Protein AF-0000000079810331 (afdb_homodimer)

Secondary structure (DSSP, 8-state):
---GGG--EEEE--BTTTB-HHHHHHHHHHHHHHHHHHH-HHHHHHHHSHHHHHHHHHHHHHHTGGGTT-HHHHHHHHHHHHHHHTT--GGGHHHHHHHHHHHHT-----TTHHHHHHHHHHHS-EEEEESS---HHHHT-GGG-SEEEEHHHHS--TTSHHHHHHHHHHTTS-GGGEEEEES-IIIIIIHHHHTT-EEEEE-TT-PPP-SSSPP-EEESSHHHHHHHH-/---GGG--EEEE--BTTTB-HHHHHHHHHHHHHHHHHHH-HHHHHHHHSHHHHHHHHHHHHHHTGGGTT-HHHHHHHHHHHHHHHTT--GGGHHHHHHHHHHHHT-----TTHHHHHHHHHHHS-EEEEESS---HHHHT-GGG-SEEEEHHHHS--TTSHHHHHHHHHHTTS-GGGEEEEES-IIIIIIHHHHTT-EEEEE-TT-PPP-SSSPP-EEESSHHHHHHHH-

Foldseek 3Di:
DDDLVLAAAEEEEDDVFFFPQVVLLVVLLVQLLVVCCVAPVQLSVQCVDPVSLVVLLVVLCVVVVLCVLPVLVSQLSSSLVSCVVSVHDSVCSVVSSVSSLLSSQQTDTDPCNVVLLVLRLVRHAYEYEYSDDHDCVSNPNCVSHPYYDYCNVVVHAFLALVSLVVVCVVVVHQQCNYEYEDADLGRTFVSSVVNNHHYEHQHQPPDDRDDPDDTHHYDNHSVVVSVVSD/DDDLVLAAAEEEEDDVFFFPQVVLLVVLLVQLLVVCCVAPVQLSVQCVDPVSLVVLLVVLCVVPVLCVLPVLVSQLSSSLVSCVVSVHDSVCSVVSSVSSLLSSQQTDTDPCNVVLLVLRLVRHAYEYEYSDDHDCVSNPNCVSHPYYDYCNVVVHAFLALVSLVVVCVVVVHQQCNYEYEDADLGRTFVSSVVNNHHYEHAHQPPDDRDDPDDTHHYDNHSVVVSVVSD

Organism: NCBI:txid164759

Sequence (460 aa):
MLDISRIRAITLDLDDTLWPIWPTIARAEKVLIEWLLTVAPGASALLASPDTSRMLRAQVASAHAHLSHDLTVLRRETIRAALRQAGEDESLTDQGFDVFFAERQRVELFDDAIAALEFLSARHPLVALSNGNADLQAIGIGRYFRASISAREFGIAKPDPRIFHEAARVLDLPPAAVLHIGDDATLDAHGALGAGMQAAWLNRGDAVWPHAVAPPATVRDLAALCRLLGMLDISRIRAITLDLDDTLWPIWPTIARAEKVLIEWLLTVAPGASALLASPDTSRMLRAQVASAHAHLSHDLTVLRRETIRAALRQAGEDESLTDQGFDVFFAERQRVELFDDAIAALEFLSARHPLVALSNGNADLQAIGIGRYFRASISAREFGIAKPDPRIFHEAARVLDLPPAAVLHIGDDATLDAHGALGAGMQAAWLNRGDAVWPHAVAPPATVRDLAALCRLLG

pLDDT: mean 96.45, std 3.65, range [78.75, 98.88]

InterPro domains:
  IPR006439 HAD hydrolase, subfamily IA [PR00413] (7-18)
  IPR006439 HAD hydrolase, subfamily IA [PR00413] (145-161)
  IPR006439 HAD hydrolase, subfamily IA [PR00413] (191-204)
  IPR006439 HAD hydrolase, subfamily IA [TIGR01509] (86-201)
  IPR006439 HAD hydrolase, subfamily IA [TIGR01549] (84-196)
  IPR023214 HAD superfamily [G3DSA:3.40.50.1000] (10-223)
  IPR036412 HAD-like superfamily [SSF56784] (7-229)
  IPR051540 S-2-haloalkanoic acid dehalogenase [PTHR43316] (4-225)

Structure (mmCIF, N/CA/C/O backbone):
data_AF-0000000079810331-model_v1
#
loop_
_entity.id
_entity.type
_entity.pdbx_description
1 polymer 'Hydrolase of the HAD superfamily'
#
loop_
_atom_site.group_PDB
_atom_site.id
_atom_site.type_symbol
_atom_site.label_atom_id
_atom_site.label_alt_id
_atom_site.label_comp_id
_atom_site.label_asym_id
_atom_site.label_entity_id
_atom_site.label_seq_id
_atom_site.pdbx_PDB_ins_code
_atom_site.Cartn_x
_atom_site.Cartn_y
_atom_site.Cartn_z
_atom_site.occupancy
_atom_site.B_iso_or_equiv
_atom_site.auth_seq_id
_atom_site.auth_comp_id
_atom_site.auth_asym_id
_atom_site.auth_atom_id
_atom_site.pdbx_PDB_model_num
ATOM 1 N N . MET A 1 1 ? 22.891 -23.109 -2.387 1 78.75 1 MET A N 1
ATOM 2 C CA . MET A 1 1 ? 22.688 -23.625 -3.732 1 78.75 1 MET A CA 1
ATOM 3 C C . MET A 1 1 ? 21.516 -24.609 -3.756 1 78.75 1 MET A C 1
ATOM 5 O O . MET A 1 1 ? 21.281 -25.328 -2.787 1 78.75 1 MET A O 1
ATOM 9 N N . LEU A 1 2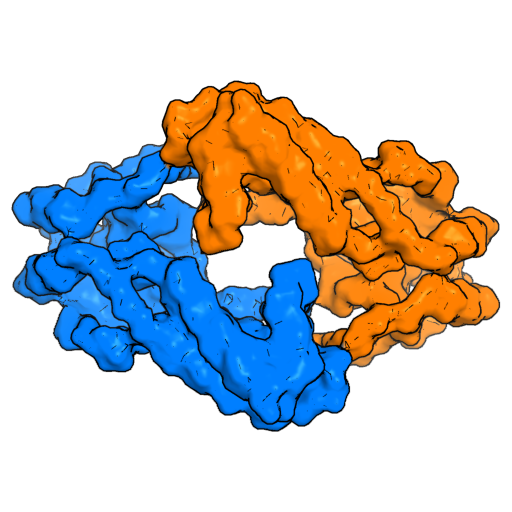 ? 20.672 -24.484 -4.758 1 93.62 2 LEU A N 1
ATOM 10 C CA . LEU A 1 2 ? 19.516 -25.344 -4.949 1 93.62 2 LEU A CA 1
ATOM 11 C C . LEU A 1 2 ? 19.938 -26.812 -4.98 1 93.62 2 LEU A C 1
ATOM 13 O O . LEU A 1 2 ? 20.875 -27.172 -5.695 1 93.62 2 LEU A O 1
ATOM 17 N N . ASP A 1 3 ? 19.438 -27.609 -4.031 1 96.38 3 ASP A N 1
ATOM 18 C CA . ASP A 1 3 ? 19.688 -29.047 -4.008 1 96.38 3 ASP A CA 1
ATOM 19 C C . ASP A 1 3 ? 18.453 -29.812 -4.504 1 96.38 3 ASP A C 1
ATOM 21 O O . ASP A 1 3 ? 17.609 -30.219 -3.709 1 96.38 3 ASP A O 1
ATOM 25 N N . ILE A 1 4 ? 18.438 -30.125 -5.746 1 96.44 4 ILE A N 1
ATOM 26 C CA . ILE A 1 4 ? 17.297 -30.688 -6.441 1 96.44 4 ILE A CA 1
ATOM 27 C C . ILE A 1 4 ? 16.969 -32.062 -5.867 1 96.44 4 ILE A C 1
ATOM 29 O O . ILE A 1 4 ? 15.797 -32.438 -5.785 1 96.44 4 ILE A O 1
ATOM 33 N N . SER A 1 5 ? 17.938 -32.781 -5.422 1 95.81 5 SER A N 1
ATOM 34 C CA . SER A 1 5 ? 17.766 -34.156 -4.957 1 95.81 5 SER A CA 1
ATOM 35 C C . SER A 1 5 ? 16.984 -34.188 -3.646 1 95.81 5 SER A C 1
ATOM 37 O O . SER A 1 5 ? 16.438 -35.219 -3.279 1 95.81 5 SER A O 1
ATOM 39 N N . ARG A 1 6 ? 16.859 -33.094 -3.018 1 97.31 6 ARG A N 1
ATOM 40 C CA . ARG A 1 6 ? 16.219 -33.062 -1.709 1 97.31 6 ARG A CA 1
ATOM 41 C C . ARG A 1 6 ? 14.773 -32.562 -1.822 1 97.31 6 ARG A C 1
ATOM 43 O O . ARG A 1 6 ? 14.016 -32.625 -0.855 1 97.31 6 ARG A O 1
ATOM 50 N N . ILE A 1 7 ? 14.406 -32.156 -2.994 1 98.31 7 ILE A N 1
ATOM 51 C CA . ILE A 1 7 ? 13.07 -31.609 -3.188 1 98.31 7 ILE A CA 1
ATOM 52 C C . ILE A 1 7 ? 12.055 -32.75 -3.225 1 98.31 7 ILE A C 1
ATOM 54 O O . ILE A 1 7 ? 12.195 -33.688 -4.008 1 98.31 7 ILE A O 1
ATOM 58 N N . ARG A 1 8 ? 11.039 -32.562 -2.396 1 98.62 8 ARG A N 1
ATOM 59 C CA . ARG A 1 8 ? 9.992 -33.562 -2.34 1 98.62 8 ARG A CA 1
ATOM 60 C C . ARG A 1 8 ? 8.633 -32.969 -2.664 1 98.62 8 ARG A C 1
ATOM 62 O O . ARG A 1 8 ? 7.668 -33.688 -2.928 1 98.62 8 ARG A O 1
ATOM 69 N N . ALA A 1 9 ? 8.516 -31.672 -2.678 1 98.81 9 ALA A N 1
ATOM 70 C CA . ALA A 1 9 ? 7.305 -30.938 -3.037 1 98.81 9 ALA A CA 1
ATOM 71 C C . ALA A 1 9 ? 7.633 -29.516 -3.467 1 98.81 9 ALA A C 1
ATOM 73 O O . ALA A 1 9 ? 8.742 -29.016 -3.229 1 98.81 9 ALA A O 1
ATOM 74 N N . ILE A 1 10 ? 6.672 -28.906 -4.113 1 98.81 10 ILE A N 1
ATOM 75 C CA . ILE A 1 10 ? 6.848 -27.547 -4.602 1 98.81 10 ILE A CA 1
ATOM 76 C C . ILE A 1 10 ? 5.664 -26.688 -4.164 1 98.81 10 ILE A C 1
ATOM 78 O O . ILE A 1 10 ? 4.508 -27.094 -4.277 1 98.81 10 ILE A O 1
ATOM 82 N N . THR A 1 11 ? 5.902 -25.547 -3.549 1 98.88 11 THR A N 1
ATOM 83 C CA . THR A 1 11 ? 4.902 -24.484 -3.393 1 98.88 11 THR A CA 1
ATOM 84 C C . THR A 1 11 ? 5.082 -23.406 -4.457 1 98.88 11 THR A C 1
ATOM 86 O O . THR A 1 11 ? 6.211 -23.062 -4.805 1 98.88 11 THR A O 1
ATOM 89 N N . LEU A 1 12 ? 3.967 -22.938 -5.012 1 98.88 12 LEU A N 1
ATOM 90 C CA . LEU A 1 12 ? 4.004 -22.016 -6.148 1 98.88 12 LEU A CA 1
ATOM 91 C C . LEU A 1 12 ? 3.166 -20.766 -5.867 1 98.88 12 LEU A C 1
ATOM 93 O O . LEU A 1 12 ? 1.992 -20.875 -5.504 1 98.88 12 LEU A O 1
ATOM 97 N N . ASP A 1 13 ? 3.795 -19.594 -5.984 1 98.75 13 ASP A N 1
ATOM 98 C CA . ASP A 1 13 ? 3.051 -18.344 -6.051 1 98.75 13 ASP A CA 1
ATOM 99 C C . ASP A 1 13 ? 2.164 -18.281 -7.289 1 98.75 13 ASP A C 1
ATOM 101 O O . ASP A 1 13 ? 2.312 -19.109 -8.203 1 98.75 13 ASP A O 1
ATOM 105 N N . LEU A 1 14 ? 1.223 -17.375 -7.277 1 98.56 14 LEU A N 1
ATOM 106 C CA . LEU A 1 14 ? 0.282 -17.344 -8.391 1 98.56 14 LEU A CA 1
ATOM 107 C C . LEU A 1 14 ? 0.408 -16.047 -9.172 1 98.56 14 LEU A C 1
ATOM 109 O O . LEU A 1 14 ? 0.926 -16.031 -10.289 1 98.56 14 LEU A O 1
ATOM 113 N N . ASP A 1 15 ? 0.069 -14.875 -8.586 1 96.88 15 ASP A N 1
ATOM 114 C CA . ASP A 1 15 ? 0.053 -13.57 -9.234 1 96.88 15 ASP A CA 1
ATOM 115 C C . ASP A 1 15 ? 1.459 -13.148 -9.656 1 96.88 15 ASP A C 1
ATOM 117 O O . ASP A 1 15 ? 2.365 -13.07 -8.828 1 96.88 15 ASP A O 1
ATOM 121 N N . ASP A 1 16 ? 1.646 -12.922 -10.969 1 94.81 16 ASP A N 1
ATOM 122 C CA . ASP A 1 16 ? 2.883 -12.516 -11.625 1 94.81 16 ASP A CA 1
ATOM 123 C C . ASP A 1 16 ? 3.859 -13.68 -11.742 1 94.81 16 ASP A C 1
ATOM 125 O O . ASP A 1 16 ? 4.934 -13.547 -12.336 1 94.81 16 ASP A O 1
ATOM 129 N N . THR A 1 17 ? 3.475 -14.805 -11.211 1 97.81 17 THR A N 1
ATOM 130 C CA . THR A 1 17 ? 4.23 -16.031 -11.414 1 97.81 17 THR A CA 1
ATOM 131 C C . THR A 1 17 ? 3.641 -16.844 -12.562 1 97.81 17 THR A C 1
ATOM 133 O O . THR A 1 17 ? 4.363 -17.281 -13.461 1 97.81 17 THR A O 1
ATOM 136 N N . LEU A 1 18 ? 2.287 -16.984 -12.578 1 98.56 18 LEU A N 1
ATOM 137 C CA . LEU A 1 18 ? 1.638 -17.797 -13.609 1 98.56 18 LEU A CA 1
ATOM 138 C C . LEU A 1 18 ? 0.94 -16.922 -14.633 1 98.56 18 LEU A C 1
ATOM 140 O O . LEU A 1 18 ? 0.629 -17.375 -15.742 1 98.56 18 LEU A O 1
ATOM 144 N N . TRP A 1 19 ? 0.592 -15.688 -14.289 1 97.62 19 TRP A N 1
ATOM 145 C CA . TRP A 1 19 ? -0.044 -14.68 -15.133 1 97.62 19 TRP A CA 1
ATOM 146 C C . TRP A 1 19 ? 0.324 -13.273 -14.664 1 97.62 19 TRP A C 1
ATOM 148 O O . TRP A 1 19 ? 0.705 -13.078 -13.508 1 97.62 19 TRP A O 1
ATOM 158 N N . PRO A 1 20 ? 0.281 -12.258 -15.57 1 94.06 20 PRO A N 1
ATOM 159 C CA . PRO A 1 20 ? 0.394 -10.875 -15.102 1 94.06 20 PRO A CA 1
ATOM 160 C C . PRO A 1 20 ? -0.843 -10.406 -14.336 1 94.06 20 PRO A C 1
ATOM 162 O O . PRO A 1 20 ? -1.96 -10.484 -14.852 1 94.06 20 PRO A O 1
ATOM 165 N N . ILE A 1 21 ? -0.625 -9.812 -13.164 1 94.44 21 ILE A N 1
ATOM 166 C CA . ILE A 1 21 ? -1.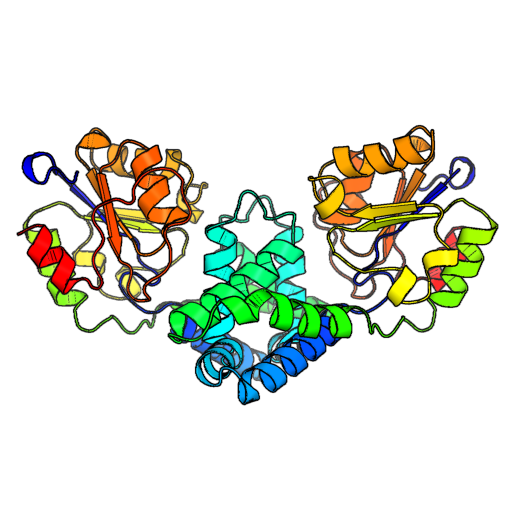761 -9.562 -12.281 1 94.44 21 ILE A CA 1
ATOM 167 C C . ILE A 1 21 ? -2.361 -8.195 -12.594 1 94.44 21 ILE A C 1
ATOM 169 O O . ILE A 1 21 ? -3.58 -8.016 -12.516 1 94.44 21 ILE A O 1
ATOM 173 N N . TRP A 1 22 ? -1.668 -7.25 -12.961 1 90.88 22 TRP A N 1
ATOM 174 C CA . TRP A 1 22 ? -2.162 -5.875 -12.992 1 90.88 22 TRP A CA 1
ATOM 175 C C . TRP A 1 22 ? -3.125 -5.668 -14.156 1 90.88 22 TRP A C 1
ATOM 177 O O . TRP A 1 22 ? -4.188 -5.062 -13.992 1 90.88 22 TRP A O 1
ATOM 187 N N . PRO A 1 23 ? -2.795 -6.23 -15.43 1 92.75 23 PRO A N 1
ATOM 188 C CA . PRO A 1 23 ? -3.83 -6.152 -16.469 1 92.75 23 PRO A CA 1
ATOM 189 C C . PRO A 1 23 ? -5.145 -6.797 -16.031 1 92.75 23 PRO A C 1
ATOM 191 O O . PRO A 1 23 ? -6.223 -6.336 -16.422 1 92.75 23 PRO A O 1
ATOM 194 N N . THR A 1 24 ? -5.027 -7.855 -15.25 1 96.31 24 THR A N 1
ATOM 195 C CA . THR A 1 24 ? -6.203 -8.547 -14.742 1 96.31 24 THR A CA 1
ATOM 196 C C . THR A 1 24 ? -6.984 -7.656 -13.781 1 96.31 24 THR A C 1
ATOM 198 O O . THR A 1 24 ? -8.203 -7.523 -13.898 1 96.31 24 THR A O 1
ATOM 201 N N . ILE A 1 25 ? -6.312 -6.961 -12.852 1 96.31 25 ILE A N 1
ATOM 202 C CA . ILE A 1 25 ? -6.949 -6.098 -11.859 1 96.31 25 ILE A CA 1
ATOM 203 C C . ILE A 1 25 ? -7.547 -4.875 -12.555 1 96.31 25 ILE A C 1
ATOM 205 O O . ILE A 1 25 ? -8.656 -4.445 -12.227 1 96.31 25 ILE A O 1
ATOM 209 N N . ALA A 1 26 ? -6.863 -4.344 -13.547 1 94.25 26 ALA A N 1
ATOM 210 C CA . ALA A 1 26 ? -7.355 -3.193 -14.297 1 94.25 26 ALA A CA 1
ATOM 211 C C . ALA A 1 26 ? -8.68 -3.51 -14.984 1 94.25 26 ALA A C 1
ATOM 213 O O . ALA A 1 26 ? -9.609 -2.699 -14.961 1 94.25 26 ALA A O 1
ATOM 214 N N . ARG A 1 27 ? -8.711 -4.641 -15.633 1 96.75 27 ARG A N 1
ATOM 215 C CA . ARG A 1 27 ? -9.953 -5.055 -16.281 1 96.75 27 ARG A CA 1
ATOM 216 C C . ARG A 1 27 ? -11.062 -5.23 -15.25 1 96.75 27 ARG A C 1
ATOM 218 O O . ARG A 1 27 ? -12.211 -4.832 -15.492 1 96.75 27 ARG A O 1
ATOM 225 N N . ALA A 1 28 ? -10.742 -5.859 -14.133 1 98.31 28 ALA A N 1
ATOM 226 C CA . ALA A 1 28 ? -11.727 -6.086 -13.078 1 98.31 28 ALA A CA 1
ATOM 227 C C . ALA A 1 28 ? -12.258 -4.762 -12.531 1 98.31 28 ALA A C 1
ATOM 229 O O . ALA A 1 28 ? -13.461 -4.621 -12.289 1 98.31 28 ALA A O 1
ATOM 230 N N . GLU A 1 29 ? -11.383 -3.77 -12.32 1 97.5 29 GLU A N 1
ATOM 231 C CA . GLU A 1 29 ? -11.789 -2.445 -11.859 1 97.5 29 GLU A CA 1
ATOM 232 C C . GLU A 1 29 ? -12.664 -1.748 -12.898 1 97.5 29 GLU A C 1
ATOM 234 O O . GLU A 1 29 ? -13.641 -1.088 -12.555 1 97.5 29 GLU A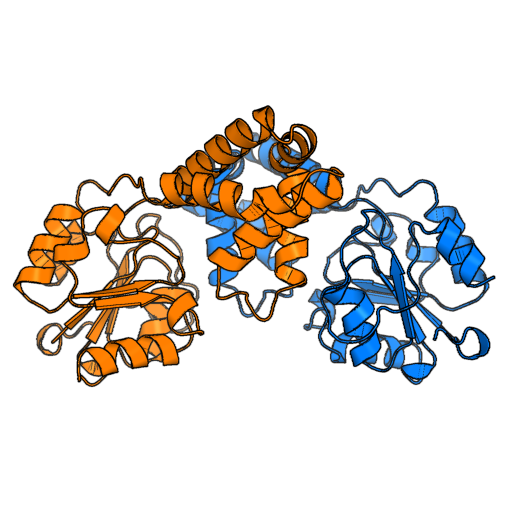 O 1
ATOM 239 N N . LYS A 1 30 ? -12.328 -1.911 -14.18 1 97.75 30 LYS A N 1
ATOM 240 C CA . LYS A 1 30 ? -13.117 -1.312 -15.258 1 97.75 30 LYS A CA 1
ATOM 241 C C . LYS A 1 30 ? -14.531 -1.87 -15.273 1 97.75 30 LYS A C 1
ATOM 243 O O . LYS A 1 30 ? -15.5 -1.114 -15.391 1 97.75 30 LYS A O 1
ATOM 248 N N . VAL A 1 31 ? -14.664 -3.17 -15.156 1 98.75 31 VAL A N 1
ATOM 249 C CA . VAL A 1 31 ? -15.984 -3.803 -15.195 1 98.75 31 VAL A CA 1
ATOM 250 C C . VAL A 1 31 ? -16.797 -3.375 -13.977 1 98.75 31 VAL A C 1
ATOM 252 O O . VAL A 1 31 ? -18 -3.152 -14.07 1 98.75 31 VAL A O 1
ATOM 255 N N . LEU A 1 32 ? -16.172 -3.248 -12.805 1 98.81 32 LEU A N 1
ATOM 256 C CA . LEU A 1 32 ? -16.844 -2.764 -11.602 1 98.81 32 LEU A CA 1
ATOM 257 C C . LEU A 1 32 ? -17.375 -1.349 -11.805 1 98.81 32 LEU A C 1
ATOM 259 O O . LEU A 1 32 ? -18.531 -1.063 -11.492 1 98.81 32 LEU A O 1
ATOM 263 N N . ILE A 1 33 ? -16.531 -0.472 -12.328 1 98.75 33 ILE A N 1
ATOM 264 C CA . ILE A 1 33 ? -16.875 0.925 -12.547 1 98.75 33 ILE A CA 1
ATOM 265 C C . ILE A 1 33 ? -18.047 1.01 -13.531 1 98.75 33 ILE A C 1
ATOM 267 O O . ILE A 1 33 ? -18.984 1.78 -13.32 1 98.75 33 ILE A O 1
ATOM 271 N N . GLU A 1 34 ? -17.969 0.213 -14.578 1 98.75 34 GLU A N 1
ATOM 272 C CA . GLU A 1 34 ? -19.047 0.18 -15.57 1 98.75 34 GLU A CA 1
ATOM 273 C C . GLU A 1 34 ? -20.359 -0.301 -14.945 1 98.75 34 GLU A C 1
ATOM 275 O O . GLU A 1 34 ? -21.422 0.247 -15.234 1 98.75 34 GLU A O 1
ATOM 280 N N . TRP A 1 35 ? -20.297 -1.336 -14.141 1 98.88 35 TRP A N 1
ATOM 281 C CA . TRP A 1 35 ? -21.484 -1.831 -13.445 1 98.88 35 TRP A CA 1
ATOM 282 C C . TRP A 1 35 ? -22.062 -0.766 -12.516 1 98.88 35 TRP A C 1
ATOM 284 O O . TRP A 1 35 ? -23.266 -0.522 -12.508 1 98.88 35 TRP A O 1
ATOM 294 N N . LEU A 1 36 ? -21.25 -0.045 -11.727 1 98.81 36 LEU A N 1
ATOM 295 C CA . LEU A 1 36 ? -21.656 1.002 -10.805 1 98.81 36 LEU A CA 1
ATOM 296 C C . LEU A 1 36 ? -22.297 2.166 -11.547 1 98.81 36 LEU A C 1
ATOM 298 O O . LEU A 1 36 ? -23.219 2.812 -11.031 1 98.81 36 LEU A O 1
ATOM 302 N N . LEU A 1 37 ? -21.766 2.426 -12.766 1 98.56 37 LEU A N 1
ATOM 303 C CA . LEU A 1 37 ? -22.328 3.518 -13.562 1 98.56 37 LEU A CA 1
ATOM 304 C C . LEU A 1 37 ? -23.828 3.361 -13.727 1 98.56 37 LEU A C 1
ATOM 306 O O . LEU A 1 37 ? -24.562 4.355 -13.766 1 98.56 37 LEU A O 1
ATOM 310 N N . THR A 1 38 ? -24.344 2.146 -13.688 1 98.44 38 THR A N 1
ATOM 311 C CA . THR A 1 38 ? -25.766 1.858 -13.914 1 98.44 38 THR A CA 1
ATOM 312 C C . THR A 1 38 ? -26.547 1.949 -12.609 1 98.44 38 THR A C 1
ATOM 314 O O . THR A 1 38 ? -27.703 2.373 -12.602 1 98.44 38 THR A O 1
ATOM 317 N N . VAL A 1 39 ? -25.953 1.675 -11.445 1 98.62 39 VAL A N 1
ATOM 318 C CA . VAL A 1 39 ? -26.75 1.477 -10.242 1 98.62 39 VAL A CA 1
ATOM 319 C C . VAL A 1 39 ? -26.344 2.49 -9.18 1 98.62 39 VAL A C 1
ATOM 321 O O . VAL A 1 39 ? -27.094 2.746 -8.234 1 98.62 39 VAL A O 1
ATOM 324 N N . ALA A 1 40 ? -25.188 3.049 -9.281 1 98.62 40 ALA A N 1
ATOM 325 C CA . ALA A 1 40 ? -24.625 4.012 -8.336 1 98.62 40 ALA A CA 1
ATOM 326 C C . ALA A 1 40 ? -23.625 4.93 -9.023 1 98.62 40 ALA A C 1
ATOM 328 O O . ALA A 1 40 ? -22.422 4.859 -8.75 1 98.62 40 ALA A O 1
ATOM 329 N N . PRO A 1 41 ? -24.141 5.867 -9.898 1 98.5 41 PRO A N 1
ATOM 330 C CA . PRO A 1 41 ? -23.25 6.66 -10.75 1 98.5 41 PRO A CA 1
ATOM 331 C C . PRO A 1 41 ? -22.281 7.527 -9.953 1 98.5 41 PRO A C 1
ATOM 333 O O . PRO A 1 41 ? -21.172 7.805 -10.406 1 98.5 41 PRO A O 1
ATOM 336 N N . GLY A 1 42 ? -22.641 8.008 -8.781 1 97.81 42 GLY A N 1
ATOM 337 C CA . GLY A 1 42 ? -21.734 8.758 -7.938 1 97.81 42 GLY A CA 1
ATOM 338 C C . GLY A 1 42 ? -20.5 7.965 -7.523 1 97.81 42 GLY A C 1
ATOM 339 O O . GLY A 1 42 ? -19.375 8.445 -7.652 1 97.81 42 GLY A O 1
ATOM 340 N N . ALA A 1 43 ? -20.703 6.727 -7.027 1 98.25 43 ALA A N 1
ATOM 341 C CA . ALA A 1 43 ? -19.609 5.836 -6.652 1 98.25 43 ALA A CA 1
ATOM 342 C C . ALA A 1 43 ? -18.734 5.484 -7.863 1 98.25 43 ALA A C 1
ATOM 344 O O . ALA A 1 43 ? -17.516 5.387 -7.75 1 98.25 43 ALA A O 1
ATOM 345 N N . SER A 1 44 ? -19.438 5.289 -8.969 1 98.62 44 SER A N 1
ATOM 346 C CA . SER A 1 44 ? -18.703 5.031 -10.203 1 98.62 44 SER A CA 1
ATOM 347 C C . SER A 1 44 ? -17.719 6.152 -10.508 1 98.62 44 SER A C 1
ATOM 349 O O . SER A 1 44 ? -16.562 5.895 -10.836 1 98.62 44 SER A O 1
ATOM 351 N N . ALA A 1 45 ? -18.188 7.352 -10.406 1 97.06 45 ALA A N 1
ATOM 352 C CA . ALA A 1 45 ? -17.344 8.516 -10.695 1 97.06 45 ALA A CA 1
ATOM 353 C C . ALA A 1 45 ? -16.156 8.594 -9.742 1 97.06 45 ALA A C 1
ATOM 355 O O . ALA A 1 45 ? -15.047 8.93 -10.156 1 97.06 45 ALA A O 1
ATOM 356 N N . LEU A 1 46 ? -16.375 8.305 -8.461 1 95.31 46 LEU A N 1
ATOM 357 C CA . LEU A 1 46 ? -15.32 8.336 -7.457 1 95.31 46 LEU A CA 1
ATOM 358 C C . LEU A 1 46 ? -14.234 7.312 -7.77 1 95.31 46 LEU A C 1
ATOM 360 O O . LEU A 1 46 ? -13.047 7.621 -7.711 1 95.31 46 LEU A O 1
ATOM 364 N N . LEU A 1 47 ? -14.609 6.141 -8.148 1 97 47 LEU A N 1
ATOM 365 C CA . LEU A 1 47 ? -13.656 5.059 -8.383 1 97 47 LEU A CA 1
ATOM 366 C C . LEU A 1 47 ? -13 5.203 -9.75 1 97 47 LEU A C 1
ATOM 368 O O . LEU A 1 47 ? -11.914 4.664 -9.984 1 97 47 LEU A O 1
ATOM 372 N N . ALA A 1 48 ? -13.688 5.918 -10.695 1 95.06 48 ALA A N 1
ATOM 373 C CA . ALA A 1 48 ? -13.133 6.141 -12.023 1 95.06 48 ALA A CA 1
ATOM 374 C C . ALA A 1 48 ? -12.031 7.188 -12 1 95.06 48 ALA A C 1
ATOM 376 O O . ALA A 1 48 ? -11.18 7.227 -12.891 1 95.06 48 ALA A O 1
ATOM 377 N N . SER A 1 49 ? -12.078 8.047 -11 1 90 49 SER A N 1
ATOM 378 C CA . SER A 1 49 ? -11.016 9.039 -10.828 1 90 49 SER A CA 1
ATOM 379 C C . SER A 1 49 ? -9.773 8.414 -10.203 1 90 49 SER A C 1
ATOM 381 O O . SER A 1 49 ? -9.812 7.926 -9.07 1 90 49 SER A O 1
ATOM 383 N N . PRO A 1 50 ? -8.648 8.398 -10.906 1 84.06 50 PRO A N 1
ATOM 384 C CA . PRO A 1 50 ? -7.438 7.777 -10.367 1 84.06 50 PRO A CA 1
ATOM 385 C C . PRO A 1 50 ? -7.051 8.336 -8.992 1 84.06 50 PRO A C 1
ATOM 387 O O . PRO A 1 50 ? -6.691 7.57 -8.094 1 84.06 50 PRO A O 1
ATOM 390 N N . ASP A 1 51 ? -7.195 9.609 -8.852 1 80.06 51 ASP A N 1
ATOM 391 C CA . ASP A 1 51 ? -6.809 10.258 -7.602 1 80.06 51 ASP A CA 1
ATOM 392 C C . ASP A 1 51 ? -7.738 9.852 -6.461 1 80.06 51 ASP A C 1
ATOM 394 O O . ASP A 1 51 ? -7.277 9.492 -5.375 1 80.06 51 ASP A O 1
ATOM 398 N N . THR A 1 52 ? -9.023 9.914 -6.711 1 87 52 THR A N 1
ATOM 399 C CA . THR A 1 52 ? -9.984 9.609 -5.66 1 87 52 THR A CA 1
ATOM 400 C C . THR A 1 52 ? -9.945 8.125 -5.309 1 87 52 THR A C 1
ATOM 402 O O . THR A 1 52 ? -10.062 7.754 -4.141 1 87 52 THR A O 1
ATOM 405 N N . SER A 1 53 ? -9.781 7.324 -6.332 1 92.25 53 SER A N 1
ATOM 406 C CA . SER A 1 53 ? -9.688 5.891 -6.082 1 92.25 53 SER A CA 1
ATOM 407 C C . SER A 1 53 ? -8.469 5.559 -5.227 1 92.25 53 SER A C 1
ATOM 409 O O . SER A 1 53 ? -8.555 4.75 -4.297 1 92.25 53 SER A O 1
ATOM 411 N N . ARG A 1 54 ? -7.363 6.094 -5.539 1 86.88 54 ARG A N 1
ATOM 412 C CA . ARG A 1 54 ? -6.145 5.891 -4.758 1 86.88 54 ARG A CA 1
ATOM 413 C C . ARG A 1 54 ? -6.336 6.352 -3.316 1 86.88 54 ARG A C 1
ATOM 415 O O . ARG A 1 54 ? -5.883 5.688 -2.381 1 86.88 54 ARG A O 1
ATOM 422 N N . MET A 1 55 ? -6.926 7.496 -3.166 1 85.12 55 MET A N 1
ATOM 423 C CA . MET A 1 55 ? -7.207 8.023 -1.834 1 85.12 55 MET A CA 1
ATOM 424 C C . MET A 1 55 ? -8.102 7.074 -1.048 1 85.12 55 MET A C 1
ATOM 426 O O . MET A 1 55 ? -7.836 6.785 0.12 1 85.12 55 MET A O 1
ATOM 430 N N . LEU A 1 56 ? -9.148 6.617 -1.652 1 91.62 56 LEU A N 1
ATOM 431 C CA . LEU A 1 56 ? -10.078 5.699 -0.998 1 91.62 56 LEU A CA 1
ATOM 432 C C . LEU A 1 56 ? -9.367 4.406 -0.596 1 91.62 56 LEU A C 1
ATOM 434 O O . LEU A 1 56 ? -9.562 3.91 0.517 1 91.62 56 LEU A O 1
ATOM 438 N N . ARG A 1 57 ? -8.531 3.9 -1.444 1 93.12 57 ARG A N 1
ATOM 439 C CA . ARG A 1 57 ? -7.789 2.678 -1.145 1 93.12 57 ARG A CA 1
ATOM 440 C C . ARG A 1 57 ? -6.832 2.889 0.023 1 93.12 57 ARG A C 1
ATOM 442 O O . ARG A 1 57 ? -6.715 2.029 0.899 1 93.12 57 ARG A O 1
ATOM 449 N N . ALA A 1 58 ? -6.168 3.941 0.013 1 87.5 58 ALA A N 1
ATOM 450 C CA . ALA A 1 58 ? -5.23 4.254 1.088 1 87.5 58 ALA A CA 1
ATOM 451 C C . ALA A 1 58 ? -5.953 4.391 2.426 1 87.5 58 ALA A C 1
ATOM 453 O O . ALA A 1 58 ? -5.465 3.914 3.453 1 87.5 58 ALA A O 1
ATOM 454 N N . GLN A 1 59 ? -7.086 5.098 2.43 1 87.88 59 GLN A N 1
ATOM 455 C CA . GLN A 1 59 ? -7.891 5.277 3.635 1 87.88 59 GLN A CA 1
ATOM 456 C C . GLN A 1 59 ? -8.375 3.936 4.176 1 87.88 59 GLN A C 1
ATOM 458 O O . GLN A 1 59 ? -8.328 3.693 5.387 1 87.88 59 GLN A O 1
ATOM 463 N N . VAL A 1 60 ? -8.844 3.137 3.289 1 94.44 60 VAL A N 1
ATOM 464 C CA . VAL A 1 60 ? -9.344 1.822 3.676 1 94.44 60 VAL A CA 1
ATOM 465 C C . VAL A 1 60 ? -8.203 0.974 4.227 1 94.44 60 VAL A C 1
ATOM 467 O O . VAL A 1 60 ? -8.352 0.306 5.254 1 94.44 60 VAL A O 1
ATOM 470 N N . ALA A 1 61 ? -7.062 0.992 3.551 1 93.12 61 ALA A N 1
ATOM 471 C CA . ALA A 1 61 ? -5.898 0.236 4.008 1 93.12 61 ALA A CA 1
ATOM 472 C C . ALA A 1 61 ? -5.48 0.671 5.406 1 93.12 61 ALA A C 1
ATOM 474 O O . ALA A 1 61 ? -5.184 -0.168 6.262 1 93.12 61 ALA A O 1
ATOM 475 N N . SER A 1 62 ? -5.453 1.893 5.621 1 89.25 62 SER A N 1
ATOM 476 C CA . SER A 1 62 ? -5.086 2.422 6.93 1 89.25 62 SER A CA 1
ATOM 477 C C . SER A 1 62 ? -6.105 2.029 7.992 1 89.25 62 SER A C 1
ATOM 479 O O . SER A 1 62 ? -5.734 1.589 9.086 1 89.25 62 SER A O 1
ATOM 481 N N . ALA A 1 63 ? -7.367 2.15 7.656 1 89.94 63 ALA A N 1
ATOM 482 C CA . ALA A 1 63 ? -8.453 1.862 8.594 1 89.94 63 ALA A CA 1
ATOM 483 C C . ALA A 1 63 ? -8.484 0.378 8.945 1 89.94 63 ALA A C 1
ATOM 485 O O . ALA A 1 63 ? -8.914 0.007 10.047 1 89.94 63 ALA A O 1
ATOM 486 N N . HIS A 1 64 ? -8.039 -0.417 8.039 1 92.62 64 HIS A N 1
ATOM 487 C CA . HIS A 1 64 ? -8.094 -1.863 8.219 1 92.62 64 HIS A CA 1
ATOM 488 C C . HIS A 1 64 ? -6.691 -2.473 8.219 1 92.62 64 HIS A C 1
ATOM 490 O O . HIS A 1 64 ? -6.477 -3.533 7.625 1 92.62 64 HIS A O 1
ATOM 496 N N . ALA A 1 65 ? -5.797 -1.796 8.781 1 86.81 65 ALA A N 1
ATOM 497 C CA . ALA A 1 65 ? -4.402 -2.229 8.766 1 86.81 65 ALA A CA 1
ATOM 498 C C . ALA A 1 65 ? -4.262 -3.65 9.305 1 86.81 65 ALA A C 1
ATOM 500 O O . ALA A 1 65 ? -3.422 -4.418 8.836 1 86.81 65 ALA A O 1
ATOM 501 N N . HIS A 1 66 ? -5.082 -4.004 10.305 1 87.62 66 HIS A N 1
ATOM 502 C CA . HIS A 1 66 ? -5.035 -5.324 10.922 1 87.62 66 HIS A CA 1
ATOM 503 C C . HIS A 1 66 ? -5.508 -6.402 9.953 1 87.62 66 HIS A C 1
ATOM 505 O O . HIS A 1 66 ? -5.266 -7.594 10.172 1 87.62 66 HIS A O 1
ATOM 511 N N . LEU A 1 67 ? -6.148 -6.023 8.859 1 93.19 67 LEU A N 1
ATOM 512 C CA . LEU A 1 67 ? -6.652 -6.949 7.848 1 93.19 67 LEU A CA 1
ATOM 513 C C . LEU A 1 67 ? -5.887 -6.793 6.543 1 93.19 67 LEU A C 1
ATOM 515 O O . LEU A 1 67 ? -6.406 -7.109 5.469 1 93.19 67 LEU A O 1
ATOM 519 N N . SER A 1 68 ? -4.652 -6.328 6.617 1 91.81 68 SER A N 1
ATOM 520 C CA . SER A 1 68 ? -3.852 -6.066 5.422 1 91.81 68 SER A CA 1
ATOM 521 C C . SER A 1 68 ? -3.654 -7.336 4.602 1 91.81 68 SER A C 1
ATOM 523 O O . SER A 1 68 ? -3.432 -7.273 3.391 1 91.81 68 SER A O 1
ATOM 525 N N . HIS A 1 69 ? -3.791 -8.516 5.25 1 94.5 69 HIS A N 1
ATOM 526 C CA . HIS A 1 69 ? -3.586 -9.797 4.586 1 94.5 69 HIS A CA 1
ATOM 527 C C . HIS A 1 69 ? -4.836 -10.234 3.826 1 94.5 69 HIS A C 1
ATOM 529 O O . HIS A 1 69 ? -4.797 -11.203 3.066 1 94.5 69 HIS A O 1
ATOM 535 N N . ASP A 1 70 ? -5.934 -9.57 3.98 1 97.06 70 ASP A N 1
ATOM 536 C CA . ASP A 1 70 ? -7.215 -9.953 3.396 1 97.06 70 ASP A CA 1
ATOM 537 C C . ASP A 1 70 ? -7.625 -8.984 2.289 1 97.06 70 ASP A C 1
ATOM 539 O O . ASP A 1 70 ? -8.438 -8.086 2.512 1 97.06 70 ASP A O 1
ATOM 543 N N . LEU A 1 71 ? -7.207 -9.25 1.077 1 96.75 71 LEU A N 1
ATOM 544 C CA . LEU A 1 71 ? -7.441 -8.367 -0.062 1 96.75 71 LEU A CA 1
ATOM 545 C C . LEU A 1 71 ? -8.922 -8.336 -0.429 1 96.75 71 LEU A C 1
ATOM 547 O O . LEU A 1 71 ? -9.391 -7.367 -1.036 1 96.75 71 LEU A O 1
ATOM 551 N N . THR A 1 72 ? -9.609 -9.422 -0.066 1 97.69 72 THR A N 1
ATOM 552 C CA . THR A 1 72 ? -11.047 -9.469 -0.3 1 97.69 72 THR A CA 1
ATOM 553 C C . THR A 1 72 ? -11.773 -8.414 0.534 1 97.69 72 THR A C 1
ATOM 555 O O . THR A 1 72 ? -12.555 -7.629 0.003 1 97.69 72 THR A O 1
ATOM 558 N N . VAL A 1 73 ? -11.453 -8.383 1.795 1 97.25 73 VAL A N 1
ATOM 559 C CA . VAL A 1 73 ? -12.086 -7.414 2.684 1 97.25 73 VAL A CA 1
ATOM 560 C C . VAL A 1 73 ? -11.695 -5.996 2.275 1 97.25 73 VAL A C 1
ATOM 562 O O . VAL A 1 73 ? -12.531 -5.09 2.268 1 97.25 73 VAL A O 1
ATOM 565 N N . LEU A 1 74 ? -10.477 -5.812 1.9 1 97 74 LEU A N 1
ATOM 566 C CA . LEU A 1 74 ? -10.016 -4.48 1.523 1 97 74 LEU A CA 1
ATOM 567 C C . LEU A 1 74 ? -10.75 -3.982 0.281 1 97 74 LEU A C 1
ATOM 569 O O . LEU A 1 74 ? -11.148 -2.818 0.215 1 97 74 LEU A O 1
ATOM 573 N N . ARG A 1 75 ? -10.93 -4.84 -0.708 1 98.06 75 ARG A N 1
ATOM 574 C CA . ARG A 1 75 ? -11.656 -4.461 -1.916 1 98.06 75 ARG A CA 1
ATOM 575 C C . ARG A 1 75 ? -13.117 -4.16 -1.605 1 98.06 75 ARG A C 1
ATOM 577 O O . ARG A 1 75 ? -13.672 -3.174 -2.096 1 98.06 75 ARG A O 1
ATOM 584 N N . ARG A 1 76 ? -13.758 -4.969 -0.802 1 98.5 76 ARG A N 1
ATOM 585 C CA . ARG A 1 76 ? -15.148 -4.746 -0.403 1 98.5 76 ARG A CA 1
ATOM 586 C C . ARG A 1 76 ? -15.297 -3.406 0.31 1 98.5 76 ARG A C 1
ATOM 588 O O . ARG A 1 76 ? -16.219 -2.639 0.008 1 98.5 76 ARG A O 1
ATOM 595 N N . GLU A 1 77 ? -14.406 -3.174 1.21 1 97.31 77 GLU A N 1
ATOM 596 C CA . GLU A 1 77 ? -14.492 -1.951 2.002 1 97.31 77 GLU A CA 1
ATOM 597 C C . GLU A 1 77 ? -14.219 -0.718 1.146 1 97.31 77 GLU A C 1
ATOM 599 O O . GLU A 1 77 ? -14.773 0.355 1.397 1 97.31 77 GLU A O 1
ATOM 604 N N . THR A 1 78 ? -13.391 -0.834 0.131 1 97.62 78 THR A N 1
ATOM 605 C CA . THR A 1 78 ? -13.172 0.269 -0.798 1 97.62 78 THR A CA 1
ATOM 606 C C . THR A 1 78 ? -14.453 0.587 -1.569 1 97.62 78 THR A C 1
ATOM 608 O O . THR A 1 78 ? -14.812 1.755 -1.726 1 97.62 78 THR A O 1
ATOM 611 N N . ILE A 1 79 ? -15.172 -0.432 -2.012 1 98.56 79 ILE A N 1
ATOM 612 C CA . ILE A 1 79 ? -16.438 -0.253 -2.715 1 98.56 79 ILE A CA 1
ATOM 613 C C . ILE A 1 79 ? -17.453 0.392 -1.782 1 98.56 79 ILE A C 1
ATOM 615 O O . ILE A 1 79 ? -18.141 1.353 -2.158 1 98.56 79 ILE A O 1
ATOM 619 N N . ARG A 1 80 ? -17.531 -0.128 -0.58 1 97.75 80 ARG A N 1
ATOM 620 C CA . ARG A 1 80 ? -18.453 0.409 0.413 1 97.75 80 ARG A CA 1
ATOM 621 C C . ARG A 1 80 ? -18.172 1.885 0.679 1 97.75 80 ARG A C 1
ATOM 623 O O . ARG A 1 80 ? -19.094 2.693 0.757 1 97.75 80 ARG A O 1
ATOM 630 N N . ALA A 1 81 ? -16.922 2.234 0.818 1 96.19 81 ALA A N 1
ATOM 631 C CA . ALA A 1 81 ? -16.531 3.615 1.08 1 96.19 81 ALA A CA 1
ATOM 632 C C . ALA A 1 81 ? -16.938 4.535 -0.066 1 96.19 81 ALA A C 1
ATOM 634 O O . ALA A 1 81 ? -17.391 5.66 0.164 1 96.19 81 ALA A O 1
ATOM 635 N N . ALA A 1 82 ? -16.766 4.059 -1.286 1 97.19 82 ALA A N 1
ATOM 636 C CA . ALA A 1 82 ? -17.172 4.848 -2.447 1 97.19 82 ALA A CA 1
ATOM 637 C C . ALA A 1 82 ? -18.672 5.09 -2.453 1 97.19 82 ALA A C 1
ATOM 639 O O . ALA A 1 82 ? -19.125 6.211 -2.686 1 97.19 82 ALA A O 1
ATOM 640 N N . LEU A 1 83 ? -19.453 4.062 -2.189 1 98.25 83 LEU A N 1
ATOM 641 C CA . LEU A 1 83 ? -20.906 4.172 -2.135 1 98.25 83 LEU A CA 1
ATOM 642 C C . LEU A 1 83 ? -21.328 5.148 -1.044 1 98.25 83 LEU A C 1
ATOM 644 O O . LEU A 1 83 ? -22.172 6.016 -1.278 1 98.25 83 LEU A O 1
ATOM 648 N N . ARG A 1 84 ? -20.734 5 0.06 1 96 84 ARG A N 1
ATOM 649 C CA . ARG A 1 84 ? -21.062 5.852 1.201 1 96 84 ARG A CA 1
ATOM 650 C C . ARG A 1 84 ? -20.75 7.312 0.897 1 96 84 ARG A C 1
ATOM 652 O O . ARG A 1 84 ? -21.578 8.195 1.145 1 96 84 ARG A O 1
ATOM 659 N N . GLN A 1 85 ? -19.594 7.547 0.408 1 93.25 85 GLN A N 1
ATOM 660 C CA . GLN A 1 85 ? -19.172 8.906 0.103 1 93.25 85 GLN A CA 1
ATOM 661 C C . GLN A 1 85 ? -20.094 9.547 -0.938 1 93.25 85 GLN A C 1
ATOM 663 O O . GLN A 1 85 ? -20.344 10.75 -0.891 1 93.25 85 GLN A O 1
ATOM 668 N N . ALA A 1 86 ? -20.578 8.734 -1.846 1 96.12 86 ALA A N 1
ATOM 669 C CA . ALA A 1 86 ? -21.469 9.227 -2.9 1 96.12 86 ALA A CA 1
ATOM 670 C C . ALA A 1 86 ? -22.906 9.328 -2.408 1 96.12 86 ALA A C 1
ATOM 672 O O . ALA A 1 86 ? -23.797 9.781 -3.143 1 96.12 86 ALA A O 1
ATOM 673 N N . GLY A 1 87 ? -23.172 8.961 -1.141 1 95.81 87 GLY A N 1
ATOM 674 C CA . GLY A 1 87 ? -24.516 8.961 -0.61 1 95.81 87 GLY A CA 1
ATOM 675 C C . GLY A 1 87 ? -25.422 7.934 -1.277 1 95.81 87 GLY A C 1
ATOM 676 O O . GLY A 1 87 ? -26.625 8.164 -1.439 1 95.81 87 GLY A O 1
ATOM 677 N N . GLU A 1 88 ? -24.828 6.875 -1.741 1 97.94 88 GLU A N 1
ATOM 678 C CA . GLU A 1 88 ? -25.562 5.859 -2.482 1 97.94 88 GLU A CA 1
ATOM 679 C C . GLU A 1 88 ? -25.688 4.57 -1.676 1 97.94 88 GLU A C 1
ATOM 681 O O . GLU A 1 88 ? -25.203 4.484 -0.547 1 97.94 88 GLU A O 1
ATOM 686 N N . ASP A 1 89 ? -26.422 3.619 -2.125 1 98.31 89 ASP A N 1
ATOM 687 C CA . ASP A 1 89 ? -26.891 2.441 -1.396 1 98.31 89 ASP A CA 1
ATOM 688 C C . ASP A 1 89 ? -25.734 1.485 -1.112 1 98.31 89 ASP A C 1
ATOM 690 O O . ASP A 1 89 ? -25.281 0.764 -2.006 1 98.31 89 ASP A O 1
ATOM 694 N N . GLU A 1 90 ? -25.312 1.372 0.15 1 97.94 90 GLU A N 1
ATOM 695 C CA . GLU A 1 90 ? -24.188 0.545 0.549 1 97.94 90 GLU A CA 1
ATOM 696 C C . GLU A 1 90 ? -24.5 -0.939 0.42 1 97.94 90 GLU A C 1
ATOM 698 O O . GLU A 1 90 ? -23.609 -1.782 0.447 1 97.94 90 GLU A O 1
ATOM 703 N N . SER A 1 91 ? -25.734 -1.326 0.321 1 98.44 91 SER A N 1
ATOM 704 C CA . SER A 1 91 ? -26.109 -2.729 0.178 1 98.44 91 SER A CA 1
ATOM 705 C C . SER A 1 91 ? -25.641 -3.299 -1.151 1 98.44 91 SER A C 1
ATOM 707 O O . SER A 1 91 ? -25.641 -4.516 -1.348 1 98.44 91 SER A O 1
ATOM 709 N N . LEU A 1 92 ? -25.203 -2.41 -2.053 1 98.75 92 LEU A N 1
ATOM 710 C CA . LEU A 1 92 ? -24.703 -2.816 -3.357 1 98.75 92 LEU A CA 1
ATOM 711 C C . LEU A 1 92 ? -23.266 -3.342 -3.244 1 98.75 92 LEU A C 1
ATOM 713 O O . LEU A 1 92 ? -22.719 -3.869 -4.215 1 98.75 92 LEU A O 1
ATOM 717 N N . THR A 1 93 ? -22.625 -3.27 -2.08 1 98.81 93 THR A N 1
ATOM 718 C CA . THR A 1 93 ? -21.203 -3.549 -1.883 1 98.81 93 THR A CA 1
ATOM 719 C C . THR A 1 93 ? -20.875 -4.965 -2.334 1 98.81 93 THR A C 1
ATOM 721 O O . THR A 1 93 ? -19.953 -5.164 -3.145 1 98.81 93 THR A O 1
ATOM 724 N N . ASP A 1 94 ? -21.609 -5.938 -1.831 1 98.75 94 ASP A N 1
ATOM 725 C CA . ASP A 1 94 ? -21.281 -7.332 -2.111 1 98.75 94 ASP A CA 1
ATOM 726 C C . ASP A 1 94 ? -21.484 -7.66 -3.59 1 98.75 94 ASP A C 1
ATOM 728 O O . ASP A 1 94 ? -20.703 -8.406 -4.18 1 98.75 94 ASP A O 1
ATOM 732 N N . GLN A 1 95 ? -22.578 -7.121 -4.18 1 98.81 95 GLN A N 1
ATOM 733 C CA . GLN A 1 95 ? -22.797 -7.328 -5.605 1 98.81 95 GLN A CA 1
ATOM 734 C C . GLN A 1 95 ? -21.656 -6.715 -6.426 1 98.81 95 GLN A C 1
ATOM 736 O O . GLN A 1 95 ? -21.219 -7.305 -7.414 1 98.81 95 GLN A O 1
ATOM 741 N N . GLY A 1 96 ? -21.25 -5.5 -6.023 1 98.88 96 GLY A N 1
ATOM 742 C CA . GLY A 1 96 ? -20.109 -4.879 -6.684 1 98.88 96 GLY A CA 1
ATOM 743 C C . GLY A 1 96 ? -18.844 -5.699 -6.59 1 98.88 96 GLY A C 1
ATOM 744 O O . GLY A 1 96 ? -18.125 -5.863 -7.578 1 98.88 96 GLY A O 1
ATOM 745 N N . PHE A 1 97 ? -18.578 -6.227 -5.387 1 98.81 97 PHE A N 1
ATOM 746 C CA . PHE A 1 97 ? -17.406 -7.074 -5.203 1 98.81 97 PHE A CA 1
ATOM 747 C C . PHE A 1 97 ? -17.5 -8.312 -6.09 1 98.81 97 PHE A C 1
ATOM 749 O O . PHE A 1 97 ? -16.5 -8.727 -6.684 1 98.81 97 PHE A O 1
ATOM 756 N N . ASP A 1 98 ? -18.672 -8.891 -6.18 1 98.81 98 ASP A N 1
ATOM 757 C CA . ASP A 1 98 ? -18.844 -10.094 -6.992 1 98.81 98 ASP A CA 1
ATOM 758 C C . ASP A 1 98 ? -18.516 -9.82 -8.453 1 98.81 98 ASP A C 1
ATOM 760 O O . ASP A 1 98 ? -17.906 -10.656 -9.125 1 98.81 98 ASP A O 1
ATOM 764 N N . VAL A 1 99 ? -18.938 -8.633 -8.93 1 98.81 99 VAL A N 1
ATOM 765 C CA . VAL A 1 99 ? -18.656 -8.227 -10.305 1 98.81 99 VAL A CA 1
ATOM 766 C C . VAL A 1 99 ? -17.141 -8.117 -10.508 1 98.81 99 VAL A C 1
ATOM 768 O O . VAL A 1 99 ? -16.594 -8.672 -11.461 1 98.81 99 VAL A O 1
ATOM 771 N N . PHE A 1 100 ? -16.5 -7.473 -9.586 1 98.81 100 PHE A N 1
ATOM 772 C CA . PHE A 1 100 ? -15.047 -7.32 -9.625 1 98.81 100 PHE A CA 1
ATOM 773 C C . PHE A 1 100 ? -14.359 -8.68 -9.562 1 98.81 100 PHE A C 1
ATOM 775 O O . PHE A 1 100 ? -13.477 -8.969 -10.367 1 98.81 100 PHE A O 1
ATOM 782 N N . PHE A 1 101 ? -14.734 -9.484 -8.633 1 98.69 101 PHE A N 1
ATOM 783 C CA . PHE A 1 101 ? -14.062 -10.727 -8.297 1 98.69 101 PHE A CA 1
ATOM 784 C C . PHE A 1 101 ? -14.203 -11.742 -9.43 1 98.69 101 PHE A C 1
ATOM 786 O O . PHE A 1 101 ? -13.266 -12.5 -9.711 1 98.69 101 PHE A O 1
ATOM 793 N N . ALA A 1 102 ? -15.367 -11.789 -10.078 1 98.62 102 ALA A N 1
ATOM 794 C CA . ALA A 1 102 ? -15.562 -12.68 -11.227 1 98.62 102 ALA A CA 1
ATOM 795 C C . ALA A 1 102 ? -14.578 -12.359 -12.344 1 98.62 102 ALA A C 1
ATOM 797 O O . ALA A 1 102 ? -13.961 -13.266 -12.914 1 98.62 102 ALA A O 1
ATOM 798 N N . GLU A 1 103 ? -14.43 -11.07 -12.617 1 98.62 103 GLU A N 1
ATOM 799 C CA . GLU A 1 103 ? -13.5 -10.68 -13.672 1 98.62 103 GLU A CA 1
ATOM 800 C C . GLU A 1 103 ? -12.055 -10.922 -13.258 1 98.62 103 GLU A C 1
ATOM 802 O O . GLU A 1 103 ? -11.211 -11.273 -14.086 1 98.62 103 GLU A O 1
ATOM 807 N N . ARG A 1 104 ? -11.766 -10.75 -11.984 1 98.19 104 ARG A N 1
ATOM 808 C CA . ARG A 1 104 ? -10.414 -10.961 -11.469 1 98.19 104 ARG A CA 1
ATOM 809 C C . ARG A 1 104 ? -9.969 -12.406 -11.695 1 98.19 104 ARG A C 1
ATOM 811 O O . ARG A 1 104 ? -8.773 -12.672 -11.82 1 98.19 104 ARG A O 1
ATOM 818 N N . GLN A 1 105 ? -10.906 -13.352 -11.773 1 98.44 105 GLN A N 1
ATOM 819 C CA . GLN A 1 105 ? -10.562 -14.758 -11.977 1 98.44 105 GLN A CA 1
ATOM 820 C C . GLN A 1 105 ? -10.289 -15.047 -13.453 1 98.44 105 GLN A C 1
ATOM 822 O O . GLN A 1 105 ? -9.828 -16.141 -13.797 1 98.44 105 GLN A O 1
ATOM 827 N N . ARG A 1 106 ? -10.586 -14.133 -14.359 1 98.12 106 ARG A N 1
ATOM 828 C CA . ARG A 1 106 ? -10.344 -14.328 -15.789 1 98.12 106 ARG A CA 1
ATOM 829 C C . ARG A 1 106 ? -8.93 -13.898 -16.172 1 98.12 106 ARG A C 1
ATOM 831 O O . ARG A 1 106 ? -8.75 -12.953 -16.938 1 98.12 106 ARG A O 1
ATOM 838 N N . VAL A 1 107 ? -8.008 -14.711 -15.789 1 98.44 107 VAL A N 1
ATOM 839 C CA . VAL A 1 107 ? -6.602 -14.398 -16 1 98.44 107 VAL A CA 1
ATOM 840 C C . VAL A 1 107 ? -6.172 -14.859 -17.391 1 98.44 107 VAL A C 1
ATOM 842 O O . VAL A 1 107 ? -6.848 -15.68 -18.016 1 98.44 107 VAL A O 1
ATOM 845 N N . GLU A 1 108 ? -5.188 -14.281 -17.953 1 97.81 108 GLU A N 1
ATOM 846 C CA . GLU A 1 108 ? -4.449 -14.766 -19.109 1 97.81 108 GLU A CA 1
ATOM 847 C C . GLU A 1 108 ? -3.094 -15.336 -18.703 1 97.81 108 GLU A C 1
ATOM 849 O O . GLU A 1 108 ? -2.16 -14.586 -18.406 1 97.81 108 GLU A O 1
ATOM 854 N N . LEU A 1 109 ? -2.98 -16.688 -18.734 1 98.44 109 LEU A N 1
ATOM 855 C CA . LEU A 1 109 ? -1.758 -17.359 -18.312 1 98.44 109 LEU A CA 1
ATOM 856 C C . LEU A 1 109 ? -0.597 -17 -19.234 1 98.44 109 LEU A C 1
ATOM 858 O O . LEU A 1 109 ? -0.801 -16.734 -20.422 1 98.44 109 LEU A O 1
ATOM 862 N N . PHE A 1 110 ? 0.615 -16.969 -18.656 1 98 110 PHE A N 1
ATOM 863 C CA . PHE A 1 110 ? 1.79 -16.891 -19.516 1 98 110 PHE A CA 1
ATOM 864 C C . PHE A 1 110 ? 1.843 -18.078 -20.469 1 98 110 PHE A C 1
ATOM 866 O O . PHE A 1 110 ? 1.34 -19.156 -20.156 1 98 110 PHE A O 1
ATOM 873 N N . ASP A 1 111 ? 2.533 -17.891 -21.547 1 97.69 111 ASP A N 1
ATOM 874 C CA . ASP A 1 111 ? 2.572 -18.891 -22.609 1 97.69 111 ASP A CA 1
ATOM 875 C C . ASP A 1 111 ? 3.16 -20.219 -22.109 1 97.69 111 ASP A C 1
ATOM 877 O O . ASP A 1 111 ? 2.773 -21.281 -22.562 1 97.69 111 ASP A O 1
ATOM 881 N N . ASP A 1 112 ? 4.035 -20.141 -21.125 1 98.06 112 ASP A N 1
ATOM 882 C CA . ASP A 1 112 ? 4.754 -21.344 -20.688 1 98.06 112 ASP A CA 1
ATOM 883 C C . ASP A 1 112 ? 4.164 -21.875 -19.375 1 98.06 112 ASP A C 1
ATOM 885 O O . ASP A 1 112 ? 4.711 -22.797 -18.781 1 98.06 112 ASP A O 1
ATOM 889 N N . ALA A 1 113 ? 3.031 -21.344 -18.953 1 98.62 113 ALA A N 1
ATOM 890 C CA . ALA A 1 113 ? 2.508 -21.656 -17.625 1 98.62 113 ALA A CA 1
ATOM 891 C C . ALA A 1 113 ? 1.933 -23.062 -17.578 1 98.62 113 ALA A C 1
ATOM 893 O O . ALA A 1 113 ? 2.248 -23.844 -16.688 1 98.62 113 ALA A O 1
ATOM 894 N N . ILE A 1 114 ? 1.127 -23.438 -18.562 1 98.75 114 ILE A N 1
ATOM 895 C CA . ILE A 1 114 ? 0.473 -24.734 -18.547 1 98.75 114 ILE A CA 1
ATOM 896 C C . ILE A 1 114 ? 1.52 -25.844 -18.688 1 98.75 114 ILE A C 1
ATOM 898 O O . ILE A 1 114 ? 1.495 -26.828 -17.953 1 98.75 114 ILE A O 1
ATOM 902 N N . ALA A 1 115 ? 2.473 -25.672 -19.609 1 98.62 115 ALA A N 1
ATOM 903 C CA . ALA A 1 115 ? 3.539 -26.641 -19.781 1 98.62 115 ALA A CA 1
ATOM 904 C C . ALA A 1 115 ? 4.34 -26.828 -18.5 1 98.62 115 ALA A C 1
ATOM 906 O O . ALA A 1 115 ? 4.727 -27.938 -18.156 1 98.62 115 ALA A O 1
ATOM 907 N N . ALA A 1 116 ? 4.578 -25.766 -17.844 1 98.81 116 ALA A N 1
ATOM 908 C CA . ALA A 1 116 ? 5.328 -25.812 -16.594 1 98.81 116 ALA A CA 1
ATOM 909 C C . ALA A 1 116 ? 4.535 -26.547 -15.516 1 98.81 116 ALA A C 1
ATOM 911 O O . ALA A 1 116 ? 5.09 -27.359 -14.766 1 98.81 116 ALA A O 1
ATOM 912 N N . LEU A 1 117 ? 3.25 -26.219 -15.406 1 98.88 117 LEU A N 1
ATOM 913 C CA . LEU A 1 117 ? 2.402 -26.875 -14.414 1 98.88 117 LEU A CA 1
ATOM 914 C C . LEU A 1 117 ? 2.359 -28.391 -14.656 1 98.88 117 LEU A C 1
ATOM 916 O O . LEU A 1 117 ? 2.422 -29.172 -13.711 1 98.88 117 LEU A O 1
ATOM 920 N N . GLU A 1 118 ? 2.248 -28.797 -15.883 1 98.62 118 GLU A N 1
ATOM 921 C CA . GLU A 1 118 ? 2.25 -30.219 -16.234 1 98.62 118 GLU A CA 1
ATOM 922 C C . GLU A 1 118 ? 3.566 -30.875 -15.836 1 98.62 118 GLU A C 1
ATOM 924 O O . GLU A 1 118 ? 3.57 -31.953 -15.234 1 98.62 118 GLU A O 1
ATOM 929 N N . PHE A 1 119 ? 4.637 -30.234 -16.156 1 98.62 119 PHE A N 1
ATOM 930 C CA . PHE A 1 119 ? 5.969 -30.75 -15.867 1 98.62 119 PHE A CA 1
ATOM 931 C C . PHE A 1 119 ? 6.176 -30.891 -14.359 1 98.62 119 PHE A C 1
ATOM 933 O O . PHE A 1 119 ? 6.605 -31.953 -13.891 1 98.62 119 PHE A O 1
ATOM 940 N N . LEU A 1 120 ? 5.883 -29.891 -13.609 1 98.56 120 LEU A N 1
ATOM 941 C CA . LEU A 1 120 ? 6.141 -29.844 -12.172 1 98.56 120 LEU A CA 1
ATOM 942 C C . LEU A 1 120 ? 5.227 -30.812 -11.43 1 98.56 120 LEU A C 1
ATOM 944 O O . LEU A 1 120 ? 5.676 -31.547 -10.539 1 98.56 120 LEU A O 1
ATOM 948 N N . SER A 1 121 ? 3.947 -30.828 -11.797 1 98.44 121 SER A N 1
ATOM 949 C CA . SER A 1 121 ? 2.971 -31.625 -11.062 1 98.44 121 SER A CA 1
ATOM 950 C C . SER A 1 121 ? 3.15 -33.125 -11.344 1 98.44 121 SER A C 1
ATOM 952 O O . SER A 1 121 ? 2.707 -33.938 -10.562 1 98.44 121 SER A O 1
ATOM 954 N N . ALA A 1 122 ? 3.773 -33.469 -12.406 1 97.88 122 ALA A N 1
ATOM 955 C CA . ALA A 1 122 ? 4.059 -34.875 -12.727 1 97.88 122 ALA A CA 1
ATOM 956 C C . ALA A 1 122 ? 5.168 -35.438 -11.836 1 97.88 122 ALA A C 1
ATOM 958 O O . ALA A 1 122 ? 5.277 -36.656 -11.648 1 97.88 122 ALA A O 1
ATOM 959 N N . ARG A 1 123 ? 5.898 -34.594 -11.258 1 97.31 123 ARG A N 1
ATOM 960 C CA . ARG A 1 123 ? 7.109 -35.031 -10.562 1 97.31 123 ARG A CA 1
ATOM 961 C C . ARG A 1 123 ? 6.98 -34.812 -9.055 1 97.31 123 ARG A C 1
ATOM 963 O O . ARG A 1 123 ? 7.547 -35.562 -8.266 1 97.31 123 ARG A O 1
ATOM 970 N N . HIS A 1 124 ? 6.289 -33.75 -8.711 1 98.12 124 HIS A N 1
ATOM 971 C CA . HIS A 1 124 ? 6.152 -33.406 -7.301 1 98.12 124 HIS A CA 1
ATOM 972 C C . HIS A 1 124 ? 4.734 -32.938 -6.984 1 98.12 124 HIS A C 1
ATOM 974 O O . HIS A 1 124 ? 4.074 -32.344 -7.828 1 98.12 124 HIS A O 1
ATOM 980 N N . PRO A 1 125 ? 4.273 -33.219 -5.723 1 98.44 125 PRO A N 1
ATOM 981 C CA . PRO A 1 125 ? 3.062 -32.5 -5.301 1 98.44 125 PRO A CA 1
ATOM 982 C C . PRO A 1 125 ? 3.23 -31 -5.316 1 98.44 125 PRO A C 1
ATOM 984 O O . PRO A 1 125 ? 4.266 -30.484 -4.887 1 98.44 125 PRO A O 1
ATOM 987 N N . LEU A 1 126 ? 2.221 -30.297 -5.859 1 98.69 126 LEU A N 1
ATOM 988 C CA . LEU A 1 126 ? 2.213 -28.844 -5.918 1 98.69 126 LEU A CA 1
ATOM 989 C C . LEU A 1 126 ? 1.21 -28.266 -4.926 1 98.69 126 LEU A C 1
ATOM 991 O O . LEU A 1 126 ? 0.093 -28.766 -4.797 1 98.69 126 LEU A O 1
ATOM 995 N N . VAL A 1 127 ? 1.585 -27.234 -4.207 1 98.81 127 VAL A N 1
ATOM 996 C CA . VAL A 1 127 ? 0.694 -26.453 -3.361 1 98.81 127 VAL A CA 1
ATOM 997 C C . VAL A 1 127 ? 0.763 -24.984 -3.764 1 98.81 127 VAL A C 1
ATOM 999 O O . VAL A 1 127 ? 1.852 -24.406 -3.869 1 98.81 127 VAL A O 1
ATOM 1002 N N . ALA A 1 128 ? -0.398 -24.391 -4.09 1 98.88 128 ALA A N 1
ATOM 1003 C CA . ALA A 1 128 ? -0.444 -22.953 -4.32 1 98.88 128 ALA A CA 1
ATOM 1004 C C . ALA A 1 128 ? -0.294 -22.188 -3.014 1 98.88 128 ALA A C 1
ATOM 1006 O O . ALA A 1 128 ? -0.951 -22.5 -2.02 1 98.88 128 ALA A O 1
ATOM 1007 N N . LEU A 1 129 ? 0.61 -21.25 -2.971 1 98.81 129 LEU A N 1
ATOM 1008 C CA . LEU A 1 129 ? 0.85 -20.391 -1.819 1 98.81 129 LEU A CA 1
ATOM 1009 C C . LEU A 1 129 ? 0.836 -18.922 -2.229 1 98.81 129 LEU A C 1
ATOM 1011 O O . LEU A 1 129 ? 1.793 -18.422 -2.832 1 98.81 129 LEU A O 1
ATOM 1015 N N . SER A 1 130 ? -0.217 -18.188 -1.873 1 98.12 130 SER A N 1
ATOM 1016 C CA . SER A 1 130 ? -0.421 -16.859 -2.443 1 98.12 130 SER A CA 1
ATOM 1017 C C . SER A 1 130 ? -0.94 -15.875 -1.396 1 98.12 130 SER A C 1
ATOM 1019 O O . SER A 1 130 ? -1.698 -16.266 -0.502 1 98.12 130 SER A O 1
ATOM 1021 N N . ASN A 1 131 ? -0.49 -14.602 -1.489 1 97.19 131 ASN A N 1
ATOM 1022 C CA . ASN A 1 131 ? -1.099 -13.531 -0.703 1 97.19 131 ASN A CA 1
ATOM 1023 C C . ASN A 1 131 ? -2.434 -13.094 -1.297 1 97.19 131 ASN A C 1
ATOM 1025 O O . ASN A 1 131 ? -3.215 -12.406 -0.635 1 97.19 131 ASN A O 1
ATOM 1029 N N . GLY A 1 132 ? -2.688 -13.461 -2.557 1 96.69 132 GLY A N 1
ATOM 1030 C CA . GLY A 1 132 ? -3.865 -13.016 -3.281 1 96.69 132 GLY A CA 1
ATOM 1031 C C . GLY A 1 132 ? -5.074 -13.898 -3.064 1 96.69 132 GLY A C 1
ATOM 1032 O O . GLY A 1 132 ? -5.117 -14.672 -2.104 1 96.69 132 GLY A O 1
ATOM 1033 N N . ASN A 1 133 ? -6.082 -13.672 -3.85 1 96.56 133 ASN A N 1
ATOM 1034 C CA . ASN A 1 133 ? -7.336 -14.391 -3.646 1 96.56 133 ASN A CA 1
ATOM 1035 C C . ASN A 1 133 ? -7.809 -15.07 -4.93 1 96.56 133 ASN A C 1
ATOM 1037 O O . ASN A 1 133 ? -9.008 -15.219 -5.148 1 96.56 133 ASN A O 1
ATOM 1041 N N . ALA A 1 134 ? -6.859 -15.438 -5.73 1 97.81 134 ALA A N 1
ATOM 1042 C CA . ALA A 1 134 ? -7.195 -16.188 -6.941 1 97.81 134 ALA A CA 1
ATOM 1043 C C . ALA A 1 134 ? -7.922 -17.484 -6.605 1 97.81 134 ALA A C 1
ATOM 1045 O O . ALA A 1 134 ? -7.582 -18.156 -5.629 1 97.81 134 ALA A O 1
ATOM 1046 N N . ASP A 1 135 ? -8.922 -17.797 -7.371 1 97.62 135 ASP A N 1
ATOM 1047 C CA . ASP A 1 135 ? -9.648 -19.047 -7.285 1 97.62 135 ASP A CA 1
ATOM 1048 C C . ASP A 1 135 ? -9.219 -20.016 -8.391 1 97.62 135 ASP A C 1
ATOM 1050 O O . ASP A 1 135 ? -9.727 -19.938 -9.516 1 97.62 135 ASP A O 1
ATOM 1054 N N . LEU A 1 136 ? -8.484 -21 -8.039 1 98.19 136 LEU A N 1
ATOM 1055 C CA . LEU A 1 136 ? -7.836 -21.891 -9 1 98.19 136 LEU A CA 1
ATOM 1056 C C . LEU A 1 136 ? -8.867 -22.734 -9.742 1 98.19 136 LEU A C 1
ATOM 1058 O O . LEU A 1 136 ? -8.633 -23.125 -10.883 1 98.19 136 LEU A O 1
ATOM 1062 N N . GLN A 1 137 ? -9.984 -23.047 -9.102 1 97.38 137 GLN A N 1
ATOM 1063 C CA . GLN A 1 137 ? -11.039 -23.797 -9.781 1 97.38 137 GLN A CA 1
ATOM 1064 C C . GLN A 1 137 ? -11.703 -22.938 -10.859 1 97.38 137 GLN A C 1
ATOM 1066 O O . GLN A 1 137 ? -11.93 -23.406 -11.977 1 97.38 137 GLN A O 1
ATOM 1071 N N . ALA A 1 138 ? -11.977 -21.734 -10.516 1 97.44 138 ALA A N 1
ATOM 1072 C CA . ALA A 1 138 ? -12.578 -20.812 -11.484 1 97.44 138 ALA A CA 1
ATOM 1073 C C . ALA A 1 138 ? -11.633 -20.547 -12.648 1 97.44 138 ALA A C 1
ATOM 1075 O O . ALA A 1 138 ? -12.07 -20.391 -13.789 1 97.44 138 ALA A O 1
ATOM 1076 N N . ILE A 1 139 ? -10.352 -20.453 -12.344 1 98.06 139 ILE A N 1
ATOM 1077 C CA . ILE A 1 139 ? -9.336 -20.156 -13.352 1 98.06 139 ILE A CA 1
ATOM 1078 C C . ILE A 1 139 ? -9.125 -21.375 -14.242 1 98.06 139 ILE A C 1
ATOM 1080 O O . ILE A 1 139 ? -8.727 -21.25 -15.398 1 98.06 139 ILE A O 1
ATOM 1084 N N . GLY A 1 140 ? -9.391 -22.578 -13.68 1 98 140 GLY A N 1
ATOM 1085 C CA . GLY A 1 140 ? -9.344 -23.797 -14.469 1 98 140 GLY A CA 1
ATOM 1086 C C . GLY A 1 140 ? -8.023 -24.531 -14.352 1 98 140 GLY A C 1
ATOM 1087 O O . GLY A 1 140 ? -7.676 -25.344 -15.211 1 98 140 GLY A O 1
ATOM 1088 N N . ILE A 1 141 ? -7.242 -24.234 -13.297 1 98.62 141 ILE A N 1
ATOM 1089 C CA . ILE A 1 141 ? -5.957 -24.906 -13.18 1 98.62 141 ILE A CA 1
ATOM 1090 C C . ILE A 1 141 ? -5.863 -25.625 -11.836 1 98.62 141 ILE A C 1
ATOM 1092 O O . ILE A 1 141 ? -4.773 -26 -11.398 1 98.62 141 ILE A O 1
ATOM 1096 N N . GLY A 1 142 ? -6.969 -25.812 -11.164 1 98.5 142 GLY A N 1
ATOM 1097 C CA . GLY A 1 142 ? -7.02 -26.438 -9.852 1 98.5 142 GLY A CA 1
ATOM 1098 C C . GLY A 1 142 ? -6.484 -27.859 -9.859 1 98.5 142 GLY A C 1
ATOM 1099 O O . GLY A 1 142 ? -5.953 -28.328 -8.852 1 98.5 142 GLY A O 1
ATOM 1100 N N . ARG A 1 143 ? -6.578 -28.547 -10.969 1 98.06 143 ARG A N 1
ATOM 1101 C CA . ARG A 1 143 ? -6.242 -29.969 -11.07 1 98.06 143 ARG A CA 1
ATOM 1102 C C . ARG A 1 143 ? -4.754 -30.188 -10.828 1 98.06 143 ARG A C 1
ATOM 1104 O O . ARG A 1 143 ? -4.34 -31.297 -10.461 1 98.06 143 ARG A O 1
ATOM 1111 N N . TYR A 1 144 ? -3.945 -29.188 -11.008 1 98.62 144 TYR A N 1
ATOM 1112 C CA . TYR A 1 144 ? -2.504 -29.359 -10.891 1 98.62 144 TYR A CA 1
ATOM 1113 C C . TYR A 1 144 ? -2.062 -29.281 -9.438 1 98.62 144 TYR A C 1
ATOM 1115 O O . TYR A 1 144 ? -0.935 -29.656 -9.102 1 98.62 144 TYR A O 1
ATOM 1123 N N . PHE A 1 145 ? -2.877 -28.781 -8.547 1 98.69 145 PHE A N 1
ATOM 1124 C CA . PHE A 1 145 ? -2.48 -28.469 -7.18 1 98.69 145 PHE A CA 1
ATOM 1125 C C . PHE A 1 145 ? -3.137 -29.438 -6.199 1 98.69 145 PHE A C 1
ATOM 1127 O O . PHE A 1 145 ? -4.336 -29.703 -6.297 1 98.69 145 PHE A O 1
ATOM 1134 N N . ARG A 1 146 ? -2.348 -29.891 -5.258 1 97.5 146 ARG A N 1
ATOM 1135 C CA . ARG A 1 146 ? -2.854 -30.75 -4.191 1 97.5 146 ARG A CA 1
ATOM 1136 C C . ARG A 1 146 ? -3.619 -29.938 -3.152 1 97.5 146 ARG A C 1
ATOM 1138 O O . ARG A 1 146 ? -4.551 -30.438 -2.521 1 97.5 146 ARG A O 1
ATOM 1145 N N . ALA A 1 147 ? -3.232 -28.766 -2.99 1 97.75 147 ALA A N 1
ATOM 1146 C CA . ALA A 1 147 ? -3.832 -27.828 -2.033 1 97.75 147 ALA A CA 1
ATOM 1147 C C . ALA A 1 147 ? -3.533 -26.391 -2.41 1 97.75 147 ALA A C 1
ATOM 1149 O O . ALA A 1 147 ? -2.689 -26.125 -3.271 1 97.75 147 ALA A O 1
ATOM 1150 N N . SER A 1 148 ? -4.273 -25.516 -1.839 1 98.31 148 SER A N 1
ATOM 1151 C CA . SER A 1 148 ? -4.074 -24.078 -1.999 1 98.31 148 SER A CA 1
ATOM 1152 C C . SER A 1 148 ? -4.152 -23.359 -0.658 1 98.31 148 SER A C 1
ATOM 1154 O O . SER A 1 148 ? -5.102 -23.562 0.104 1 98.31 148 SER A O 1
ATOM 1156 N N . ILE A 1 149 ? -3.15 -22.578 -0.359 1 98.19 149 ILE A N 1
ATOM 1157 C CA . ILE A 1 149 ? -3.09 -21.781 0.859 1 98.19 149 ILE A CA 1
ATOM 1158 C C . ILE A 1 149 ? -3.023 -20.297 0.5 1 98.19 149 ILE A C 1
ATOM 1160 O O . ILE A 1 149 ? -2.135 -19.859 -0.243 1 98.19 149 ILE A O 1
ATOM 1164 N N . SER A 1 150 ? -3.955 -19.531 0.983 1 97.94 150 SER A N 1
ATOM 1165 C CA . SER A 1 150 ? -3.973 -18.094 0.77 1 97.94 150 SER A CA 1
ATOM 1166 C C . SER A 1 150 ? -3.777 -17.328 2.08 1 97.94 150 SER A C 1
ATOM 1168 O O . SER A 1 150 ? -4.094 -17.844 3.154 1 97.94 150 SER A O 1
ATOM 1170 N N . ALA A 1 151 ? -3.227 -16.078 1.963 1 97.88 151 ALA A N 1
ATOM 1171 C CA . ALA A 1 151 ? -3.043 -15.242 3.141 1 97.88 151 ALA A CA 1
ATOM 1172 C C . ALA A 1 151 ? -4.371 -15.008 3.859 1 97.88 151 ALA A C 1
ATOM 1174 O O . ALA A 1 151 ? -4.418 -14.984 5.09 1 97.88 151 ALA A O 1
ATOM 1175 N N . ARG A 1 152 ? -5.441 -14.891 3.082 1 96.38 152 ARG A N 1
ATOM 1176 C CA . ARG A 1 152 ? -6.758 -14.656 3.662 1 96.38 152 ARG A CA 1
ATOM 1177 C C . ARG A 1 152 ? -7.184 -15.828 4.543 1 96.38 152 ARG A C 1
ATOM 1179 O O . ARG A 1 152 ? -7.543 -15.633 5.707 1 96.38 152 ARG A O 1
ATOM 1186 N N . GLU A 1 153 ? -7.102 -16.953 4.031 1 95.38 153 GLU A N 1
ATOM 1187 C CA . GLU A 1 153 ? -7.574 -18.141 4.738 1 95.38 153 GLU A CA 1
ATOM 1188 C C . GLU A 1 153 ? -6.672 -18.469 5.93 1 95.38 153 GLU A C 1
ATOM 1190 O O . GLU A 1 153 ? -7.16 -18.844 7 1 95.38 153 GLU A O 1
ATOM 1195 N N . PHE A 1 154 ? -5.387 -18.344 5.75 1 97.25 154 PHE A N 1
ATOM 1196 C CA . PHE A 1 154 ? -4.43 -18.688 6.797 1 97.25 154 PHE A CA 1
ATOM 1197 C C . PHE A 1 154 ? -4.371 -17.594 7.859 1 97.25 154 PHE A C 1
ATOM 1199 O O . PHE A 1 154 ? -4.035 -17.875 9.016 1 97.25 154 PHE A O 1
ATOM 1206 N N . GLY A 1 155 ? -4.59 -16.297 7.434 1 97.12 155 GLY A N 1
ATOM 1207 C CA . GLY A 1 155 ? -4.574 -15.18 8.359 1 97.12 155 GLY A CA 1
ATOM 1208 C C . GLY A 1 155 ? -3.236 -14.469 8.414 1 97.12 155 GLY A C 1
ATOM 1209 O O . GLY A 1 155 ? -3.096 -13.453 9.094 1 97.12 155 GLY A O 1
ATOM 1210 N N . ILE A 1 156 ? -2.256 -14.969 7.734 1 96.69 156 ILE A N 1
ATOM 1211 C CA . ILE A 1 156 ? -0.909 -14.406 7.688 1 96.69 156 ILE A CA 1
ATOM 1212 C C . ILE A 1 156 ? -0.384 -14.445 6.254 1 96.69 156 ILE A C 1
ATOM 1214 O O . ILE A 1 156 ? -0.569 -15.438 5.547 1 96.69 156 ILE A O 1
ATOM 1218 N N . ALA A 1 157 ? 0.262 -13.344 5.809 1 97.25 157 ALA A N 1
ATOM 1219 C CA . ALA A 1 157 ? 0.742 -13.242 4.434 1 97.25 157 ALA A CA 1
ATOM 1220 C C . ALA A 1 157 ? 2.248 -13.477 4.359 1 97.25 157 ALA A C 1
ATOM 1222 O O . ALA A 1 157 ? 2.949 -13.367 5.367 1 97.25 157 ALA A O 1
ATOM 1223 N N . LYS A 1 158 ? 2.652 -13.883 3.105 1 97.5 158 LYS A N 1
ATOM 1224 C CA . LYS A 1 158 ? 4.074 -13.773 2.789 1 97.5 158 LYS A CA 1
ATOM 1225 C C . LYS A 1 158 ? 4.57 -12.344 2.98 1 97.5 158 LYS A C 1
ATOM 1227 O O . LYS A 1 158 ? 3.83 -11.391 2.75 1 97.5 158 LYS A O 1
ATOM 1232 N N . PRO A 1 159 ? 5.824 -12.258 3.633 1 96.38 159 PRO A N 1
ATOM 1233 C CA . PRO A 1 159 ? 6.906 -13.234 3.742 1 96.38 159 PRO A CA 1
ATOM 1234 C C . PRO A 1 159 ? 6.992 -13.867 5.129 1 96.38 159 PRO A C 1
ATOM 1236 O O . PRO A 1 159 ? 8.008 -14.477 5.473 1 96.38 159 PRO A O 1
ATOM 1239 N N . ASP A 1 160 ? 5.984 -13.719 5.957 1 96.69 160 ASP A N 1
ATOM 1240 C CA . ASP A 1 160 ? 6.039 -14.336 7.277 1 96.69 160 ASP A CA 1
ATOM 1241 C C . ASP A 1 160 ? 6.309 -15.836 7.168 1 96.69 160 ASP A C 1
ATOM 1243 O O . ASP A 1 160 ? 5.656 -16.531 6.391 1 96.69 160 ASP A O 1
ATOM 1247 N N . PRO A 1 161 ? 7.324 -16.312 7.961 1 98.38 161 PRO A N 1
ATOM 1248 C CA . PRO A 1 161 ? 7.695 -17.734 7.797 1 98.38 161 PRO A CA 1
ATOM 1249 C C . PRO A 1 161 ? 6.551 -18.688 8.141 1 98.38 161 PRO A C 1
ATOM 1251 O O . PRO A 1 161 ? 6.512 -19.812 7.641 1 98.38 161 PRO A O 1
ATOM 1254 N N . ARG A 1 162 ? 5.602 -18.266 8.867 1 98.5 162 ARG A N 1
ATOM 1255 C CA . ARG A 1 162 ? 4.527 -19.141 9.344 1 98.5 162 ARG A CA 1
ATOM 1256 C C . ARG A 1 162 ? 3.68 -19.656 8.18 1 98.5 162 ARG A C 1
ATOM 1258 O O . ARG A 1 162 ? 3.166 -20.766 8.219 1 98.5 162 ARG A O 1
ATOM 1265 N N . ILE A 1 163 ? 3.506 -18.797 7.113 1 98.75 163 ILE A N 1
ATOM 1266 C CA . ILE A 1 163 ? 2.658 -19.234 6.012 1 98.75 163 ILE A CA 1
ATOM 1267 C C . ILE A 1 163 ? 3.395 -20.281 5.18 1 98.75 163 ILE A C 1
ATOM 1269 O O . ILE A 1 163 ? 2.777 -21.203 4.652 1 98.75 163 ILE A O 1
ATOM 1273 N N . PHE A 1 164 ? 4.684 -20.203 5.082 1 98.88 164 PHE A N 1
ATOM 1274 C CA . PHE A 1 164 ? 5.488 -21.219 4.414 1 98.88 164 PHE A CA 1
ATOM 1275 C C . PHE A 1 164 ? 5.48 -22.516 5.203 1 98.88 164 PHE A C 1
ATOM 1277 O O . PHE A 1 164 ? 5.359 -23.594 4.625 1 98.88 164 PHE A O 1
ATOM 1284 N N . HIS A 1 165 ? 5.59 -22.406 6.52 1 98.88 165 HIS A N 1
ATOM 1285 C CA . HIS A 1 165 ? 5.559 -23.578 7.383 1 98.88 165 HIS A CA 1
ATOM 1286 C C . HIS A 1 165 ? 4.211 -24.297 7.297 1 98.88 165 HIS A C 1
ATOM 1288 O O . HIS A 1 165 ? 4.145 -25.516 7.391 1 98.88 165 HIS A O 1
ATOM 1294 N N . GLU A 1 166 ? 3.16 -23.5 7.168 1 98.69 166 GLU A N 1
ATOM 1295 C CA . GLU A 1 166 ? 1.845 -24.094 6.984 1 98.69 166 GLU A CA 1
ATOM 1296 C C . GLU A 1 166 ? 1.801 -24.953 5.723 1 98.69 166 GLU A C 1
ATOM 1298 O O . GLU A 1 166 ? 1.215 -26.047 5.727 1 98.69 166 GLU A O 1
ATOM 1303 N N . ALA A 1 167 ? 2.381 -24.484 4.641 1 98.56 167 ALA A N 1
ATOM 1304 C CA . ALA A 1 167 ? 2.428 -25.25 3.398 1 98.56 167 ALA A CA 1
ATOM 1305 C C . ALA A 1 167 ? 3.203 -26.547 3.586 1 98.56 167 ALA A C 1
ATOM 1307 O O . ALA A 1 167 ? 2.781 -27.609 3.111 1 98.56 167 ALA A O 1
ATOM 1308 N N . ALA A 1 168 ? 4.324 -26.484 4.27 1 98.62 168 ALA A N 1
ATOM 1309 C CA . ALA A 1 168 ? 5.109 -27.672 4.559 1 98.62 168 ALA A CA 1
ATOM 1310 C C . ALA A 1 168 ? 4.309 -28.672 5.402 1 98.62 168 ALA A C 1
ATOM 1312 O O . ALA A 1 168 ? 4.363 -29.875 5.168 1 98.62 168 ALA A O 1
ATOM 1313 N N . ARG A 1 169 ? 3.602 -28.125 6.395 1 98.31 169 ARG A N 1
ATOM 1314 C CA . ARG A 1 169 ? 2.781 -28.953 7.273 1 98.31 169 ARG A CA 1
ATOM 1315 C C . ARG A 1 169 ? 1.72 -29.703 6.484 1 98.31 169 ARG A C 1
ATOM 1317 O O . ARG A 1 169 ? 1.53 -30.906 6.68 1 98.31 169 ARG A O 1
ATOM 1324 N N . VAL A 1 170 ? 1.032 -29.016 5.574 1 97.56 170 VAL A N 1
ATOM 1325 C CA . VAL A 1 170 ? -0.009 -29.609 4.738 1 97.56 170 VAL A CA 1
ATOM 1326 C C . VAL A 1 170 ? 0.581 -30.734 3.902 1 97.56 170 VAL A C 1
ATOM 1328 O O . VAL A 1 170 ? -0.092 -31.734 3.637 1 97.56 170 VAL A O 1
ATOM 1331 N N . LEU A 1 171 ? 1.812 -30.625 3.58 1 97.56 171 LEU A N 1
ATOM 1332 C CA . LEU A 1 171 ? 2.516 -31.594 2.748 1 97.56 171 LEU A CA 1
ATOM 1333 C C . LEU A 1 171 ? 3.15 -32.688 3.605 1 97.56 171 LEU A C 1
ATOM 1335 O O . LEU A 1 171 ? 3.662 -33.656 3.078 1 97.56 171 LEU A O 1
ATOM 1339 N N . ASP A 1 172 ? 3.139 -32.469 4.926 1 98.25 172 ASP A N 1
ATOM 1340 C CA . ASP A 1 172 ? 3.793 -33.375 5.879 1 98.25 172 ASP A CA 1
ATOM 1341 C C . ASP A 1 172 ? 5.273 -33.531 5.547 1 98.25 172 ASP A C 1
ATOM 1343 O O . ASP A 1 172 ? 5.766 -34.656 5.43 1 98.25 172 ASP A O 1
ATOM 1347 N N . LEU A 1 173 ? 5.973 -32.469 5.332 1 98.69 173 LEU A N 1
ATOM 1348 C CA . LEU A 1 173 ? 7.391 -32.438 4.992 1 98.69 173 LEU A CA 1
ATOM 1349 C C . LEU A 1 173 ? 8.125 -31.375 5.82 1 98.69 173 LEU A C 1
ATOM 1351 O O . LEU A 1 173 ? 7.531 -30.375 6.234 1 98.69 173 LEU A O 1
ATOM 1355 N N . PRO A 1 174 ? 9.406 -31.641 6.137 1 98.56 174 PRO A N 1
ATOM 1356 C CA . PRO A 1 174 ? 10.203 -30.516 6.656 1 98.56 174 PRO A CA 1
ATOM 1357 C C . PRO A 1 174 ? 10.398 -29.406 5.625 1 98.56 174 PRO A C 1
ATOM 1359 O O . PRO A 1 174 ? 10.5 -29.688 4.426 1 98.56 174 PRO A O 1
ATOM 1362 N N . PRO A 1 175 ? 10.461 -28.172 6.066 1 98.75 175 PRO A N 1
ATOM 1363 C CA . PRO A 1 175 ? 10.633 -27.062 5.125 1 98.75 175 PRO A CA 1
ATOM 1364 C C . PRO A 1 175 ? 11.805 -27.266 4.172 1 98.75 175 PRO A C 1
ATOM 1366 O O . PRO A 1 175 ? 11.719 -26.922 2.99 1 98.75 175 PRO A O 1
ATOM 1369 N N . ALA A 1 176 ? 12.797 -27.922 4.609 1 98.44 176 ALA A N 1
ATOM 1370 C CA . ALA A 1 176 ? 14.016 -28.078 3.82 1 98.44 176 ALA A CA 1
ATOM 1371 C C . ALA A 1 176 ? 13.766 -28.953 2.594 1 98.44 176 ALA A C 1
ATOM 1373 O O . ALA A 1 176 ? 14.539 -28.922 1.631 1 98.44 176 ALA A O 1
ATOM 1374 N N . ALA A 1 177 ? 12.719 -29.703 2.6 1 98.69 177 ALA A N 1
ATOM 1375 C CA . ALA A 1 177 ? 12.398 -30.609 1.499 1 98.69 177 ALA A CA 1
ATOM 1376 C C . ALA A 1 177 ? 11.453 -29.953 0.503 1 98.69 177 ALA A C 1
ATOM 1378 O O . ALA A 1 177 ? 11.07 -30.562 -0.498 1 98.69 177 ALA A O 1
ATOM 1379 N N . VAL A 1 178 ? 11.055 -28.688 0.729 1 98.81 178 VAL A N 1
ATOM 1380 C CA . VAL A 1 178 ? 10.086 -28 -0.114 1 98.81 178 VAL A CA 1
ATOM 1381 C C . VAL A 1 178 ? 10.781 -26.891 -0.9 1 98.81 178 VAL A C 1
ATOM 1383 O O . VAL A 1 178 ? 11.57 -26.125 -0.339 1 98.81 178 VAL A O 1
ATOM 1386 N N . LEU A 1 179 ? 10.578 -26.812 -2.205 1 98.88 179 LEU A N 1
ATOM 1387 C CA . LEU A 1 179 ? 11 -25.719 -3.062 1 98.88 179 LEU A CA 1
ATOM 1388 C C . LEU A 1 179 ? 9.859 -24.719 -3.271 1 98.88 179 LEU A C 1
ATOM 1390 O O . LEU A 1 179 ? 8.789 -25.094 -3.76 1 98.88 179 LEU A O 1
ATOM 1394 N N . HIS A 1 180 ? 10.07 -23.484 -2.85 1 98.88 180 HIS A N 1
ATOM 1395 C CA . HIS A 1 180 ? 9.109 -22.438 -3.174 1 98.88 180 HIS A CA 1
ATOM 1396 C C . HIS A 1 180 ? 9.539 -21.672 -4.422 1 98.88 180 HIS A C 1
ATOM 1398 O O . HIS A 1 180 ? 10.703 -21.281 -4.547 1 98.88 180 HIS A O 1
ATOM 1404 N N . ILE A 1 181 ? 8.555 -21.469 -5.34 1 98.81 181 ILE A N 1
ATOM 1405 C CA . ILE A 1 181 ? 8.766 -20.719 -6.574 1 98.81 181 ILE A CA 1
ATOM 1406 C C . ILE A 1 181 ? 7.859 -19.5 -6.598 1 98.81 181 ILE A C 1
ATOM 1408 O O . ILE A 1 181 ? 6.648 -19.609 -6.395 1 98.81 181 ILE A O 1
ATOM 1412 N N . GLY A 1 182 ? 8.422 -18.359 -6.816 1 98.38 182 GLY A N 1
ATOM 1413 C CA . GLY A 1 182 ? 7.613 -17.172 -6.957 1 98.38 182 GLY A CA 1
ATOM 1414 C C . GLY A 1 182 ? 8.359 -16.016 -7.613 1 98.38 182 GLY A C 1
ATOM 1415 O O . GLY A 1 182 ? 9.562 -16.109 -7.848 1 98.38 182 GLY A O 1
ATOM 1416 N N . ASP A 1 183 ? 7.676 -14.93 -7.863 1 96.12 183 ASP A N 1
ATOM 1417 C CA . ASP A 1 183 ? 8.234 -13.844 -8.656 1 96.12 183 ASP A CA 1
ATOM 1418 C C . ASP A 1 183 ? 8.781 -12.734 -7.762 1 96.12 183 ASP A C 1
ATOM 1420 O O . ASP A 1 183 ? 9.562 -11.891 -8.211 1 96.12 183 ASP A O 1
ATOM 1424 N N . ASP A 1 184 ? 8.367 -12.648 -6.586 1 95.56 184 ASP A N 1
ATOM 1425 C CA . ASP A 1 184 ? 8.758 -11.531 -5.734 1 95.56 184 ASP A CA 1
ATOM 1426 C C . ASP A 1 184 ? 10.008 -11.867 -4.922 1 95.56 184 ASP A C 1
ATOM 1428 O O . ASP A 1 184 ? 10.031 -12.875 -4.211 1 95.56 184 ASP A O 1
ATOM 1432 N N . ALA A 1 185 ? 11.016 -11 -4.945 1 95.62 185 ALA A N 1
ATOM 1433 C CA . ALA A 1 185 ? 12.297 -11.242 -4.281 1 95.62 185 ALA A CA 1
ATOM 1434 C C . ALA A 1 185 ? 12.117 -11.352 -2.77 1 95.62 185 ALA A C 1
ATOM 1436 O O . ALA A 1 185 ? 12.75 -12.188 -2.121 1 95.62 185 ALA A O 1
ATOM 1437 N N . THR A 1 186 ? 11.25 -10.57 -2.236 1 95.81 186 THR A N 1
ATOM 1438 C CA . THR A 1 186 ? 11.102 -10.492 -0.788 1 95.81 186 THR A CA 1
ATOM 1439 C C . THR A 1 186 ? 9.977 -11.414 -0.309 1 95.81 186 THR A C 1
ATOM 1441 O O . THR A 1 186 ? 10.203 -12.281 0.537 1 95.81 186 THR A O 1
ATOM 1444 N N . LEU A 1 187 ? 8.812 -11.297 -0.928 1 96.69 187 LEU A N 1
ATOM 1445 C CA . LEU A 1 187 ? 7.645 -12.039 -0.462 1 96.69 187 LEU A CA 1
ATOM 1446 C C . LEU A 1 187 ? 7.816 -13.531 -0.712 1 96.69 187 LEU A C 1
ATOM 1448 O O . LEU A 1 187 ? 7.355 -14.359 0.082 1 96.69 187 LEU A O 1
ATOM 1452 N N . ASP A 1 188 ? 8.5 -13.852 -1.778 1 98 188 ASP A N 1
ATOM 1453 C CA . ASP A 1 188 ? 8.602 -15.25 -2.176 1 98 188 ASP A CA 1
ATOM 1454 C C . ASP A 1 188 ? 9.984 -15.812 -1.863 1 98 188 ASP A C 1
ATOM 1456 O O . ASP A 1 188 ? 10.148 -16.609 -0.934 1 98 188 ASP A O 1
ATOM 1460 N N . ALA A 1 189 ? 11 -15.352 -2.617 1 98.06 189 ALA A N 1
ATOM 1461 C CA . ALA A 1 189 ? 12.328 -15.953 -2.562 1 98.06 189 ALA A CA 1
ATOM 1462 C C . ALA A 1 189 ? 12.945 -15.789 -1.179 1 98.06 189 ALA A C 1
ATOM 1464 O O . ALA A 1 189 ? 13.258 -16.781 -0.507 1 98.06 189 ALA A O 1
ATOM 1465 N N . HIS A 1 190 ? 13.062 -14.586 -0.735 1 97.62 190 HIS A N 1
ATOM 1466 C CA . HIS A 1 190 ? 13.68 -14.336 0.565 1 97.62 190 HIS A CA 1
ATOM 1467 C C . HIS A 1 190 ? 12.828 -14.914 1.693 1 97.62 190 HIS A C 1
ATOM 1469 O O . HIS A 1 190 ? 13.359 -15.453 2.664 1 97.62 190 HIS A O 1
ATOM 1475 N N . GLY A 1 191 ? 11.477 -14.75 1.585 1 97.81 191 GLY A N 1
ATOM 1476 C CA . GLY A 1 191 ? 10.57 -15.312 2.574 1 97.81 191 GLY A CA 1
ATOM 1477 C C . GLY A 1 191 ? 10.711 -16.812 2.732 1 97.81 191 GLY A C 1
ATOM 1478 O O . GLY A 1 191 ? 10.789 -17.328 3.854 1 97.81 191 GLY A O 1
ATOM 1479 N N . ALA A 1 192 ? 10.789 -17.469 1.663 1 98.69 192 ALA A N 1
ATOM 1480 C CA . ALA A 1 192 ? 10.914 -18.938 1.688 1 98.69 192 ALA A CA 1
ATOM 1481 C C . ALA A 1 192 ? 12.25 -19.359 2.307 1 98.69 192 ALA A C 1
ATOM 1483 O O . ALA A 1 192 ? 12.289 -20.266 3.127 1 98.69 192 ALA A O 1
ATOM 1484 N N . LEU A 1 193 ? 13.344 -18.719 1.876 1 98.25 193 LEU A N 1
ATOM 1485 C CA . LEU A 1 193 ? 14.656 -19 2.455 1 98.25 193 LEU A CA 1
ATOM 1486 C C . LEU A 1 193 ? 14.633 -18.797 3.967 1 98.25 193 LEU A C 1
ATOM 1488 O O . LEU A 1 193 ? 15.172 -19.625 4.711 1 98.25 193 LEU A O 1
ATOM 1492 N N . GLY A 1 194 ? 13.992 -17.75 4.371 1 97.56 194 GLY A N 1
ATOM 1493 C CA . GLY A 1 194 ? 13.875 -17.453 5.789 1 97.56 194 GLY A CA 1
ATOM 1494 C C . GLY A 1 194 ? 13.078 -18.5 6.555 1 97.56 194 GLY A C 1
ATOM 1495 O O . GLY A 1 194 ? 13.258 -18.656 7.766 1 97.56 194 GLY A O 1
ATOM 1496 N N . ALA A 1 195 ? 12.227 -19.203 5.895 1 98.5 195 ALA A N 1
ATOM 1497 C CA . ALA A 1 195 ? 11.383 -20.234 6.496 1 98.5 195 ALA A CA 1
ATOM 1498 C C . ALA A 1 195 ? 12.07 -21.594 6.465 1 98.5 195 ALA A C 1
ATOM 1500 O O . ALA A 1 195 ? 11.5 -22.594 6.891 1 98.5 195 ALA A O 1
ATOM 1501 N N . GLY A 1 196 ? 13.281 -21.641 5.914 1 98.31 196 GLY A N 1
ATOM 1502 C CA . GLY A 1 196 ? 14.031 -22.891 5.871 1 98.31 196 GLY A CA 1
ATOM 1503 C C . GLY A 1 196 ? 13.734 -23.719 4.633 1 98.31 196 GLY A C 1
ATOM 1504 O O . GLY A 1 196 ? 14.164 -24.859 4.531 1 98.31 196 GLY A O 1
ATOM 1505 N N . MET A 1 197 ? 13.023 -23.156 3.646 1 98.75 197 MET A N 1
ATOM 1506 C CA . MET A 1 197 ? 12.75 -23.828 2.383 1 98.75 197 MET A CA 1
ATOM 1507 C C . MET A 1 197 ? 13.852 -23.562 1.366 1 98.75 197 MET A C 1
ATOM 1509 O O . MET A 1 197 ? 14.703 -22.703 1.583 1 98.75 197 MET A O 1
ATOM 1513 N N . GLN A 1 198 ? 13.922 -24.359 0.332 1 98.62 198 GLN A N 1
ATOM 1514 C CA . GLN A 1 198 ? 14.617 -23.922 -0.874 1 98.62 198 GLN A CA 1
ATOM 1515 C C . GLN A 1 198 ? 13.773 -22.953 -1.683 1 98.62 198 GLN A C 1
ATOM 1517 O O . GLN A 1 198 ? 12.555 -22.875 -1.496 1 98.62 198 GLN A O 1
ATOM 1522 N N . ALA A 1 199 ? 14.43 -22.156 -2.514 1 98.75 199 ALA A N 1
ATOM 1523 C CA . ALA A 1 199 ? 13.695 -21.141 -3.268 1 98.75 199 ALA A CA 1
ATOM 1524 C C . ALA A 1 199 ? 14.242 -21.016 -4.688 1 98.75 199 ALA A C 1
ATOM 1526 O O . ALA A 1 199 ? 15.445 -21.156 -4.914 1 98.75 199 ALA A O 1
ATOM 1527 N N . ALA A 1 200 ? 13.398 -20.812 -5.617 1 98.75 200 ALA A N 1
ATOM 1528 C CA . ALA A 1 200 ? 13.703 -20.328 -6.965 1 98.75 200 ALA A CA 1
ATOM 1529 C C . ALA A 1 200 ? 12.961 -19.031 -7.266 1 98.75 200 ALA A C 1
ATOM 1531 O O . ALA A 1 200 ? 11.742 -18.953 -7.098 1 98.75 200 ALA A O 1
ATOM 1532 N N . TRP A 1 201 ? 13.695 -18.047 -7.641 1 98.25 201 TRP A N 1
ATOM 1533 C CA . TRP A 1 201 ? 13.156 -16.719 -7.918 1 98.25 201 TRP A CA 1
ATOM 1534 C C . TRP A 1 201 ? 12.891 -16.547 -9.406 1 98.25 201 TRP A C 1
ATOM 1536 O O . TRP A 1 201 ? 13.812 -16.594 -10.227 1 98.25 201 TRP A O 1
ATOM 1546 N N . LEU A 1 202 ? 11.594 -16.422 -9.758 1 97.69 202 LEU A N 1
ATOM 1547 C CA . LEU A 1 202 ? 11.188 -16.125 -11.125 1 97.69 202 LEU A CA 1
ATOM 1548 C C . LEU A 1 202 ? 11.258 -14.617 -11.391 1 97.69 202 LEU A C 1
ATOM 1550 O O . LEU A 1 202 ? 10.305 -13.891 -11.117 1 97.69 202 LEU A O 1
ATOM 1554 N N . ASN A 1 203 ? 12.289 -14.18 -12.062 1 94.75 203 ASN A N 1
ATOM 1555 C CA . ASN A 1 203 ? 12.578 -12.766 -12.266 1 94.75 203 ASN A CA 1
ATOM 1556 C C . ASN A 1 203 ? 12.445 -12.367 -13.734 1 94.75 203 ASN A C 1
ATOM 1558 O O . ASN A 1 203 ? 13.445 -12.188 -14.422 1 94.75 203 ASN A O 1
ATOM 1562 N N . ARG A 1 204 ? 11.211 -12.141 -14.141 1 88.75 204 ARG A N 1
ATOM 1563 C CA . ARG A 1 204 ? 10.922 -11.844 -15.539 1 88.75 204 ARG A CA 1
ATOM 1564 C C . ARG A 1 204 ? 11.391 -10.438 -15.914 1 88.75 204 ARG A C 1
ATOM 1566 O O . ARG A 1 204 ? 11.719 -10.172 -17.062 1 88.75 204 ARG A O 1
ATOM 1573 N N . GLY A 1 205 ? 11.492 -9.547 -14.977 1 82.81 205 GLY A N 1
ATOM 1574 C CA . GLY A 1 205 ? 11.727 -8.141 -15.266 1 82.81 205 GLY A CA 1
ATOM 1575 C C . GLY A 1 205 ? 13.125 -7.684 -14.906 1 82.81 205 GLY A C 1
ATOM 1576 O O . GLY A 1 205 ? 13.406 -6.48 -14.867 1 82.81 205 GLY A O 1
ATOM 1577 N N . ASP A 1 206 ? 14.023 -8.609 -14.539 1 83.75 206 ASP A N 1
ATOM 1578 C CA . ASP A 1 206 ? 15.398 -8.305 -14.156 1 83.75 206 ASP A CA 1
ATOM 1579 C C . ASP A 1 206 ? 15.438 -7.387 -12.938 1 83.75 206 ASP A C 1
ATOM 1581 O O . ASP A 1 206 ? 16.172 -6.395 -12.922 1 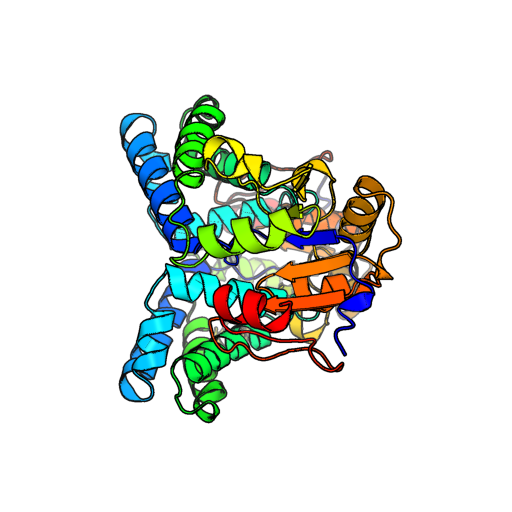83.75 206 ASP A O 1
ATOM 1585 N N . ALA A 1 207 ? 14.555 -7.648 -12.016 1 85.31 207 ALA A N 1
ATOM 1586 C CA . ALA A 1 207 ? 14.555 -6.906 -10.758 1 85.31 207 ALA A CA 1
ATOM 1587 C C . ALA A 1 207 ? 15.844 -7.137 -9.984 1 85.31 207 ALA A C 1
ATOM 1589 O O . ALA A 1 207 ? 16.484 -8.18 -10.125 1 85.31 207 ALA A O 1
ATOM 1590 N N . VAL A 1 208 ? 16.203 -6.168 -9.188 1 85.62 208 VAL A N 1
ATOM 1591 C CA . VAL A 1 208 ? 17.391 -6.281 -8.359 1 85.62 208 VAL A CA 1
ATOM 1592 C C . VAL A 1 208 ? 17.062 -7.035 -7.074 1 85.62 208 VAL A C 1
ATOM 1594 O O . VAL A 1 208 ? 16 -6.824 -6.48 1 85.62 208 VAL A O 1
ATOM 1597 N N . TRP A 1 209 ? 17.984 -7.879 -6.688 1 92 209 TRP A N 1
ATOM 1598 C CA . TRP A 1 209 ? 17.891 -8.555 -5.398 1 92 209 TRP A CA 1
ATOM 1599 C C . TRP A 1 209 ? 18.219 -7.602 -4.258 1 92 209 TRP A C 1
ATOM 1601 O O . TRP A 1 209 ? 19.359 -7.129 -4.145 1 92 209 TRP A O 1
ATOM 1611 N N . PRO A 1 210 ? 17.297 -7.387 -3.35 1 89.75 210 PRO A N 1
ATOM 1612 C CA . PRO A 1 210 ? 17.5 -6.285 -2.404 1 89.75 210 PRO A CA 1
ATOM 1613 C C . PRO A 1 210 ? 18.031 -6.762 -1.053 1 89.75 210 PRO A C 1
ATOM 1615 O O . PRO A 1 210 ? 17.938 -6.035 -0.06 1 89.75 210 PRO A O 1
ATOM 1618 N N . HIS A 1 211 ? 18.5 -7.926 -0.93 1 92.94 211 HIS A N 1
ATOM 1619 C CA . HIS A 1 211 ? 18.859 -8.477 0.369 1 92.94 211 HIS A CA 1
ATOM 1620 C C . HIS A 1 211 ? 20.359 -8.727 0.456 1 92.94 211 HIS A C 1
ATOM 1622 O O . HIS A 1 211 ? 21.031 -8.891 -0.567 1 92.94 211 HIS A O 1
ATOM 1628 N N . ALA A 1 212 ? 20.875 -8.742 1.638 1 92.62 212 ALA A N 1
ATOM 1629 C CA . ALA A 1 212 ? 22.312 -8.898 1.874 1 92.62 212 ALA A CA 1
ATOM 1630 C C . ALA A 1 212 ? 22.781 -10.305 1.532 1 92.62 212 ALA A C 1
ATOM 1632 O O . ALA A 1 212 ? 23.891 -10.492 1.03 1 92.62 212 ALA A O 1
ATOM 1633 N N . VAL A 1 213 ? 21.938 -11.234 1.768 1 94.06 213 VAL A N 1
ATOM 1634 C CA . VAL A 1 213 ? 22.297 -12.609 1.452 1 94.06 213 VAL A CA 1
ATOM 1635 C C . VAL A 1 213 ? 22.234 -12.828 -0.058 1 94.06 213 VAL A C 1
ATOM 1637 O O . VAL A 1 213 ? 21.594 -12.055 -0.776 1 94.06 213 VAL A O 1
ATOM 1640 N N . ALA A 1 214 ? 22.859 -13.82 -0.551 1 95.31 214 ALA A N 1
ATOM 1641 C CA . ALA A 1 214 ? 22.859 -14.117 -1.98 1 95.31 214 ALA A CA 1
ATOM 1642 C C . ALA A 1 214 ? 21.484 -14.57 -2.449 1 95.31 214 ALA A C 1
ATOM 1644 O O . ALA A 1 214 ? 20.781 -15.273 -1.722 1 95.31 214 ALA A O 1
ATOM 1645 N N . PRO A 1 215 ? 21.125 -14.148 -3.592 1 96.44 215 PRO A N 1
ATOM 1646 C CA . PRO A 1 215 ? 19.859 -14.648 -4.145 1 96.44 215 PRO A CA 1
ATOM 1647 C C . PRO A 1 215 ? 19.891 -16.156 -4.395 1 96.44 215 PRO A C 1
ATOM 1649 O O . PRO A 1 215 ? 20.953 -16.734 -4.582 1 96.44 215 PRO A O 1
ATOM 1652 N N . PRO A 1 216 ? 18.781 -16.766 -4.336 1 97.75 216 PRO A N 1
ATOM 1653 C CA . PRO A 1 216 ? 18.703 -18.172 -4.719 1 97.75 216 PRO A CA 1
ATOM 1654 C C . PRO A 1 216 ? 18.766 -18.375 -6.23 1 97.75 216 PRO A C 1
ATOM 1656 O O . PRO A 1 216 ? 19.094 -17.453 -6.969 1 97.75 216 PRO A O 1
ATOM 1659 N N . ALA A 1 217 ? 18.578 -19.656 -6.68 1 97.5 217 ALA A N 1
ATOM 1660 C CA . ALA A 1 217 ? 18.453 -19.891 -8.117 1 97.5 217 ALA A CA 1
ATOM 1661 C C . ALA A 1 217 ? 17.438 -18.953 -8.75 1 97.5 217 ALA A C 1
ATOM 1663 O O . ALA A 1 217 ? 16.328 -18.797 -8.242 1 97.5 217 ALA A O 1
ATOM 1664 N N . THR A 1 218 ? 17.828 -18.281 -9.75 1 97.75 218 THR A N 1
ATOM 1665 C CA . THR A 1 218 ? 17 -17.266 -10.414 1 97.75 218 THR A CA 1
ATOM 1666 C C . THR A 1 218 ? 16.812 -17.609 -11.891 1 97.75 218 THR A C 1
ATOM 1668 O O . THR A 1 218 ? 17.781 -17.953 -12.578 1 97.75 218 THR A O 1
ATOM 1671 N N . VAL A 1 219 ? 15.609 -17.594 -12.312 1 97.44 219 VAL A N 1
ATOM 1672 C CA . VAL A 1 219 ? 15.281 -17.875 -13.711 1 97.44 219 VAL A CA 1
ATOM 1673 C C . VAL A 1 219 ? 14.383 -16.766 -14.258 1 97.44 219 VAL A C 1
ATOM 1675 O O . VAL A 1 219 ? 13.75 -16.031 -13.492 1 97.44 219 VAL A O 1
ATOM 1678 N N . ARG A 1 220 ? 14.242 -16.641 -15.547 1 95.62 220 ARG A N 1
ATOM 1679 C CA . ARG A 1 220 ? 13.531 -15.523 -16.172 1 95.62 220 ARG A CA 1
ATOM 1680 C C . ARG A 1 220 ? 12.094 -15.914 -16.516 1 95.62 220 ARG A C 1
ATOM 1682 O O . ARG A 1 220 ? 11.25 -15.047 -16.766 1 95.62 220 ARG A O 1
ATOM 1689 N N . ASP A 1 221 ? 11.906 -17.219 -16.656 1 97.44 221 ASP A N 1
ATOM 1690 C CA . ASP A 1 221 ? 10.57 -17.703 -16.984 1 97.44 221 ASP A CA 1
ATOM 1691 C C . ASP A 1 221 ? 10.375 -19.141 -16.547 1 97.44 221 ASP A C 1
ATOM 1693 O O . ASP A 1 221 ? 11.281 -19.75 -15.977 1 97.44 221 ASP A O 1
ATOM 1697 N N . LEU A 1 222 ? 9.141 -19.656 -16.703 1 98.38 222 LEU A N 1
ATOM 1698 C CA . LEU A 1 222 ? 8.781 -20.969 -16.188 1 98.38 222 LEU A CA 1
ATOM 1699 C C . LEU A 1 222 ? 9.453 -22.062 -17 1 98.38 222 LEU A C 1
ATOM 1701 O O . LEU A 1 222 ? 9.789 -23.125 -16.469 1 98.38 222 LEU A O 1
ATOM 1705 N N . ALA A 1 223 ? 9.672 -21.828 -18.266 1 98.06 223 ALA A N 1
ATOM 1706 C CA . ALA A 1 223 ? 10.383 -22.781 -19.094 1 98.06 223 ALA A CA 1
ATOM 1707 C C . ALA A 1 223 ? 11.812 -23 -18.594 1 98.06 223 ALA A C 1
ATOM 1709 O O . ALA A 1 223 ? 12.281 -24.141 -18.484 1 98.06 223 ALA A O 1
ATOM 1710 N N . ALA A 1 224 ? 12.484 -21.859 -18.297 1 98.06 224 ALA A N 1
ATOM 1711 C CA . ALA A 1 224 ? 13.836 -21.938 -17.75 1 98.06 224 ALA A CA 1
ATOM 1712 C C . ALA A 1 224 ? 13.836 -22.656 -16.406 1 98.06 224 ALA A C 1
ATOM 1714 O O . ALA A 1 224 ? 14.789 -23.375 -16.078 1 98.06 224 ALA A O 1
ATOM 1715 N N . LEU A 1 225 ? 12.805 -22.453 -15.641 1 97.94 225 LEU A N 1
ATOM 1716 C CA . LEU A 1 225 ? 12.664 -23.125 -14.359 1 97.94 225 LEU A CA 1
ATOM 1717 C C . LEU A 1 225 ? 12.602 -24.641 -14.547 1 97.94 225 LEU A C 1
ATOM 1719 O O . LEU A 1 225 ? 13.258 -25.391 -13.82 1 97.94 225 LEU A O 1
ATOM 1723 N N . CY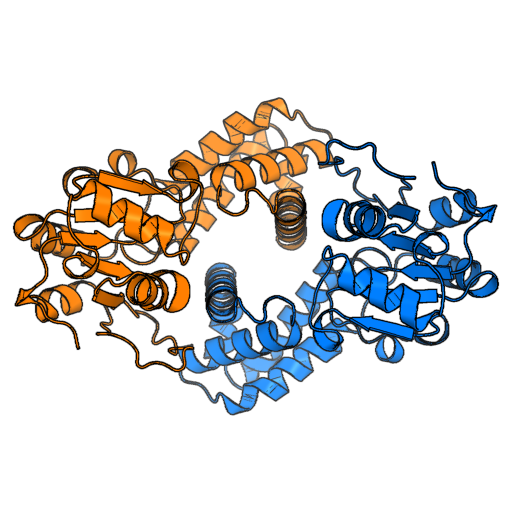S A 1 226 ? 11.82 -25.094 -15.492 1 97.88 226 CYS A N 1
ATOM 1724 C CA . CYS A 1 226 ? 11.688 -26.516 -15.766 1 97.88 226 CYS A CA 1
ATOM 1725 C C . CYS A 1 226 ? 13.016 -27.109 -16.219 1 97.88 226 CYS A C 1
ATOM 1727 O O . CYS A 1 226 ? 13.367 -28.234 -15.836 1 97.88 226 CYS A O 1
ATOM 1729 N N . ARG A 1 227 ? 13.773 -26.359 -17 1 97.44 227 ARG A N 1
ATOM 1730 C CA . ARG A 1 227 ? 15.094 -26.812 -17.438 1 97.44 227 ARG A CA 1
ATOM 1731 C C . ARG A 1 227 ? 16.047 -26.953 -16.266 1 97.44 227 ARG A C 1
ATOM 1733 O O . ARG A 1 227 ? 16.828 -27.891 -16.188 1 97.44 227 ARG A O 1
ATOM 1740 N N . LEU A 1 228 ? 15.914 -26.016 -15.383 1 96.56 228 LEU A N 1
ATOM 1741 C CA . LEU A 1 228 ? 16.766 -26 -14.195 1 96.56 228 LEU A CA 1
ATOM 1742 C C . LEU A 1 228 ? 16.484 -27.219 -13.32 1 96.56 228 LEU A C 1
ATOM 1744 O O . LEU A 1 228 ? 17.406 -27.781 -12.719 1 96.56 228 LEU A O 1
ATOM 1748 N N . LEU A 1 229 ? 15.234 -27.672 -13.18 1 96.5 229 LEU A N 1
ATOM 1749 C CA . LEU A 1 229 ? 14.812 -28.703 -12.242 1 96.5 229 LEU A CA 1
ATOM 1750 C C . LEU A 1 229 ? 14.883 -30.078 -12.898 1 96.5 229 LEU A C 1
ATOM 1752 O O . LEU A 1 229 ? 14.75 -31.094 -12.211 1 96.5 229 LEU A O 1
ATOM 1756 N N . GLY A 1 230 ? 14.906 -30.094 -14.258 1 88.56 230 GLY A N 1
ATOM 1757 C CA . GLY A 1 230 ? 14.961 -31.359 -14.992 1 88.56 230 GLY A CA 1
ATOM 1758 C C . GLY A 1 230 ? 16.359 -31.75 -15.406 1 88.56 230 GLY A C 1
ATOM 1759 O O . GLY A 1 230 ? 17.328 -31.109 -15.008 1 88.56 230 GLY A O 1
ATOM 1760 N N . MET B 1 1 ? -13.953 12.852 26.141 1 78.88 1 MET B N 1
ATOM 1761 C CA . MET B 1 1 ? -14.375 14.18 25.688 1 78.88 1 MET B CA 1
ATOM 1762 C C . MET B 1 1 ? -13.203 15.156 25.703 1 78.88 1 MET B C 1
ATOM 1764 O O . MET B 1 1 ? -12.328 15.078 26.562 1 78.88 1 MET B O 1
ATOM 1768 N N . LEU B 1 2 ? -13.086 15.922 24.641 1 93.62 2 LEU B N 1
ATOM 1769 C CA . LEU B 1 2 ? -12.039 16.938 24.5 1 93.62 2 LEU B CA 1
ATOM 1770 C C . LEU B 1 2 ? -12.055 17.891 25.688 1 93.62 2 LEU B C 1
ATOM 1772 O O . LEU B 1 2 ? -13.117 18.406 26.047 1 93.62 2 LEU B O 1
ATOM 1776 N N . ASP B 1 3 ? -10.969 17.953 26.438 1 96.38 3 ASP B N 1
ATOM 1777 C CA . ASP B 1 3 ? -10.812 18.906 27.531 1 96.38 3 ASP B CA 1
ATOM 1778 C C . ASP B 1 3 ? -9.906 20.062 27.125 1 96.38 3 ASP B C 1
ATOM 1780 O O . ASP B 1 3 ? -8.695 20.031 27.359 1 96.38 3 ASP B O 1
ATOM 1784 N N . ILE B 1 4 ? -10.477 21.109 26.672 1 96.56 4 ILE B N 1
ATOM 1785 C CA . ILE B 1 4 ? -9.789 22.234 26.062 1 96.56 4 ILE B CA 1
ATOM 1786 C C . ILE B 1 4 ? -8.891 22.906 27.094 1 96.56 4 ILE B C 1
ATOM 1788 O O . ILE B 1 4 ? -7.812 23.406 26.766 1 96.56 4 ILE B O 1
ATOM 1792 N N . SER B 1 5 ? -9.289 22.906 28.328 1 95.88 5 SER B N 1
ATOM 1793 C CA . SER B 1 5 ? -8.578 23.609 29.391 1 95.88 5 SER B CA 1
ATOM 1794 C C . SER B 1 5 ? -7.234 22.969 29.688 1 95.88 5 SER B C 1
ATOM 1796 O O . SER B 1 5 ? -6.344 23.594 30.266 1 95.88 5 SER B O 1
ATOM 1798 N N . ARG B 1 6 ? -7.039 21.781 29.219 1 97.31 6 ARG B N 1
ATOM 1799 C CA . ARG B 1 6 ? -5.824 21.047 29.531 1 97.31 6 ARG B CA 1
ATOM 1800 C C . ARG B 1 6 ? -4.828 21.109 28.375 1 97.31 6 ARG B C 1
ATOM 1802 O O . ARG B 1 6 ? -3.676 20.688 28.516 1 97.31 6 ARG B O 1
ATOM 1809 N N . ILE B 1 7 ? -5.254 21.672 27.297 1 98.31 7 ILE B N 1
ATOM 1810 C CA . ILE B 1 7 ? -4.398 21.719 26.125 1 98.31 7 ILE B CA 1
ATOM 1811 C C . ILE B 1 7 ? -3.328 22.797 26.312 1 98.31 7 ILE B C 1
ATOM 1813 O O . ILE B 1 7 ? -3.645 23.953 26.594 1 98.31 7 ILE B O 1
ATOM 1817 N N . ARG B 1 8 ? -2.113 22.359 26.062 1 98.62 8 ARG B N 1
ATOM 1818 C CA . ARG B 1 8 ? -0.997 23.281 26.203 1 98.62 8 ARG B CA 1
ATOM 1819 C C . ARG B 1 8 ? -0.211 23.391 24.891 1 98.62 8 ARG B C 1
ATOM 1821 O O . ARG B 1 8 ? 0.594 24.297 24.719 1 98.62 8 ARG B O 1
ATOM 1828 N N . ALA B 1 9 ? -0.424 22.484 23.984 1 98.81 9 ALA B N 1
ATOM 1829 C CA . ALA B 1 9 ? 0.196 22.484 22.656 1 98.81 9 ALA B CA 1
ATOM 1830 C C . ALA B 1 9 ? -0.632 21.672 21.656 1 98.81 9 ALA B C 1
ATOM 1832 O O . ALA B 1 9 ? -1.517 20.922 22.062 1 98.81 9 ALA B O 1
ATOM 1833 N N . ILE B 1 10 ? -0.339 21.891 20.406 1 98.81 10 ILE B N 1
ATOM 1834 C CA . ILE B 1 10 ? -1.06 21.203 19.344 1 98.81 10 ILE B CA 1
ATOM 1835 C C . ILE B 1 10 ? -0.065 20.578 18.359 1 98.81 10 ILE B C 1
ATOM 1837 O O . ILE B 1 10 ? 0.907 21.219 17.953 1 98.81 10 ILE B O 1
ATOM 1841 N N . THR B 1 11 ? -0.197 19.297 18.078 1 98.88 11 THR B N 1
ATOM 1842 C CA . THR B 1 11 ? 0.452 18.672 16.922 1 98.88 11 THR B CA 1
ATOM 1843 C C . THR B 1 11 ? -0.515 18.562 15.75 1 98.88 11 THR B C 1
ATOM 1845 O O . THR B 1 11 ? -1.7 18.281 15.938 1 98.88 11 THR B O 1
ATOM 1848 N N . LEU B 1 12 ? -0.014 18.859 14.539 1 98.88 12 LEU B N 1
ATOM 1849 C CA . LEU B 1 12 ? -0.863 18.938 13.352 1 98.88 12 LEU B CA 1
ATOM 1850 C C . LEU B 1 12 ? -0.322 18.062 12.234 1 98.88 12 LEU B C 1
ATOM 1852 O O . LEU B 1 12 ? 0.853 18.156 11.867 1 98.88 12 LEU B O 1
ATOM 1856 N N . ASP B 1 13 ? -1.18 17.156 11.727 1 98.75 13 ASP B N 1
ATOM 1857 C CA . ASP B 1 13 ? -0.904 16.469 10.461 1 98.75 13 ASP B CA 1
ATOM 1858 C C . ASP B 1 13 ? -0.866 17.469 9.297 1 98.75 13 ASP B C 1
ATOM 1860 O O . ASP B 1 13 ? -1.287 18.609 9.445 1 98.75 13 ASP B O 1
ATOM 1864 N N . LEU B 1 14 ? -0.305 17.031 8.203 1 98.56 14 LEU B N 1
ATOM 1865 C CA . LEU B 1 14 ? -0.15 17.969 7.09 1 98.56 14 LEU B CA 1
ATOM 1866 C C . LEU B 1 14 ? -0.974 17.516 5.887 1 98.56 14 LEU B C 1
ATOM 1868 O O . LEU B 1 14 ? -2 18.125 5.57 1 98.56 14 LEU B O 1
ATOM 1872 N N . ASP B 1 15 ? -0.654 16.375 5.242 1 96.94 15 ASP B N 1
ATOM 1873 C CA . ASP B 1 15 ? -1.294 15.875 4.027 1 96.94 15 ASP B CA 1
ATOM 1874 C C . ASP B 1 15 ? -2.758 15.523 4.281 1 96.94 15 ASP B C 1
ATOM 1876 O O . ASP B 1 15 ? -3.066 14.711 5.152 1 96.94 15 ASP B O 1
ATOM 1880 N N . ASP B 1 16 ? -3.66 16.188 3.545 1 95 16 ASP B N 1
ATOM 1881 C CA . ASP B 1 16 ? -5.109 16.047 3.588 1 95 16 ASP B CA 1
ATOM 1882 C C . ASP B 1 16 ? -5.695 16.719 4.824 1 95 16 ASP B C 1
ATOM 1884 O O . ASP B 1 16 ? -6.914 16.766 4.992 1 95 16 ASP B O 1
ATOM 1888 N N . THR B 1 17 ? -4.844 17.266 5.637 1 97.81 17 THR B N 1
ATOM 1889 C CA . THR B 1 17 ? -5.281 18.094 6.75 1 97.81 17 THR B CA 1
ATOM 1890 C C . THR B 1 17 ? -5.227 19.578 6.371 1 97.81 17 THR B C 1
ATOM 1892 O O . THR B 1 17 ? -6.199 20.312 6.566 1 97.81 17 THR B O 1
ATOM 1895 N N . LEU B 1 18 ? -4.105 20.016 5.727 1 98.56 18 LEU B N 1
ATOM 1896 C CA . LEU B 1 18 ? -3.939 21.422 5.379 1 98.56 18 LEU B CA 1
ATOM 1897 C C . LEU B 1 18 ? -4.129 21.641 3.879 1 98.56 18 LEU B C 1
ATOM 1899 O O . LEU B 1 18 ? -4.359 22.766 3.436 1 98.56 18 LEU B O 1
ATOM 1903 N N . TRP B 1 19 ? -3.949 20.609 3.059 1 97.69 19 TRP B N 1
ATOM 1904 C CA . TRP B 1 19 ? -4.117 20.594 1.608 1 97.69 19 TRP B CA 1
ATOM 1905 C C . TRP B 1 19 ? -4.492 19.188 1.119 1 97.69 19 TRP B C 1
ATOM 1907 O O . TRP B 1 19 ? -4.223 18.203 1.795 1 97.69 19 TRP B O 1
ATOM 1917 N N . PRO B 1 20 ? -5.18 19.078 -0.042 1 94.19 20 PRO B N 1
ATOM 1918 C CA . PRO B 1 20 ? -5.344 17.75 -0.653 1 94.19 20 PRO B CA 1
ATOM 1919 C C . PRO B 1 20 ? -4.039 17.203 -1.227 1 94.19 20 PRO B C 1
ATOM 1921 O O . PRO B 1 20 ? -3.393 17.859 -2.043 1 94.19 20 PRO B O 1
ATOM 1924 N N . ILE B 1 21 ? -3.715 15.953 -0.881 1 94.69 21 ILE B N 1
ATOM 1925 C CA . ILE B 1 21 ? -2.377 15.461 -1.193 1 94.69 21 ILE B CA 1
ATOM 1926 C C . ILE B 1 21 ? -2.375 14.82 -2.58 1 94.69 21 ILE B C 1
ATOM 1928 O O . ILE B 1 21 ? -1.39 14.922 -3.314 1 94.69 21 ILE B O 1
ATOM 1932 N N . TRP B 1 22 ? -3.357 14.234 -3.031 1 91.19 22 TRP B N 1
ATOM 1933 C CA . TRP B 1 22 ? -3.293 13.383 -4.215 1 91.19 22 TRP B CA 1
ATOM 1934 C C . TRP B 1 22 ? -3.189 14.227 -5.484 1 91.19 22 TRP B C 1
ATOM 1936 O O . TRP B 1 22 ? -2.381 13.93 -6.367 1 91.19 22 TRP B O 1
ATOM 1946 N N . PRO B 1 23 ? -4.02 15.398 -5.602 1 93 23 PRO B N 1
ATOM 1947 C CA . PRO B 1 23 ? -3.752 16.266 -6.75 1 93 23 PRO B CA 1
ATOM 1948 C C . PRO B 1 23 ? -2.305 16.75 -6.805 1 93 23 PRO B C 1
ATOM 1950 O O . PRO B 1 23 ? -1.748 16.922 -7.891 1 93 23 PRO B O 1
ATOM 1953 N N . THR B 1 24 ? -1.733 16.969 -5.625 1 96.5 24 THR B N 1
ATOM 1954 C CA . THR B 1 24 ? -0.344 17.391 -5.535 1 96.5 24 THR B CA 1
ATOM 1955 C C . THR B 1 24 ? 0.597 16.297 -6.039 1 96.5 24 THR B C 1
ATOM 1957 O O . THR B 1 24 ? 1.49 16.578 -6.848 1 96.5 24 THR B O 1
ATOM 1960 N N . ILE B 1 25 ? 0.391 15.031 -5.656 1 96.44 25 ILE B N 1
ATOM 1961 C CA . ILE B 1 25 ? 1.237 13.914 -6.055 1 96.44 25 ILE B CA 1
ATOM 1962 C C . ILE B 1 25 ? 1.066 13.641 -7.547 1 96.44 25 ILE B C 1
ATOM 1964 O O . ILE B 1 25 ? 2.043 13.375 -8.25 1 96.44 25 ILE B O 1
ATOM 1968 N N . ALA B 1 26 ? -0.149 13.758 -8.047 1 94.44 26 ALA B N 1
ATOM 1969 C CA . ALA B 1 26 ? -0.42 13.547 -9.461 1 94.44 26 ALA B CA 1
ATOM 1970 C C . ALA B 1 26 ? 0.361 14.539 -10.328 1 94.44 26 ALA B C 1
ATOM 1972 O O . ALA B 1 26 ? 0.938 14.164 -11.344 1 94.44 26 ALA B O 1
ATOM 1973 N N . ARG B 1 27 ? 0.297 15.781 -9.922 1 96.88 27 ARG B N 1
ATOM 1974 C CA . ARG B 1 27 ? 1.058 16.797 -10.656 1 96.88 27 ARG B CA 1
ATOM 1975 C C . ARG B 1 27 ? 2.553 16.5 -10.594 1 96.88 27 ARG B C 1
ATOM 1977 O O . ARG B 1 27 ? 3.258 16.641 -11.594 1 96.88 27 ARG B O 1
ATOM 1984 N N . ALA B 1 28 ? 3.041 16.125 -9.422 1 98.38 28 ALA B N 1
ATOM 1985 C CA . ALA B 1 28 ? 4.457 15.82 -9.25 1 98.38 28 ALA B CA 1
ATOM 1986 C C . ALA B 1 28 ? 4.875 14.633 -10.125 1 98.38 28 ALA B C 1
ATOM 1988 O O . ALA B 1 28 ? 5.945 14.656 -10.734 1 98.38 28 ALA B O 1
ATOM 1989 N N . GLU B 1 29 ? 4.043 13.586 -10.195 1 97.56 29 GLU B N 1
ATOM 1990 C CA . GLU B 1 29 ? 4.316 12.438 -11.047 1 97.56 29 GLU B CA 1
ATOM 1991 C C . GLU B 1 29 ? 4.297 12.828 -12.523 1 97.56 29 GLU B C 1
ATOM 1993 O O . GLU B 1 29 ? 5.125 12.352 -13.305 1 97.56 29 GLU B O 1
ATOM 1998 N N . LYS B 1 30 ? 3.373 13.711 -12.906 1 97.75 30 LYS B N 1
ATOM 1999 C CA . LYS B 1 30 ? 3.293 14.18 -14.289 1 97.75 30 LYS B CA 1
ATOM 2000 C C . LYS B 1 30 ? 4.566 14.914 -14.695 1 97.75 30 LYS B C 1
ATOM 2002 O O . LYS B 1 30 ? 5.113 14.672 -15.773 1 97.75 30 LYS B O 1
ATOM 2007 N N . VAL B 1 31 ? 5.047 15.797 -13.844 1 98.75 31 VAL B N 1
ATOM 2008 C CA . VAL B 1 31 ? 6.242 16.578 -14.148 1 98.75 31 VAL B CA 1
ATOM 2009 C C . VAL B 1 31 ? 7.457 15.656 -14.234 1 98.75 31 VAL B C 1
ATOM 2011 O O . VAL B 1 31 ? 8.328 15.844 -15.078 1 98.75 31 VAL B O 1
ATOM 2014 N N . LEU B 1 32 ? 7.551 14.648 -13.367 1 98.81 32 LEU B N 1
ATOM 2015 C CA . LEU B 1 32 ? 8.625 13.664 -13.414 1 98.81 32 LEU B CA 1
ATOM 2016 C C . LEU B 1 32 ? 8.609 12.906 -14.742 1 98.81 32 LEU B C 1
ATOM 2018 O O . LEU B 1 32 ? 9.656 12.766 -15.383 1 98.81 32 LEU B O 1
ATOM 2022 N N . ILE B 1 33 ? 7.438 12.438 -15.141 1 98.75 33 ILE B N 1
ATOM 2023 C CA . ILE B 1 33 ? 7.281 11.672 -16.375 1 98.75 33 ILE B CA 1
ATOM 2024 C C . ILE B 1 33 ? 7.688 12.531 -17.578 1 98.75 33 ILE B C 1
ATOM 2026 O O . ILE B 1 33 ? 8.383 12.062 -18.469 1 98.75 33 ILE B O 1
ATOM 2030 N N . GLU B 1 34 ? 7.242 13.773 -17.547 1 98.75 34 GLU B N 1
ATOM 2031 C CA . GLU B 1 34 ? 7.59 14.703 -18.625 1 98.75 34 GLU B CA 1
ATOM 2032 C C . GLU B 1 34 ? 9.094 14.945 -18.688 1 98.75 34 GLU B C 1
ATOM 2034 O O . GLU B 1 34 ? 9.68 14.992 -19.766 1 98.75 34 GLU B O 1
ATOM 2039 N N . TRP B 1 35 ? 9.734 15.125 -17.547 1 98.88 35 TRP B N 1
ATOM 2040 C CA . TRP B 1 35 ? 11.18 15.289 -17.5 1 98.88 35 TRP B CA 1
ATOM 2041 C C . TRP B 1 35 ? 11.891 14.055 -18.016 1 98.88 35 TRP B C 1
ATOM 2043 O O . TRP B 1 35 ? 12.82 14.156 -18.828 1 98.88 35 TRP B O 1
ATOM 2053 N N . LEU B 1 36 ? 11.492 12.836 -17.641 1 98.81 36 LEU B N 1
ATOM 2054 C CA . LEU B 1 36 ? 12.078 11.57 -18.062 1 98.81 36 LEU B CA 1
ATOM 2055 C C . LEU B 1 36 ? 11.93 11.383 -19.578 1 98.81 36 LEU B C 1
ATOM 2057 O O . LEU B 1 36 ? 12.797 10.789 -20.219 1 98.81 36 LEU B O 1
ATOM 2061 N N . LEU B 1 37 ? 10.789 11.867 -20.109 1 98.56 37 LEU B N 1
ATOM 2062 C CA . LEU B 1 37 ? 10.555 11.742 -21.531 1 98.56 37 LEU B CA 1
ATOM 2063 C C . LEU B 1 37 ? 11.727 12.312 -22.328 1 98.56 37 LEU B C 1
ATOM 2065 O O . LEU B 1 37 ? 12.062 11.805 -23.406 1 98.56 37 LEU B O 1
ATOM 2069 N N . THR B 1 38 ? 12.445 13.281 -21.797 1 98.44 38 THR B N 1
ATOM 2070 C CA . THR B 1 38 ? 13.539 13.961 -22.484 1 98.44 38 THR B CA 1
ATOM 2071 C C . THR B 1 38 ? 14.852 13.219 -22.281 1 98.44 38 THR B C 1
ATOM 2073 O O . THR B 1 38 ? 15.703 13.188 -23.172 1 98.44 38 THR B O 1
ATOM 2076 N N . VAL B 1 39 ? 15.062 12.5 -21.172 1 98.62 39 VAL B N 1
ATOM 2077 C CA . VAL B 1 39 ? 16.406 12.039 -20.844 1 98.62 39 VAL B CA 1
ATOM 2078 C C . VAL B 1 39 ? 16.406 10.516 -20.719 1 98.62 39 VAL B C 1
ATOM 2080 O O . VAL B 1 39 ? 17.469 9.883 -20.797 1 98.62 39 VAL B O 1
ATOM 2083 N N . ALA B 1 40 ? 15.281 9.914 -20.531 1 98.62 40 ALA B N 1
ATOM 2084 C CA . ALA B 1 40 ? 15.102 8.469 -20.359 1 98.62 40 ALA B CA 1
ATOM 2085 C C . ALA B 1 40 ? 13.703 8.039 -20.781 1 98.62 40 ALA B C 1
ATOM 2087 O O . ALA B 1 40 ? 12.898 7.629 -19.953 1 98.62 40 ALA B O 1
ATOM 2088 N N . PRO B 1 41 ? 13.438 8.07 -22.141 1 98.44 41 PRO B N 1
ATOM 2089 C CA . PRO B 1 41 ? 12.078 7.867 -22.641 1 98.44 41 PRO B CA 1
ATOM 2090 C C . PRO B 1 41 ? 11.516 6.496 -22.281 1 98.44 41 PRO B C 1
ATOM 2092 O O . PRO B 1 41 ? 10.305 6.344 -22.109 1 98.44 41 PRO B O 1
ATOM 2095 N N . GLY B 1 42 ? 12.32 5.461 -22.172 1 97.81 42 GLY B N 1
ATOM 2096 C CA . GLY B 1 42 ? 11.852 4.156 -21.734 1 97.81 42 GLY B CA 1
ATOM 2097 C C . GLY B 1 42 ? 11.266 4.164 -20.344 1 97.81 42 GLY B C 1
ATOM 2098 O O . GLY B 1 42 ? 10.164 3.648 -20.125 1 97.81 42 GLY B O 1
ATOM 2099 N N . ALA B 1 43 ? 11.977 4.766 -19.359 1 98.19 43 ALA B N 1
ATOM 2100 C CA . ALA B 1 43 ? 11.5 4.898 -18 1 98.19 43 ALA B CA 1
ATOM 2101 C C . ALA B 1 43 ? 10.227 5.746 -17.938 1 98.19 43 ALA B C 1
ATOM 2103 O O . ALA B 1 43 ? 9.32 5.461 -17.156 1 98.19 43 ALA B O 1
ATOM 2104 N N . SER B 1 44 ? 10.258 6.777 -18.75 1 98.62 44 SER B N 1
ATOM 2105 C CA . SER B 1 44 ? 9.055 7.609 -18.844 1 98.62 44 SER B CA 1
ATOM 2106 C C . SER B 1 44 ? 7.832 6.781 -19.203 1 98.62 44 SER B C 1
ATOM 2108 O O . SER B 1 44 ? 6.777 6.914 -18.578 1 98.62 44 SER B O 1
ATOM 2110 N N . ALA B 1 45 ? 7.98 5.965 -20.188 1 97 45 ALA B N 1
ATOM 2111 C CA . ALA B 1 45 ? 6.875 5.141 -20.672 1 97 45 ALA B CA 1
ATOM 2112 C C . ALA B 1 45 ? 6.402 4.176 -19.578 1 97 45 ALA B C 1
ATOM 2114 O O . ALA B 1 45 ? 5.203 3.949 -19.422 1 97 45 ALA B O 1
ATOM 2115 N N . LEU B 1 46 ? 7.336 3.588 -18.828 1 95.19 46 LEU B N 1
ATOM 2116 C CA . LEU B 1 46 ? 7.008 2.654 -17.766 1 95.19 46 LEU B CA 1
ATOM 2117 C C . LEU B 1 46 ? 6.199 3.344 -16.672 1 95.19 46 LEU B C 1
ATOM 2119 O O . LEU B 1 46 ? 5.195 2.807 -16.203 1 95.19 46 LEU B O 1
ATOM 2123 N N . LEU B 1 47 ? 6.574 4.516 -16.281 1 96.94 47 LEU B N 1
ATOM 2124 C CA . LEU B 1 47 ? 5.926 5.223 -15.188 1 96.94 47 LEU B CA 1
ATOM 2125 C C . LEU B 1 47 ? 4.625 5.867 -15.641 1 96.94 47 LEU B C 1
ATOM 2127 O O . LEU B 1 47 ? 3.746 6.152 -14.828 1 96.94 47 LEU B O 1
ATOM 2131 N N . ALA B 1 48 ? 4.512 6.133 -16.984 1 95.12 48 ALA B N 1
ATOM 2132 C CA . ALA B 1 48 ? 3.301 6.73 -17.531 1 95.12 48 ALA B CA 1
ATOM 2133 C C . ALA B 1 48 ? 2.172 5.707 -17.625 1 95.12 48 ALA B C 1
ATOM 2135 O O . ALA B 1 48 ? 0.994 6.074 -17.656 1 95.12 48 ALA B O 1
ATOM 2136 N N . SER B 1 49 ? 2.537 4.449 -17.688 1 89.69 49 SER B N 1
ATOM 2137 C CA . SER B 1 49 ? 1.54 3.383 -17.672 1 89.69 49 SER B CA 1
ATOM 2138 C C . SER B 1 49 ? 1.013 3.133 -16.266 1 89.69 49 SER B C 1
ATOM 2140 O O . SER B 1 49 ? 1.766 2.727 -15.375 1 89.69 49 SER B O 1
ATOM 2142 N N . PRO B 1 50 ? -0.272 3.334 -16.016 1 84 50 PRO B N 1
ATOM 2143 C CA . PRO B 1 50 ? -0.815 3.139 -14.672 1 84 50 PRO B CA 1
ATOM 2144 C C . PRO B 1 50 ? -0.522 1.748 -14.117 1 84 50 PRO B C 1
ATOM 2146 O O . PRO B 1 50 ? -0.155 1.612 -12.945 1 84 50 PRO B O 1
ATOM 2149 N N . ASP B 1 51 ? -0.626 0.787 -14.961 1 79.69 51 ASP B N 1
ATOM 2150 C CA . ASP B 1 51 ? -0.422 -0.592 -14.531 1 79.69 51 ASP B CA 1
ATOM 2151 C C . ASP B 1 51 ? 1.039 -0.844 -14.164 1 79.69 51 ASP B C 1
ATOM 2153 O O . ASP B 1 51 ? 1.332 -1.41 -13.109 1 79.69 51 ASP B O 1
ATOM 2157 N N . THR B 1 52 ? 1.925 -0.429 -15.023 1 86.75 52 THR B N 1
ATOM 2158 C CA . THR B 1 52 ? 3.342 -0.683 -14.789 1 86.75 52 THR B CA 1
ATOM 2159 C C . THR B 1 52 ? 3.846 0.138 -13.602 1 86.75 52 THR B C 1
ATOM 2161 O O . THR B 1 52 ? 4.656 -0.342 -12.812 1 86.75 52 THR B O 1
ATOM 2164 N N . SER B 1 53 ? 3.357 1.347 -13.523 1 92.12 53 SER B N 1
ATOM 2165 C CA . SER B 1 53 ? 3.754 2.182 -12.398 1 92.12 53 SER B CA 1
ATOM 2166 C C . SER B 1 53 ? 3.301 1.575 -11.07 1 92.12 53 SER B C 1
ATOM 2168 O O . SER B 1 53 ? 4.059 1.56 -10.102 1 92.12 53 SER B O 1
ATOM 2170 N N . ARG B 1 54 ? 2.104 1.145 -11 1 86.62 54 ARG B N 1
ATOM 2171 C CA . ARG B 1 54 ? 1.584 0.494 -9.797 1 86.62 54 ARG B CA 1
ATOM 2172 C C . ARG B 1 54 ? 2.402 -0.744 -9.445 1 86.62 54 ARG B C 1
ATOM 2174 O O . ARG B 1 54 ? 2.695 -0.989 -8.273 1 86.62 54 ARG B O 1
ATOM 2181 N N . MET B 1 55 ? 2.689 -1.523 -10.445 1 84.88 55 MET B N 1
ATOM 2182 C CA . MET B 1 55 ? 3.506 -2.717 -10.25 1 84.88 55 MET B CA 1
ATOM 2183 C C . MET B 1 55 ? 4.879 -2.352 -9.688 1 84.88 55 MET B C 1
ATOM 2185 O O . MET B 1 55 ? 5.355 -2.98 -8.742 1 84.88 55 MET B O 1
ATOM 2189 N N . LEU B 1 56 ? 5.516 -1.388 -10.266 1 91.25 56 LEU B N 1
ATOM 2190 C CA . LEU B 1 56 ? 6.832 -0.952 -9.812 1 91.25 56 LEU B CA 1
ATOM 2191 C C . LEU B 1 56 ? 6.781 -0.462 -8.375 1 91.25 56 LEU B C 1
ATOM 2193 O O . LEU B 1 56 ? 7.648 -0.8 -7.566 1 91.25 56 LEU B O 1
ATOM 2197 N N . ARG B 1 57 ? 5.762 0.265 -8.031 1 93 57 ARG B N 1
ATOM 2198 C CA . ARG B 1 57 ? 5.613 0.769 -6.668 1 93 57 ARG B CA 1
ATOM 2199 C C . ARG B 1 57 ? 5.41 -0.376 -5.68 1 93 57 ARG B C 1
ATOM 2201 O O . ARG B 1 57 ? 5.984 -0.37 -4.59 1 93 57 ARG B O 1
ATOM 2208 N N . ALA B 1 58 ? 4.617 -1.266 -6.027 1 87.31 58 ALA B N 1
ATOM 2209 C CA . ALA B 1 58 ? 4.359 -2.416 -5.164 1 87.31 58 ALA B CA 1
ATOM 2210 C C . ALA B 1 58 ? 5.633 -3.23 -4.945 1 87.31 58 ALA B C 1
ATOM 2212 O O . ALA B 1 58 ? 5.902 -3.684 -3.83 1 87.31 58 ALA B O 1
ATOM 2213 N N . GLN B 1 59 ? 6.379 -3.479 -6.012 1 87.56 59 GLN B N 1
ATOM 2214 C CA . GLN B 1 59 ? 7.633 -4.219 -5.93 1 87.56 59 GLN B CA 1
ATOM 2215 C C . GLN B 1 59 ? 8.633 -3.51 -5.023 1 87.56 59 GLN B C 1
ATOM 2217 O O . GLN B 1 59 ? 9.297 -4.148 -4.203 1 87.56 59 GLN B O 1
ATOM 2222 N N . VAL B 1 60 ? 8.734 -2.254 -5.211 1 94.31 60 VAL B N 1
ATOM 2223 C CA . VAL B 1 60 ? 9.656 -1.457 -4.414 1 94.31 60 VAL B CA 1
ATOM 2224 C C . VAL B 1 60 ? 9.227 -1.477 -2.947 1 94.31 60 VAL B C 1
ATOM 2226 O O . VAL B 1 60 ? 10.055 -1.646 -2.053 1 94.31 60 VAL B O 1
ATOM 2229 N N . ALA B 1 61 ? 7.938 -1.302 -2.703 1 93 61 ALA B N 1
ATOM 2230 C CA . ALA B 1 61 ? 7.418 -1.33 -1.339 1 93 61 ALA B CA 1
ATOM 2231 C C . ALA B 1 61 ? 7.719 -2.666 -0.664 1 93 61 ALA B C 1
ATOM 2233 O O . ALA B 1 61 ? 8.125 -2.701 0.5 1 93 61 ALA B O 1
ATOM 2234 N N . SER B 1 62 ? 7.523 -3.684 -1.341 1 89.06 62 SER B N 1
ATOM 2235 C CA . SER B 1 62 ? 7.797 -5.012 -0.808 1 89.06 62 SER B CA 1
ATOM 2236 C C . SER B 1 62 ? 9.289 -5.207 -0.542 1 89.06 62 SER B C 1
ATOM 2238 O O . SER B 1 62 ? 9.672 -5.707 0.517 1 89.06 62 SER B O 1
ATOM 2240 N N . ALA B 1 63 ? 10.102 -4.781 -1.48 1 89.81 63 ALA B N 1
ATOM 2241 C CA . ALA B 1 63 ? 11.547 -4.949 -1.382 1 89.81 63 ALA B CA 1
ATOM 2242 C C . ALA B 1 63 ? 12.117 -4.125 -0.235 1 89.81 63 ALA B C 1
ATOM 2244 O O . ALA B 1 63 ? 13.133 -4.492 0.359 1 89.81 63 ALA B O 1
ATOM 2245 N N . HIS B 1 64 ? 11.461 -3.055 0.062 1 92.44 64 HIS B N 1
ATOM 2246 C CA . HIS B 1 64 ? 11.945 -2.133 1.083 1 92.44 64 HIS B CA 1
ATOM 2247 C C . HIS B 1 64 ? 10.953 -2.016 2.236 1 92.44 64 HIS B C 1
ATOM 2249 O O . HIS B 1 64 ? 10.711 -0.917 2.742 1 92.44 64 HIS B O 1
ATOM 2255 N N . ALA B 1 65 ? 10.359 -3.086 2.564 1 86.81 65 ALA B N 1
ATOM 2256 C CA . ALA B 1 65 ? 9.328 -3.086 3.592 1 86.81 65 ALA B CA 1
ATOM 2257 C C . ALA B 1 65 ? 9.836 -2.463 4.887 1 86.81 65 ALA B C 1
ATOM 2259 O O . ALA B 1 65 ? 9.086 -1.796 5.602 1 86.81 65 ALA B O 1
ATOM 2260 N N . HIS B 1 66 ? 11.109 -2.672 5.207 1 87.69 66 HIS B N 1
ATOM 2261 C CA . HIS B 1 66 ? 11.711 -2.148 6.426 1 87.69 66 HIS B CA 1
ATOM 2262 C C . HIS B 1 66 ? 11.828 -0.629 6.375 1 87.69 66 HIS B C 1
ATOM 2264 O O . HIS B 1 66 ? 12.031 0.018 7.406 1 87.69 66 HIS B O 1
ATOM 2270 N N . LEU B 1 67 ? 11.688 -0.027 5.203 1 93.19 67 LEU B N 1
ATOM 2271 C CA . LEU B 1 67 ? 11.773 1.417 5.012 1 93.19 67 LEU B CA 1
ATOM 2272 C C . LEU B 1 67 ? 10.406 1.995 4.633 1 93.19 67 LEU B C 1
ATOM 2274 O O . LEU B 1 67 ? 10.336 3.047 3.996 1 93.19 67 LEU B O 1
ATOM 2278 N N . SER B 1 68 ? 9.336 1.32 5.023 1 91.88 68 SER B N 1
ATOM 2279 C CA . SER B 1 68 ? 7.984 1.741 4.66 1 91.88 68 SER B CA 1
ATOM 2280 C C . SER B 1 68 ? 7.684 3.145 5.172 1 91.88 68 SER B C 1
ATOM 2282 O O . SER B 1 68 ? 6.848 3.852 4.613 1 91.88 68 SER B O 1
ATOM 2284 N N . HIS B 1 69 ? 8.422 3.594 6.227 1 94.56 69 HIS B N 1
ATOM 2285 C CA . HIS B 1 69 ? 8.203 4.902 6.832 1 94.56 69 HIS B CA 1
ATOM 2286 C C . HIS B 1 69 ? 8.914 6 6.047 1 94.56 69 HIS B C 1
ATOM 2288 O O . HIS B 1 69 ? 8.703 7.188 6.305 1 94.56 69 HIS B O 1
ATOM 2294 N N . ASP B 1 70 ? 9.727 5.676 5.09 1 97.06 70 ASP B N 1
ATOM 2295 C CA . ASP B 1 70 ? 10.539 6.633 4.352 1 97.06 70 ASP B CA 1
ATOM 2296 C C . ASP B 1 70 ? 10.055 6.77 2.91 1 97.06 70 ASP B C 1
ATOM 2298 O O . ASP B 1 70 ? 10.625 6.172 1.996 1 97.06 70 ASP B O 1
ATOM 2302 N N . LEU B 1 71 ? 9.133 7.66 2.682 1 96.75 71 LEU B N 1
ATOM 2303 C CA . LEU B 1 71 ? 8.5 7.84 1.378 1 96.75 71 LEU B CA 1
ATOM 2304 C C . LEU B 1 71 ? 9.492 8.406 0.367 1 96.75 71 LEU B C 1
ATOM 2306 O O . LEU B 1 71 ? 9.32 8.227 -0.841 1 96.75 71 LEU B O 1
ATOM 2310 N N . THR B 1 72 ? 10.508 9.102 0.897 1 97.69 72 THR B N 1
ATOM 2311 C CA . THR B 1 72 ? 11.562 9.625 0.036 1 97.69 72 THR B CA 1
ATOM 2312 C C . THR B 1 72 ? 12.344 8.492 -0.611 1 97.69 72 THR B C 1
ATOM 2314 O O . THR B 1 72 ? 12.516 8.461 -1.832 1 97.69 72 THR B O 1
ATOM 2317 N N . VAL B 1 73 ? 12.758 7.562 0.204 1 97.19 73 VAL B N 1
ATOM 2318 C CA . VAL B 1 73 ? 13.523 6.434 -0.31 1 97.19 73 VAL B CA 1
ATOM 2319 C C . VAL B 1 73 ? 12.648 5.598 -1.248 1 97.19 73 VAL B C 1
ATOM 2321 O O . VAL B 1 73 ? 13.109 5.156 -2.301 1 97.19 73 VAL B O 1
ATOM 2324 N N . LEU B 1 74 ? 11.422 5.434 -0.917 1 97 74 LEU B N 1
ATOM 2325 C CA . LEU B 1 74 ? 10.539 4.625 -1.746 1 97 74 LEU B CA 1
ATOM 2326 C C . LEU B 1 74 ? 10.344 5.258 -3.117 1 97 74 LEU B C 1
ATOM 2328 O O . LEU B 1 74 ? 10.359 4.566 -4.137 1 97 74 LEU B O 1
ATOM 2332 N N . ARG B 1 75 ? 10.164 6.566 -3.166 1 98.06 75 ARG B N 1
ATOM 2333 C CA . ARG B 1 75 ? 10.008 7.258 -4.441 1 98.06 75 ARG B CA 1
ATOM 2334 C C . ARG B 1 75 ? 11.289 7.18 -5.262 1 98.06 75 ARG B C 1
ATOM 2336 O O . ARG B 1 75 ? 11.242 6.93 -6.469 1 98.06 75 ARG B O 1
ATOM 2343 N N . ARG B 1 76 ? 12.43 7.375 -4.652 1 98.5 76 ARG B N 1
ATOM 2344 C CA . ARG B 1 76 ? 13.711 7.273 -5.336 1 98.5 76 ARG B CA 1
ATOM 2345 C C . ARG B 1 76 ? 13.914 5.883 -5.926 1 98.5 76 ARG B C 1
ATOM 2347 O O . ARG B 1 76 ? 14.312 5.746 -7.082 1 98.5 76 ARG B O 1
ATOM 2354 N N . GLU B 1 77 ? 13.609 4.914 -5.121 1 97.31 77 GLU B N 1
ATOM 2355 C CA . GLU B 1 77 ? 13.82 3.537 -5.562 1 97.31 77 GLU B CA 1
ATOM 2356 C C . GLU B 1 77 ? 12.852 3.162 -6.68 1 97.31 77 GLU B C 1
ATOM 2358 O O . GLU B 1 77 ? 13.188 2.361 -7.555 1 97.31 77 GLU B O 1
ATOM 2363 N N . THR B 1 78 ? 11.664 3.723 -6.688 1 97.62 78 THR B N 1
ATOM 2364 C CA . THR B 1 78 ? 10.727 3.5 -7.785 1 97.62 78 THR B CA 1
ATOM 2365 C C . THR B 1 78 ? 11.273 4.078 -9.086 1 97.62 78 THR B C 1
ATOM 2367 O O . THR B 1 78 ? 11.211 3.434 -10.133 1 97.62 78 THR B O 1
ATOM 2370 N N . ILE B 1 79 ? 11.859 5.266 -9.031 1 98.56 79 ILE B N 1
ATOM 2371 C CA . ILE B 1 79 ? 12.469 5.898 -10.195 1 98.56 79 ILE B CA 1
ATOM 2372 C C . ILE B 1 79 ? 13.648 5.059 -10.68 1 98.56 79 ILE B C 1
ATOM 2374 O O . ILE B 1 79 ? 13.766 4.777 -11.875 1 98.56 79 ILE B O 1
ATOM 2378 N N . ARG B 1 80 ? 14.469 4.648 -9.75 1 97.69 80 ARG B N 1
ATOM 2379 C CA . ARG B 1 80 ? 15.625 3.822 -10.086 1 97.69 80 ARG B CA 1
ATOM 2380 C C . ARG B 1 80 ? 15.195 2.529 -10.773 1 97.69 80 ARG B C 1
ATOM 2382 O O . ARG B 1 80 ? 15.797 2.119 -11.766 1 97.69 80 ARG B O 1
ATOM 2389 N N . ALA B 1 81 ? 14.18 1.902 -10.258 1 96.12 81 ALA B N 1
ATOM 2390 C CA . ALA B 1 81 ? 13.672 0.653 -10.812 1 96.12 81 ALA B CA 1
ATOM 2391 C C . ALA B 1 81 ? 13.18 0.852 -12.25 1 96.12 81 ALA B C 1
ATOM 2393 O O . ALA B 1 81 ? 13.406 0.001 -13.109 1 96.12 81 ALA B O 1
ATOM 2394 N N . ALA B 1 82 ? 12.484 1.954 -12.477 1 97.12 82 ALA B N 1
ATOM 2395 C CA . ALA B 1 82 ? 12 2.254 -13.828 1 97.12 82 ALA B CA 1
ATOM 2396 C C . ALA B 1 82 ? 13.164 2.434 -14.797 1 97.12 82 ALA B C 1
ATOM 2398 O O . ALA B 1 82 ? 13.148 1.89 -15.906 1 97.12 82 ALA B O 1
ATOM 2399 N N . LEU B 1 83 ? 14.18 3.172 -14.391 1 98.25 83 LEU B N 1
ATOM 2400 C CA . LEU B 1 83 ? 15.359 3.395 -15.219 1 98.25 83 LEU B CA 1
ATOM 2401 C C . LEU B 1 83 ? 16.062 2.078 -15.523 1 98.25 83 LEU B C 1
ATOM 2403 O O . LEU B 1 83 ? 16.422 1.807 -16.672 1 98.25 83 LEU B O 1
ATOM 2407 N N . ARG B 1 84 ? 16.219 1.314 -14.523 1 95.94 84 ARG B N 1
ATOM 2408 C CA . ARG B 1 84 ? 16.891 0.027 -14.664 1 95.94 84 ARG B CA 1
ATOM 2409 C C . ARG B 1 84 ? 16.141 -0.886 -15.617 1 95.94 84 ARG B C 1
ATOM 2411 O O . ARG B 1 84 ? 16.734 -1.486 -16.516 1 95.94 84 ARG B O 1
ATOM 2418 N N . GLN B 1 85 ? 14.891 -0.997 -15.422 1 93.12 85 GLN B N 1
ATOM 2419 C CA . GLN B 1 85 ? 14.062 -1.863 -16.25 1 93.12 85 GLN B CA 1
ATOM 2420 C C . GLN B 1 85 ? 14.102 -1.417 -17.719 1 93.12 85 GLN B C 1
ATOM 2422 O O . GLN B 1 85 ? 14.047 -2.248 -18.625 1 93.12 85 GLN B O 1
ATOM 2427 N N . ALA B 1 86 ? 14.195 -0.116 -17.922 1 96.12 86 ALA B N 1
ATOM 2428 C CA . ALA B 1 86 ? 14.234 0.439 -19.266 1 96.12 86 ALA B CA 1
ATOM 2429 C C . ALA B 1 86 ? 15.648 0.374 -19.859 1 96.12 86 ALA B C 1
ATOM 2431 O O . ALA B 1 86 ? 15.867 0.743 -21.016 1 96.12 86 ALA B O 1
ATOM 2432 N N . GLY B 1 87 ? 16.625 -0.144 -19.078 1 95.75 87 GLY B N 1
ATOM 2433 C CA . GLY B 1 87 ? 18 -0.177 -19.531 1 95.75 87 GLY B CA 1
ATOM 2434 C C . GLY B 1 87 ? 18.609 1.203 -19.672 1 95.75 87 GLY B C 1
ATOM 2435 O O . GLY B 1 87 ? 19.453 1.423 -20.562 1 95.75 87 GLY B O 1
ATOM 2436 N N . GLU B 1 88 ? 18.125 2.121 -18.906 1 97.94 88 GLU B N 1
ATOM 2437 C CA . GLU B 1 88 ? 18.562 3.508 -19.031 1 97.94 88 GLU B CA 1
ATOM 2438 C C . GLU B 1 88 ? 19.406 3.924 -17.812 1 97.94 88 GLU B C 1
ATOM 2440 O O . GLU B 1 88 ? 19.625 3.125 -16.906 1 97.94 88 GLU B O 1
ATOM 2445 N N . ASP B 1 89 ? 19.984 5.074 -17.812 1 98.31 89 ASP B N 1
ATOM 2446 C CA . ASP B 1 89 ? 21.016 5.535 -16.906 1 98.31 89 ASP B CA 1
ATOM 2447 C C . ASP B 1 89 ? 20.453 5.762 -15.5 1 98.31 89 ASP B C 1
ATOM 2449 O O . ASP B 1 89 ? 19.781 6.762 -15.25 1 98.31 89 ASP B O 1
ATOM 2453 N N . GLU B 1 90 ? 20.828 4.906 -14.547 1 97.94 90 GLU B N 1
ATOM 2454 C CA . GLU B 1 90 ? 20.312 4.969 -13.18 1 97.94 90 GLU B CA 1
ATOM 2455 C C . GLU B 1 90 ? 20.859 6.191 -12.445 1 97.94 90 GLU B C 1
ATOM 2457 O O . GLU B 1 90 ? 20.328 6.566 -11.391 1 97.94 90 GLU B O 1
ATOM 2462 N N . SER B 1 91 ? 21.891 6.816 -12.898 1 98.44 91 SER B N 1
ATOM 2463 C CA . SER B 1 91 ? 22.453 8 -12.25 1 98.44 91 SER B CA 1
ATOM 2464 C C . SER B 1 91 ? 21.469 9.172 -12.312 1 98.44 91 SER B C 1
ATOM 2466 O O . SER B 1 91 ? 21.656 10.172 -11.609 1 98.44 91 SER B O 1
ATOM 2468 N N . LEU B 1 92 ? 20.438 9.031 -13.133 1 98.75 92 LEU B N 1
ATOM 2469 C CA . LEU B 1 92 ? 19.422 10.07 -13.273 1 98.75 92 LEU B CA 1
ATOM 2470 C C . LEU B 1 92 ? 18.453 10.039 -12.102 1 98.75 92 LEU B C 1
ATOM 2472 O O . LEU B 1 92 ? 17.609 10.922 -11.969 1 98.75 92 LEU B O 1
ATOM 2476 N N . THR B 1 93 ? 18.531 9.07 -11.195 1 98.81 93 THR B N 1
ATOM 2477 C CA . THR B 1 93 ? 17.547 8.805 -10.148 1 98.81 93 THR B CA 1
ATOM 2478 C C . THR B 1 93 ? 17.375 10.039 -9.266 1 98.81 93 THR B C 1
ATOM 2480 O O . THR B 1 93 ? 16.25 10.508 -9.07 1 98.81 93 THR B O 1
ATOM 2483 N N . ASP B 1 94 ? 18.469 10.578 -8.758 1 98.75 94 ASP B N 1
ATOM 2484 C CA . ASP B 1 94 ? 18.391 11.68 -7.805 1 98.75 94 ASP B CA 1
ATOM 2485 C C . ASP B 1 94 ? 17.828 12.938 -8.477 1 98.75 94 ASP B C 1
ATOM 2487 O O . ASP B 1 94 ? 17.047 13.68 -7.871 1 98.75 94 ASP B O 1
ATOM 2491 N N . GLN B 1 95 ? 18.266 13.195 -9.734 1 98.75 95 GLN B N 1
ATOM 2492 C CA . GLN B 1 95 ? 17.734 14.336 -10.461 1 98.75 95 GLN B CA 1
ATOM 2493 C C . GLN B 1 95 ? 16.219 14.18 -10.688 1 98.75 95 GLN B C 1
ATOM 2495 O O . GLN B 1 95 ? 15.469 15.148 -10.578 1 98.75 95 GLN B O 1
ATOM 2500 N N . GLY B 1 96 ? 15.828 12.945 -11.047 1 98.88 96 GLY B N 1
ATOM 2501 C CA . GLY B 1 96 ? 14.406 12.68 -11.195 1 98.88 96 GLY B CA 1
ATOM 2502 C C . GLY B 1 96 ? 13.617 12.906 -9.922 1 98.88 96 GLY B C 1
ATOM 2503 O O . GLY B 1 96 ? 12.547 13.508 -9.945 1 98.88 96 GLY B O 1
ATOM 2504 N N . PHE B 1 97 ? 14.172 12.422 -8.812 1 98.81 97 PHE B N 1
ATOM 2505 C CA . PHE B 1 97 ? 13.516 12.633 -7.527 1 98.81 97 PHE B CA 1
ATOM 2506 C C . PHE B 1 97 ? 13.398 14.117 -7.219 1 98.81 97 PHE B C 1
ATOM 2508 O O . PHE B 1 97 ? 12.367 14.578 -6.723 1 98.81 97 PHE B O 1
ATOM 2515 N N . ASP B 1 98 ? 14.438 14.875 -7.52 1 98.81 98 ASP B N 1
ATOM 2516 C CA . ASP B 1 98 ? 14.422 16.312 -7.242 1 98.81 98 ASP B CA 1
ATOM 2517 C C . ASP B 1 98 ? 13.305 17.016 -8.016 1 98.81 98 ASP B C 1
ATOM 2519 O O . ASP B 1 98 ? 12.648 17.906 -7.484 1 98.81 98 ASP B O 1
ATOM 2523 N N . VAL B 1 99 ? 13.117 16.562 -9.266 1 98.81 99 VAL B N 1
ATOM 2524 C CA . VAL B 1 99 ? 12.055 17.109 -10.102 1 98.81 99 VAL B CA 1
ATOM 2525 C C . VAL B 1 99 ? 10.695 16.828 -9.469 1 98.81 99 VAL B C 1
ATOM 2527 O O . VAL B 1 99 ? 9.867 17.719 -9.312 1 98.81 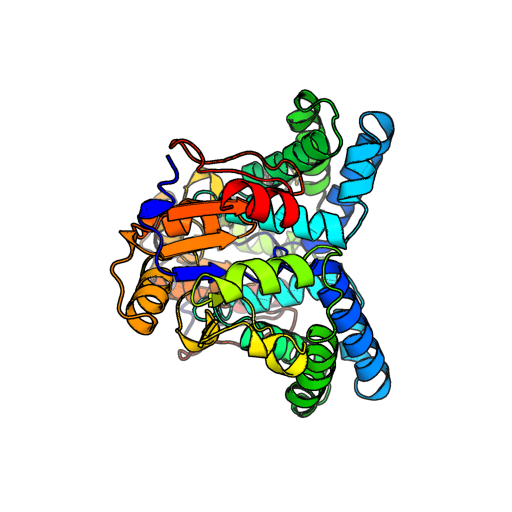99 VAL B O 1
ATOM 2530 N N . PHE B 1 100 ? 10.516 15.602 -9.07 1 98.81 100 PHE B N 1
ATOM 2531 C CA . PHE B 1 100 ? 9.281 15.188 -8.414 1 98.81 100 PHE B CA 1
ATOM 2532 C C . PHE B 1 100 ? 9.078 15.953 -7.113 1 98.81 100 PHE B C 1
ATOM 2534 O O . PHE B 1 100 ? 7.992 16.484 -6.867 1 98.81 100 PHE B O 1
ATOM 2541 N N . PHE B 1 101 ? 10.062 16.016 -6.297 1 98.69 101 PHE B N 1
ATOM 2542 C CA . PHE B 1 101 ? 9.992 16.516 -4.934 1 98.69 101 PHE B CA 1
ATOM 2543 C C . PHE B 1 101 ? 9.734 18.031 -4.934 1 98.69 101 PHE B C 1
ATOM 2545 O O . PHE B 1 101 ? 8.992 18.531 -4.082 1 98.69 101 PHE B O 1
ATOM 2552 N N . ALA B 1 102 ? 10.336 18.75 -5.875 1 98.62 102 ALA B N 1
ATOM 2553 C CA . ALA B 1 102 ? 10.094 20.188 -5.992 1 98.62 102 ALA B CA 1
ATOM 2554 C C . ALA B 1 102 ? 8.617 20.469 -6.254 1 98.62 102 ALA B C 1
ATOM 2556 O O . ALA B 1 102 ? 8.023 21.359 -5.621 1 98.62 102 ALA B O 1
ATOM 2557 N N . GLU B 1 103 ? 8.047 19.703 -7.176 1 98.62 103 GLU B N 1
ATOM 2558 C CA . GLU B 1 103 ? 6.637 19.906 -7.492 1 98.62 103 GLU B CA 1
ATOM 2559 C C . GLU B 1 103 ? 5.742 19.469 -6.336 1 98.62 103 GLU B C 1
ATOM 2561 O O . GLU B 1 103 ? 4.695 20.062 -6.086 1 98.62 103 GLU B O 1
ATOM 2566 N N . ARG B 1 104 ? 6.16 18.438 -5.625 1 98.25 104 ARG B N 1
ATOM 2567 C CA . ARG B 1 104 ? 5.395 17.938 -4.488 1 98.25 104 ARG B CA 1
ATOM 2568 C C . ARG B 1 104 ? 5.242 19 -3.414 1 98.25 104 ARG B C 1
ATOM 2570 O O . ARG B 1 104 ? 4.27 19 -2.658 1 98.25 104 ARG B O 1
ATOM 2577 N N . GLN B 1 105 ? 6.184 19.938 -3.328 1 98.44 105 GLN B N 1
ATOM 2578 C CA . GLN B 1 105 ? 6.121 21 -2.32 1 98.44 105 GLN B CA 1
ATOM 2579 C C . GLN B 1 105 ? 5.176 22.109 -2.752 1 98.44 105 GLN B C 1
ATOM 2581 O O . GLN B 1 105 ? 4.867 23.016 -1.965 1 98.44 105 GLN B O 1
ATOM 2586 N N . ARG B 1 106 ? 4.707 22.125 -3.994 1 98.19 106 ARG B N 1
ATOM 2587 C CA . ARG B 1 106 ? 3.793 23.156 -4.492 1 98.19 106 ARG B CA 1
ATOM 2588 C C . ARG B 1 106 ? 2.342 22.781 -4.219 1 98.19 106 ARG B C 1
ATOM 2590 O O . ARG B 1 106 ? 1.562 22.578 -5.152 1 98.19 106 ARG B O 1
ATOM 2597 N N . VAL B 1 107 ? 1.985 22.891 -2.984 1 98.44 107 VAL B N 1
ATOM 2598 C CA . VAL B 1 107 ? 0.654 22.484 -2.549 1 98.44 107 VAL B CA 1
ATOM 2599 C C . VAL B 1 107 ? -0.329 23.625 -2.744 1 98.44 107 VAL B C 1
ATOM 2601 O O . VAL B 1 107 ? 0.079 24.781 -2.898 1 98.44 107 VAL B O 1
ATOM 2604 N N . GLU B 1 108 ? -1.552 23.359 -2.877 1 97.88 108 GLU B N 1
ATOM 2605 C CA . GLU B 1 108 ? -2.66 24.312 -2.771 1 97.88 108 GLU B CA 1
ATOM 2606 C C . GLU B 1 108 ? -3.412 24.125 -1.456 1 97.88 108 GLU B C 1
ATOM 2608 O O . GLU B 1 108 ? -4.176 23.172 -1.294 1 97.88 108 GLU B O 1
ATOM 2613 N N . LEU B 1 109 ? -3.201 25.078 -0.526 1 98.44 109 LEU B N 1
ATOM 2614 C CA . LEU B 1 109 ? -3.812 25 0.795 1 98.44 109 LEU B CA 1
ATOM 2615 C C . LEU B 1 109 ? -5.332 25.094 0.697 1 98.44 109 LEU B C 1
ATOM 2617 O O . LEU B 1 109 ? -5.863 25.734 -0.209 1 98.44 109 LEU B O 1
ATOM 2621 N N . PHE B 1 110 ? -6.016 24.406 1.625 1 98 110 PHE B N 1
ATOM 2622 C CA . PHE B 1 110 ? -7.449 24.641 1.751 1 98 110 PHE B CA 1
ATOM 2623 C C . PHE B 1 110 ? -7.727 26.109 2.064 1 98 110 PHE B C 1
ATOM 2625 O O . PHE B 1 110 ? -6.898 26.781 2.676 1 98 110 PHE B O 1
ATOM 2632 N N . ASP B 1 111 ? -8.906 26.531 1.749 1 97.69 111 ASP B N 1
ATOM 2633 C CA . ASP B 1 111 ? -9.273 27.938 1.871 1 97.69 111 ASP B CA 1
ATOM 2634 C C . ASP B 1 111 ? -9.172 28.406 3.32 1 97.69 111 ASP B C 1
ATOM 2636 O O . ASP B 1 111 ? -8.852 29.562 3.582 1 97.69 111 ASP B O 1
ATOM 2640 N N . ASP B 1 112 ? -9.375 27.516 4.27 1 98.06 112 ASP B N 1
ATOM 2641 C CA . ASP B 1 112 ? -9.438 27.906 5.676 1 98.06 112 ASP B CA 1
ATOM 2642 C C . ASP B 1 112 ? -8.141 27.547 6.398 1 98.06 112 ASP B C 1
ATOM 2644 O O . ASP B 1 112 ? -8.047 27.688 7.621 1 98.06 112 ASP B O 1
ATOM 2648 N N . ALA B 1 113 ? -7.113 27.156 5.66 1 98.62 113 ALA B N 1
ATOM 2649 C CA . ALA B 1 113 ? -5.906 26.625 6.285 1 98.62 113 ALA B CA 1
ATOM 2650 C C . ALA B 1 113 ? -5.086 27.734 6.93 1 98.62 113 ALA B C 1
ATOM 2652 O O . ALA B 1 113 ? -4.676 27.609 8.086 1 98.62 113 ALA B O 1
ATOM 2653 N N . ILE B 1 114 ? -4.867 28.828 6.227 1 98.75 114 ILE B N 1
ATOM 2654 C CA . ILE B 1 114 ? -4.027 29.906 6.742 1 98.75 114 ILE B CA 1
ATOM 2655 C C . ILE B 1 114 ? -4.695 30.547 7.957 1 98.75 114 ILE B C 1
ATOM 2657 O O . ILE B 1 114 ? -4.047 30.766 8.984 1 98.75 114 ILE B O 1
ATOM 2661 N N . ALA B 1 115 ? -6.004 30.797 7.879 1 98.62 115 ALA B N 1
ATOM 2662 C CA . ALA B 1 115 ? -6.734 31.375 9.008 1 98.62 115 ALA B CA 1
ATOM 2663 C C . ALA B 1 115 ? -6.652 30.453 10.227 1 98.62 115 ALA B C 1
ATOM 2665 O O . ALA B 1 115 ? -6.52 30.938 11.359 1 98.62 115 ALA B O 1
ATOM 2666 N N . ALA B 1 116 ? -6.754 29.219 10.008 1 98.75 116 ALA B N 1
ATOM 2667 C CA . ALA B 1 116 ? -6.676 28.25 11.094 1 98.75 116 ALA B CA 1
ATOM 2668 C C . ALA B 1 116 ? -5.281 28.234 11.719 1 98.75 116 ALA B C 1
ATOM 2670 O O . ALA B 1 116 ? -5.145 28.188 12.945 1 98.75 116 ALA B O 1
ATOM 2671 N N . LEU B 1 117 ? -4.254 28.234 10.875 1 98.88 117 LEU B N 1
ATOM 2672 C CA . LEU B 1 117 ? -2.885 28.25 11.375 1 98.88 117 LEU B CA 1
ATOM 2673 C C . LEU B 1 117 ? -2.629 29.484 12.219 1 98.88 117 LEU B C 1
ATOM 2675 O O . LEU B 1 117 ? -1.987 29.406 13.273 1 98.88 117 LEU B O 1
ATOM 2679 N N . GLU B 1 118 ? -3.096 30.625 11.789 1 98.62 118 GLU B N 1
ATOM 2680 C CA . GLU B 1 118 ? -2.953 31.875 12.539 1 98.62 118 GLU B CA 1
ATOM 2681 C C . GLU B 1 118 ? -3.656 31.781 13.891 1 98.62 118 GLU B C 1
ATOM 2683 O O . GLU B 1 118 ? -3.086 32.156 14.922 1 98.62 118 GLU B O 1
ATOM 2688 N N . PHE B 1 119 ? -4.848 31.297 13.875 1 98.62 119 PHE B N 1
ATOM 2689 C CA . PHE B 1 119 ? -5.652 31.156 15.086 1 98.62 119 PHE B CA 1
ATOM 2690 C C . PHE B 1 119 ? -4.977 30.219 16.078 1 98.62 119 PHE B C 1
ATOM 2692 O O . PHE B 1 119 ? -4.828 30.562 17.266 1 98.62 119 PHE B O 1
ATOM 2699 N N . LEU B 1 120 ? -4.57 29.047 15.641 1 98.56 120 LEU B N 1
ATOM 2700 C CA . LEU B 1 120 ? -4.02 28.016 16.516 1 98.56 120 LEU B CA 1
ATOM 2701 C C . LEU B 1 120 ? -2.654 28.422 17.047 1 98.56 120 LEU B C 1
ATOM 2703 O O . LEU B 1 120 ? -2.375 28.266 18.234 1 98.56 120 LEU B O 1
ATOM 2707 N N . SER B 1 121 ? -1.806 28.984 16.188 1 98.44 121 SER B N 1
ATOM 2708 C CA . SER B 1 121 ? -0.435 29.297 16.578 1 98.44 121 SER B CA 1
ATOM 2709 C C . SER B 1 121 ? -0.386 30.5 17.5 1 98.44 121 SER B C 1
ATOM 2711 O O . SER B 1 121 ? 0.589 30.688 18.234 1 98.44 121 SER B O 1
ATOM 2713 N N . ALA B 1 122 ? -1.373 31.328 17.531 1 97.88 122 ALA B N 1
ATOM 2714 C CA . ALA B 1 122 ? -1.45 32.469 18.438 1 97.88 122 ALA B CA 1
ATOM 2715 C C . ALA B 1 122 ? -1.741 32.031 19.859 1 97.88 122 ALA B C 1
ATOM 2717 O O . ALA B 1 122 ? -1.451 32.75 20.812 1 97.88 122 ALA B O 1
ATOM 2718 N N . ARG B 1 123 ? -2.223 30.859 20 1 97.31 123 ARG B N 1
ATOM 2719 C CA . ARG B 1 123 ? -2.729 30.422 21.297 1 97.31 123 ARG B CA 1
ATOM 2720 C C . ARG B 1 123 ? -1.869 29.312 21.875 1 97.31 123 ARG B C 1
ATOM 2722 O O . ARG B 1 123 ? -1.731 29.188 23.094 1 97.31 123 ARG B O 1
ATOM 2729 N N . HIS B 1 124 ? -1.354 28.484 20.984 1 98.12 124 HIS B N 1
ATOM 2730 C CA . HIS B 1 124 ? -0.568 27.344 21.422 1 98.12 124 HIS B CA 1
ATOM 2731 C C . HIS B 1 124 ? 0.643 27.125 20.516 1 98.12 124 HIS B C 1
ATOM 2733 O O . HIS B 1 124 ? 0.581 27.406 19.312 1 98.12 124 HIS B O 1
ATOM 2739 N N . PRO B 1 125 ? 1.754 26.609 21.125 1 98.44 125 PRO B N 1
ATOM 2740 C CA . PRO B 1 125 ? 2.795 26.094 20.219 1 98.44 125 PRO B CA 1
ATOM 2741 C C . PRO B 1 125 ? 2.295 24.984 19.297 1 98.44 125 PRO B C 1
ATOM 2743 O O . PRO B 1 125 ? 1.568 24.094 19.75 1 98.44 125 PRO B O 1
ATOM 2746 N N . LEU B 1 126 ? 2.66 25.078 18.016 1 98.69 126 LEU B N 1
ATOM 2747 C CA . LEU B 1 126 ? 2.295 24.078 17.016 1 98.69 126 LEU B CA 1
ATOM 2748 C C . LEU B 1 126 ? 3.508 23.25 16.625 1 98.69 126 LEU B C 1
ATOM 2750 O O . LEU B 1 126 ? 4.598 23.781 16.406 1 98.69 126 LEU B O 1
ATOM 2754 N N . VAL B 1 127 ? 3.352 21.953 16.516 1 98.81 127 VAL B N 1
ATOM 2755 C CA . VAL B 1 127 ? 4.348 21.031 15.969 1 98.81 127 VAL B CA 1
ATOM 2756 C C . VAL B 1 127 ? 3.732 20.234 14.82 1 98.81 127 VAL B C 1
ATOM 2758 O O . VAL B 1 127 ? 2.662 19.641 14.977 1 98.81 127 VAL B O 1
ATOM 2761 N N . ALA B 1 128 ? 4.363 20.312 13.641 1 98.88 128 ALA B N 1
ATOM 2762 C CA . ALA B 1 128 ? 3.939 19.438 12.539 1 98.88 128 ALA B CA 1
ATOM 2763 C C . ALA B 1 128 ? 4.34 18 12.797 1 98.88 128 ALA B C 1
ATOM 2765 O O . ALA B 1 128 ? 5.48 17.719 13.172 1 98.88 128 ALA B O 1
ATOM 2766 N N . LEU B 1 129 ? 3.418 17.094 12.68 1 98.81 129 LEU B N 1
ATOM 2767 C CA . LEU B 1 129 ? 3.639 15.656 12.844 1 98.81 129 LEU B CA 1
ATOM 2768 C C . LEU B 1 129 ? 3.088 14.875 11.656 1 98.81 129 LEU B C 1
ATOM 2770 O O . LEU B 1 129 ? 1.874 14.703 11.531 1 98.81 129 LEU B O 1
ATOM 2774 N N . SER B 1 130 ? 3.963 14.359 10.797 1 98.12 130 SER B N 1
ATOM 2775 C CA . SER B 1 130 ? 3.516 13.836 9.508 1 98.12 130 SER B CA 1
ATOM 2776 C C . SER B 1 130 ? 4.273 12.57 9.133 1 98.12 130 SER B C 1
ATOM 2778 O O . SER B 1 130 ? 5.457 12.43 9.445 1 98.12 130 SER B O 1
ATOM 2780 N N . ASN B 1 131 ? 3.561 11.617 8.484 1 97.25 131 ASN B N 1
ATOM 2781 C CA . ASN B 1 131 ? 4.227 10.477 7.863 1 97.25 131 ASN B CA 1
ATOM 2782 C C . ASN B 1 131 ? 4.887 10.867 6.539 1 97.25 131 ASN B C 1
ATOM 2784 O O . ASN B 1 131 ? 5.715 10.117 6.012 1 97.25 131 ASN B O 1
ATOM 2788 N N . GLY B 1 132 ? 4.504 12.016 5.984 1 96.75 132 GLY B N 1
ATOM 2789 C CA . GLY B 1 132 ? 4.965 12.453 4.676 1 96.75 132 GLY B CA 1
ATOM 2790 C C . GLY B 1 132 ? 6.27 13.219 4.727 1 96.75 132 GLY B C 1
ATOM 2791 O O . GLY B 1 132 ? 7.008 13.141 5.711 1 96.75 132 GLY B O 1
ATOM 2792 N N . ASN B 1 133 ? 6.605 13.828 3.629 1 96.56 133 ASN B N 1
ATOM 2793 C CA . ASN B 1 133 ? 7.898 14.5 3.533 1 96.56 133 ASN B CA 1
ATOM 2794 C C . ASN B 1 133 ? 7.75 15.938 3.057 1 96.56 133 ASN B C 1
ATOM 2796 O O . ASN B 1 133 ? 8.648 16.469 2.4 1 96.56 133 ASN B O 1
ATOM 2800 N N . ALA B 1 134 ? 6.641 16.5 3.389 1 97.75 134 ALA B N 1
ATOM 2801 C CA . ALA B 1 134 ? 6.434 17.906 3.064 1 97.75 134 ALA B CA 1
ATOM 2802 C C . ALA B 1 134 ? 7.504 18.781 3.711 1 97.75 134 ALA B C 1
ATOM 2804 O O . ALA B 1 134 ? 7.906 18.547 4.852 1 97.75 134 ALA B O 1
ATOM 2805 N N . ASP B 1 135 ? 7.973 19.75 2.975 1 97.69 135 ASP B N 1
ATOM 2806 C CA . ASP B 1 135 ? 8.906 20.766 3.463 1 97.69 135 ASP B CA 1
ATOM 2807 C C .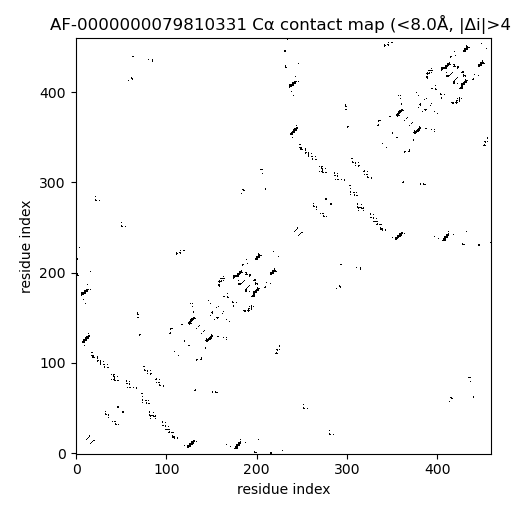 ASP B 1 135 ? 8.188 22.078 3.748 1 97.69 135 ASP B C 1
ATOM 2809 O O . ASP B 1 135 ? 7.977 22.891 2.842 1 97.69 135 ASP B O 1
ATOM 2813 N N . LEU B 1 13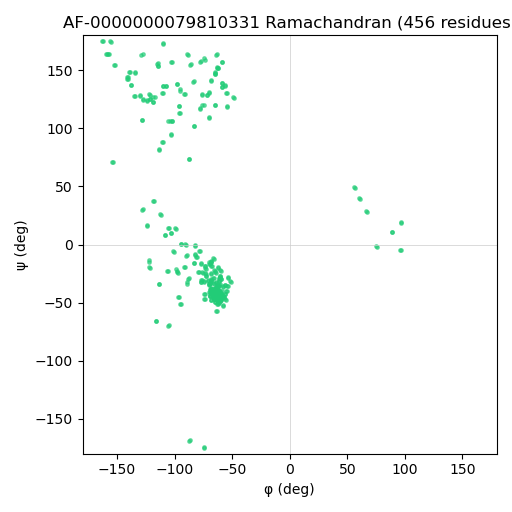6 ? 8.008 22.375 4.984 1 98.19 136 LEU B N 1
ATOM 2814 C CA . LEU B 1 136 ? 7.172 23.484 5.41 1 98.19 136 LEU B CA 1
ATOM 2815 C C . LEU B 1 136 ? 7.801 24.828 5.027 1 98.19 136 LEU B C 1
ATOM 2817 O O . LEU B 1 136 ? 7.098 25.812 4.816 1 98.19 136 LEU B O 1
ATOM 2821 N N . GLN B 1 137 ? 9.125 24.891 4.961 1 97.44 137 GLN B N 1
ATOM 2822 C CA . GLN B 1 137 ? 9.797 26.109 4.527 1 97.44 137 GLN B CA 1
ATOM 2823 C C . GLN B 1 137 ? 9.562 26.375 3.043 1 97.44 137 GLN B C 1
ATOM 2825 O O . GLN B 1 137 ? 9.25 27.5 2.646 1 97.44 137 GLN B O 1
ATOM 2830 N N . ALA B 1 138 ? 9.68 25.344 2.275 1 97.5 138 ALA B N 1
ATOM 2831 C CA . ALA B 1 138 ? 9.43 25.469 0.84 1 97.5 138 ALA B CA 1
ATOM 2832 C C . ALA B 1 138 ? 7.973 25.828 0.566 1 97.5 138 ALA B C 1
ATOM 2834 O O . ALA B 1 138 ? 7.676 26.578 -0.371 1 97.5 138 ALA B O 1
ATOM 2835 N N . ILE B 1 139 ? 7.078 25.266 1.346 1 98.06 139 ILE B N 1
ATOM 2836 C CA . ILE B 1 139 ? 5.645 25.484 1.172 1 98.06 139 ILE B CA 1
ATOM 2837 C C . ILE B 1 139 ? 5.277 26.891 1.629 1 98.06 139 ILE B C 1
ATOM 2839 O O . ILE B 1 139 ? 4.305 27.469 1.143 1 98.06 139 ILE B O 1
ATOM 2843 N N . GLY B 1 140 ? 6.074 27.438 2.576 1 98 140 GLY B N 1
ATOM 2844 C CA . GLY B 1 140 ? 5.895 28.812 2.994 1 98 140 GLY B CA 1
ATOM 2845 C C . GLY B 1 140 ? 5.062 28.953 4.254 1 98 140 GLY B C 1
ATOM 2846 O O . GLY B 1 140 ? 4.504 30.016 4.52 1 98 140 GLY B O 1
ATOM 2847 N N . ILE B 1 141 ? 4.922 27.859 5.02 1 98.62 141 ILE B N 1
ATOM 2848 C CA . ILE B 1 141 ? 4.098 27.969 6.219 1 98.62 141 ILE B CA 1
ATOM 2849 C C . ILE B 1 141 ? 4.91 27.562 7.445 1 98.62 141 ILE B C 1
ATOM 2851 O O . ILE B 1 141 ? 4.352 27.297 8.508 1 98.62 141 ILE B O 1
ATOM 2855 N N . GLY B 1 142 ? 6.219 27.516 7.328 1 98.5 142 GLY B N 1
ATOM 2856 C CA . GLY B 1 142 ? 7.109 27.109 8.406 1 98.5 142 GLY B CA 1
ATOM 2857 C C . GLY B 1 142 ? 7.004 28 9.633 1 98.5 142 GLY B C 1
ATOM 2858 O O . GLY B 1 142 ? 7.219 27.547 10.758 1 98.5 142 GLY B O 1
ATOM 2859 N N . ARG B 1 143 ? 6.66 29.25 9.453 1 98.06 143 ARG B N 1
ATOM 2860 C CA . ARG B 1 143 ? 6.664 30.25 10.508 1 98.06 143 ARG B CA 1
ATOM 2861 C C . ARG B 1 143 ? 5.637 29.906 11.586 1 98.06 143 ARG B C 1
ATOM 2863 O O . ARG B 1 143 ? 5.754 30.359 12.727 1 98.06 143 ARG B O 1
ATOM 2870 N N . TYR B 1 144 ? 4.633 29.125 11.266 1 98.62 144 TYR B N 1
ATOM 2871 C CA . TYR B 1 144 ? 3.566 28.844 12.219 1 98.62 144 TYR B CA 1
ATOM 2872 C C . TYR B 1 144 ? 3.969 27.719 13.172 1 98.62 144 TYR B C 1
ATOM 2874 O O . TYR B 1 144 ? 3.32 27.516 14.203 1 98.62 144 TYR B O 1
ATOM 2882 N N . PHE B 1 145 ? 5 26.953 12.867 1 98.69 145 PHE B N 1
ATOM 2883 C CA . PHE B 1 145 ? 5.34 25.75 13.602 1 98.69 145 PHE B CA 1
ATOM 2884 C C . PHE B 1 145 ? 6.625 25.938 14.398 1 98.69 145 PHE B C 1
ATOM 2886 O O . PHE B 1 145 ? 7.602 26.484 13.891 1 98.69 145 PHE B O 1
ATOM 2893 N N . ARG B 1 146 ? 6.598 25.469 15.617 1 97.56 146 ARG B N 1
ATOM 2894 C CA . ARG B 1 146 ? 7.781 25.484 16.469 1 97.56 146 ARG B CA 1
ATOM 2895 C C . ARG B 1 146 ? 8.766 24.391 16.062 1 97.56 146 ARG B C 1
ATOM 2897 O O . ARG B 1 146 ? 9.977 24.562 16.234 1 97.56 146 ARG B O 1
ATOM 2904 N N . ALA B 1 147 ? 8.266 23.359 15.57 1 97.75 147 ALA B N 1
ATOM 2905 C CA . ALA B 1 147 ? 9.047 22.203 15.141 1 97.75 147 ALA B CA 1
ATOM 2906 C C . ALA B 1 147 ? 8.266 21.344 14.148 1 97.75 147 ALA B C 1
ATOM 2908 O O . ALA B 1 147 ? 7.059 21.531 13.977 1 97.75 147 ALA B O 1
ATOM 2909 N N . SER B 1 148 ? 8.969 20.516 13.484 1 98.31 148 SER B N 1
ATOM 2910 C CA . SER B 1 148 ? 8.391 19.562 12.555 1 98.31 148 SER B CA 1
ATOM 2911 C C . SER B 1 148 ? 9.008 18.172 12.742 1 98.31 148 SER B C 1
ATOM 2913 O O . SER B 1 148 ? 10.234 18.031 12.766 1 98.31 148 SER B O 1
ATOM 2915 N N . ILE B 1 149 ? 8.18 17.188 12.914 1 98.25 149 ILE B N 1
ATOM 2916 C CA . ILE B 1 149 ? 8.602 15.789 13.055 1 98.25 149 ILE B CA 1
ATOM 2917 C C . ILE B 1 149 ? 8.008 14.953 11.93 1 98.25 149 ILE B C 1
ATOM 2919 O O . ILE B 1 149 ? 6.789 14.93 11.734 1 98.25 149 ILE B O 1
ATOM 2923 N N . SER B 1 150 ? 8.836 14.305 11.18 1 97.94 150 SER B N 1
ATOM 2924 C CA . SER B 1 150 ? 8.398 13.422 10.102 1 97.94 150 SER B CA 1
ATOM 2925 C C . SER B 1 150 ? 8.773 11.969 10.398 1 97.94 150 SER B C 1
ATOM 2927 O O . SER B 1 150 ? 9.727 11.703 11.133 1 97.94 150 SER B O 1
ATOM 2929 N N . ALA B 1 151 ? 7.973 11.031 9.797 1 97.94 151 ALA B N 1
ATOM 2930 C CA . ALA B 1 151 ? 8.258 9.609 9.953 1 97.94 151 ALA B CA 1
ATOM 2931 C C . ALA B 1 151 ? 9.664 9.273 9.469 1 97.94 151 ALA B C 1
ATOM 2933 O O . ALA B 1 151 ? 10.359 8.453 10.07 1 97.94 151 ALA B O 1
ATOM 2934 N N . ARG B 1 152 ? 10.086 9.945 8.406 1 96.44 152 ARG B N 1
ATOM 2935 C CA . ARG B 1 152 ? 11.414 9.703 7.852 1 96.44 152 ARG B CA 1
ATOM 2936 C C . ARG B 1 152 ? 12.508 10.055 8.859 1 96.44 152 ARG B C 1
ATOM 2938 O O . ARG B 1 152 ? 13.383 9.234 9.148 1 96.44 152 ARG B O 1
ATOM 2945 N N . GLU B 1 153 ? 12.43 11.195 9.383 1 95.44 153 GLU B N 1
ATOM 2946 C CA . GLU B 1 153 ? 13.469 11.68 10.289 1 95.44 153 GLU B CA 1
ATOM 2947 C C . GLU B 1 153 ? 13.453 10.922 11.609 1 95.44 153 GLU B C 1
ATOM 2949 O O . GLU B 1 153 ? 14.508 10.594 12.156 1 95.44 153 GLU B O 1
ATOM 2954 N N . PHE B 1 154 ? 12.281 10.641 12.133 1 97.31 154 PHE B N 1
ATOM 2955 C CA . PHE B 1 154 ? 12.148 9.977 13.422 1 97.31 154 PHE B CA 1
ATOM 2956 C C . PHE B 1 154 ? 12.422 8.484 13.289 1 97.31 154 PHE B C 1
ATOM 2958 O O . PHE B 1 154 ? 12.836 7.836 14.258 1 97.31 154 PHE B O 1
ATOM 2965 N N . GLY B 1 155 ? 12.062 7.891 12.094 1 97.25 155 GLY B N 1
ATOM 2966 C CA . GLY B 1 155 ? 12.289 6.477 11.844 1 97.25 155 GLY B CA 1
ATOM 2967 C C . GLY B 1 155 ? 11.062 5.617 12.117 1 97.25 155 GLY B C 1
ATOM 2968 O O . GLY B 1 155 ? 11.086 4.406 11.883 1 97.25 155 GLY B O 1
ATOM 2969 N N . ILE B 1 156 ? 10.023 6.184 12.609 1 96.75 156 ILE B N 1
ATOM 2970 C CA . ILE B 1 156 ? 8.781 5.5 12.938 1 96.75 156 ILE B CA 1
ATOM 2971 C C . ILE B 1 156 ? 7.59 6.355 12.492 1 96.75 156 ILE B C 1
ATOM 2973 O O . ILE B 1 156 ? 7.59 7.574 12.68 1 96.75 156 ILE B O 1
ATOM 2977 N N . ALA B 1 157 ? 6.566 5.703 11.883 1 97.31 157 ALA B N 1
ATOM 2978 C CA . ALA B 1 157 ? 5.418 6.434 11.359 1 97.31 157 ALA B CA 1
ATOM 2979 C C . ALA B 1 157 ? 4.211 6.297 12.281 1 97.31 157 ALA B C 1
ATOM 2981 O O . ALA B 1 157 ? 4.16 5.395 13.117 1 97.31 157 ALA B O 1
ATOM 2982 N N . LYS B 1 158 ? 3.309 7.332 12.109 1 97.56 158 LYS B N 1
ATOM 2983 C CA . LYS B 1 158 ? 1.963 7.133 12.641 1 97.56 158 LYS B CA 1
ATOM 2984 C C . LYS B 1 158 ? 1.329 5.867 12.062 1 97.56 158 LYS B C 1
ATOM 2986 O O . LYS B 1 158 ? 1.583 5.508 10.914 1 97.56 158 LYS B O 1
ATOM 2991 N N . PRO B 1 159 ? 0.633 5.078 13.008 1 96.5 159 PRO B N 1
ATOM 2992 C CA . PRO B 1 159 ? 0.042 5.457 14.289 1 96.5 159 PRO B CA 1
ATOM 2993 C C . PRO B 1 159 ? 0.865 4.977 15.484 1 96.5 159 PRO B C 1
ATOM 2995 O O . PRO B 1 159 ? 0.37 4.961 16.609 1 96.5 159 PRO B O 1
ATOM 2998 N N . ASP B 1 160 ? 2.088 4.566 15.289 1 96.88 160 ASP B N 1
ATOM 2999 C CA . ASP B 1 160 ? 2.898 4.125 16.422 1 96.88 160 ASP B CA 1
ATOM 3000 C C . ASP B 1 160 ? 2.969 5.207 17.5 1 96.88 160 ASP B C 1
ATOM 3002 O O . ASP B 1 160 ? 3.242 6.371 17.203 1 96.88 160 ASP B O 1
ATOM 3006 N N . PRO B 1 161 ? 2.682 4.797 18.781 1 98.44 161 PRO B N 1
ATOM 3007 C CA . PRO B 1 161 ? 2.623 5.824 19.812 1 98.44 161 PRO B CA 1
ATOM 3008 C C . PRO B 1 161 ? 3.955 6.539 20.016 1 98.44 161 PRO B C 1
ATOM 3010 O O . PRO B 1 161 ? 3.982 7.684 20.484 1 98.44 161 PRO B O 1
ATOM 3013 N N . ARG B 1 162 ? 5.02 5.984 19.609 1 98.5 162 ARG B N 1
ATOM 3014 C CA . ARG B 1 162 ? 6.344 6.539 19.859 1 98.5 162 ARG B CA 1
ATOM 3015 C C . ARG B 1 162 ? 6.527 7.867 19.125 1 98.5 162 ARG B C 1
ATOM 3017 O O . ARG B 1 162 ? 7.23 8.758 19.609 1 98.5 162 ARG B O 1
ATOM 3024 N N . ILE B 1 163 ? 5.902 8.008 17.922 1 98.81 163 ILE B N 1
ATOM 3025 C CA . ILE B 1 163 ? 6.098 9.242 17.172 1 98.81 163 ILE B CA 1
ATOM 3026 C C . ILE B 1 163 ? 5.301 10.367 17.828 1 98.81 163 ILE B C 1
ATOM 3028 O O . ILE B 1 163 ? 5.73 11.523 17.828 1 98.81 163 ILE B O 1
ATOM 3032 N N . PHE B 1 164 ? 4.188 10.062 18.406 1 98.88 164 PHE B N 1
ATOM 3033 C CA . PHE B 1 164 ? 3.41 11.039 19.156 1 98.88 164 PHE B CA 1
ATOM 3034 C C . PHE B 1 164 ? 4.141 11.453 20.438 1 98.88 164 PHE B C 1
ATOM 3036 O O . PHE B 1 164 ? 4.18 12.633 20.781 1 98.88 164 PHE B O 1
ATOM 3043 N N . HIS B 1 165 ? 4.727 10.484 21.109 1 98.88 165 HIS B N 1
ATOM 3044 C CA . HIS B 1 165 ? 5.492 10.758 22.328 1 98.88 165 HIS B CA 1
ATOM 3045 C C . HIS B 1 165 ? 6.699 11.641 22.031 1 98.88 165 HIS B C 1
ATOM 3047 O O . HIS B 1 165 ? 7.09 12.461 22.859 1 98.88 165 HIS B O 1
ATOM 3053 N N . GLU B 1 166 ? 7.301 11.398 20.875 1 98.69 166 GLU B N 1
ATOM 3054 C CA . GLU B 1 166 ? 8.414 12.258 20.469 1 98.69 166 GLU B CA 1
ATOM 3055 C C . GLU B 1 166 ? 7.969 13.711 20.344 1 98.69 166 GLU B C 1
ATOM 3057 O O . GLU B 1 166 ? 8.695 14.625 20.75 1 98.69 166 GLU B O 1
ATOM 3062 N N . ALA B 1 167 ? 6.812 13.953 19.781 1 98.56 167 ALA B N 1
ATOM 3063 C CA . ALA B 1 167 ? 6.285 15.312 19.656 1 98.56 167 ALA B CA 1
ATOM 3064 C C . ALA B 1 167 ? 6.059 15.938 21.031 1 98.56 167 ALA B C 1
ATOM 3066 O O . ALA B 1 167 ? 6.387 17.109 21.25 1 98.56 167 ALA B O 1
ATOM 3067 N N . ALA B 1 168 ? 5.504 15.172 21.938 1 98.62 168 ALA B N 1
ATOM 3068 C CA . ALA B 1 168 ? 5.301 15.656 23.312 1 98.62 168 ALA B CA 1
ATOM 3069 C C . ALA B 1 168 ? 6.633 15.992 23.969 1 98.62 168 ALA B C 1
ATOM 3071 O O . ALA B 1 168 ? 6.742 17 24.672 1 98.62 168 ALA B O 1
ATOM 3072 N N . ARG B 1 169 ? 7.609 15.125 23.766 1 98.38 169 ARG B N 1
ATOM 3073 C CA . ARG B 1 169 ? 8.938 15.328 24.328 1 98.38 169 ARG B CA 1
ATOM 3074 C C . ARG B 1 169 ? 9.555 16.641 23.844 1 98.38 169 ARG B C 1
ATOM 3076 O O . ARG B 1 169 ? 10.094 17.406 24.641 1 98.38 169 ARG B O 1
ATOM 3083 N N . VAL B 1 170 ? 9.461 16.891 22.531 1 97.56 170 VAL B N 1
ATOM 3084 C CA . VAL B 1 170 ? 10 18.109 21.938 1 97.56 170 VAL B CA 1
ATOM 3085 C C . VAL B 1 170 ? 9.336 19.328 22.562 1 97.56 170 VAL B C 1
ATOM 3087 O O . VAL B 1 170 ? 9.969 20.375 22.719 1 97.56 170 VAL B O 1
ATOM 3090 N N . LEU B 1 171 ? 8.133 19.172 22.969 1 97.62 171 LEU B N 1
ATOM 3091 C CA . LEU B 1 171 ? 7.34 20.25 23.547 1 97.62 171 LEU B CA 1
ATOM 3092 C C . LEU B 1 171 ? 7.539 20.312 25.062 1 97.62 171 LEU B C 1
ATOM 3094 O O . LEU B 1 171 ? 7.07 21.25 25.703 1 97.62 171 LEU B O 1
ATOM 3098 N N . ASP B 1 172 ? 8.219 19.312 25.609 1 98.25 172 ASP B N 1
ATOM 3099 C CA . ASP B 1 172 ? 8.406 19.172 27.062 1 98.25 172 ASP B CA 1
ATOM 3100 C C . ASP B 1 172 ? 7.062 19.156 27.781 1 98.25 172 ASP B C 1
ATOM 3102 O O . ASP B 1 172 ? 6.855 19.938 28.734 1 98.25 172 ASP B O 1
ATOM 3106 N N . LEU B 1 173 ? 6.129 18.359 27.344 1 98.69 173 LEU B N 1
ATOM 3107 C CA . LEU B 1 173 ? 4.789 18.234 27.906 1 98.69 173 LEU B CA 1
ATOM 3108 C C . LEU B 1 173 ? 4.398 16.766 28.047 1 98.69 173 LEU B C 1
ATOM 3110 O O . LEU B 1 173 ? 4.875 15.922 27.281 1 98.69 173 LEU B O 1
ATOM 3114 N N . PRO B 1 174 ? 3.586 16.438 29.062 1 98.56 174 PRO B N 1
ATOM 3115 C CA . PRO B 1 174 ? 2.965 15.117 29.016 1 98.56 174 PRO B CA 1
ATOM 3116 C C . PRO B 1 174 ? 1.991 14.961 27.844 1 98.56 174 PRO B C 1
ATOM 3118 O O . PRO B 1 174 ? 1.328 15.922 27.453 1 98.56 174 PRO B O 1
ATOM 3121 N N . PRO B 1 175 ? 1.889 13.766 27.281 1 98.75 175 PRO B N 1
ATOM 3122 C CA . PRO B 1 175 ? 0.986 13.555 26.156 1 98.75 175 PRO B CA 1
ATOM 3123 C C . PRO B 1 175 ? -0.429 14.062 26.422 1 98.75 175 PRO B C 1
ATOM 3125 O O . PRO B 1 175 ? -1.074 14.609 25.531 1 98.75 175 PRO B O 1
ATOM 3128 N N . ALA B 1 176 ? -0.849 14 27.609 1 98.44 176 ALA B N 1
ATOM 3129 C CA . ALA B 1 176 ? -2.225 14.352 27.953 1 98.44 176 ALA B CA 1
ATOM 3130 C C . ALA B 1 176 ? -2.479 15.844 27.766 1 98.44 176 ALA B C 1
ATOM 3132 O O . ALA B 1 176 ? -3.629 16.266 27.641 1 98.44 176 ALA B O 1
ATOM 3133 N N . ALA B 1 177 ? -1.455 16.625 27.703 1 98.69 177 ALA B N 1
ATOM 3134 C CA . ALA B 1 177 ? -1.574 18.078 27.562 1 98.69 177 ALA B CA 1
ATOM 3135 C C . ALA B 1 177 ? -1.492 18.484 26.094 1 98.69 177 ALA B C 1
ATOM 3137 O O . ALA B 1 177 ? -1.58 19.672 25.766 1 98.69 177 ALA B O 1
ATOM 3138 N N . VAL B 1 178 ? -1.342 17.531 25.156 1 98.81 178 VAL B N 1
ATOM 3139 C CA . VAL B 1 178 ? -1.172 17.812 23.734 1 98.81 178 VAL B CA 1
ATOM 3140 C C . VAL B 1 178 ? -2.418 17.391 22.969 1 98.81 178 VAL B C 1
ATOM 3142 O O . VAL B 1 178 ? -2.934 16.281 23.172 1 98.81 178 VAL B O 1
ATOM 3145 N N . LEU B 1 179 ? -2.971 18.234 22.125 1 98.88 179 LEU B N 1
ATOM 3146 C CA . LEU B 1 179 ? -4.031 17.922 21.172 1 98.88 179 LEU B CA 1
ATOM 3147 C C . LEU B 1 179 ? -3.453 17.609 19.797 1 98.88 179 LEU B C 1
ATOM 3149 O O . LEU B 1 179 ? -2.762 18.453 19.203 1 98.88 179 LEU B O 1
ATOM 3153 N N . HIS B 1 180 ? -3.676 16.406 19.297 1 98.88 180 HIS B N 1
ATOM 3154 C CA . HIS B 1 180 ? -3.316 16.094 17.922 1 98.88 180 HIS B CA 1
ATOM 3155 C C . HIS B 1 180 ? -4.512 16.266 16.984 1 98.88 180 HIS B C 1
ATOM 3157 O O . HIS B 1 180 ? -5.613 15.797 17.297 1 98.88 180 HIS B O 1
ATOM 3163 N N . ILE B 1 181 ? -4.258 16.969 15.852 1 98.81 181 ILE B N 1
ATOM 3164 C CA . ILE B 1 181 ? -5.262 17.203 14.82 1 98.81 181 ILE B CA 1
ATOM 3165 C C . ILE B 1 181 ? -4.824 16.547 13.516 1 98.81 181 ILE B C 1
ATOM 3167 O O . ILE B 1 181 ? -3.707 16.781 13.039 1 98.81 181 ILE B O 1
ATOM 3171 N N . GLY B 1 182 ? -5.656 15.742 12.953 1 98.38 182 GLY B N 1
ATOM 3172 C CA . GLY B 1 182 ? -5.355 15.164 11.648 1 98.38 182 GLY B CA 1
ATOM 3173 C C . GLY B 1 182 ? -6.578 14.609 10.953 1 98.38 182 GLY B C 1
ATOM 3174 O O . GLY B 1 182 ? -7.66 14.539 11.539 1 98.38 182 GLY B O 1
ATOM 3175 N N . ASP B 1 183 ? -6.422 14.156 9.734 1 96.31 183 ASP B N 1
ATOM 3176 C CA . ASP B 1 183 ? -7.555 13.773 8.898 1 96.31 183 ASP B CA 1
ATOM 3177 C C . ASP B 1 183 ? -7.777 12.266 8.938 1 96.31 183 ASP B C 1
ATOM 3179 O O . ASP B 1 183 ? -8.852 11.781 8.562 1 96.31 183 ASP B O 1
ATOM 3183 N N . ASP B 1 184 ? -6.824 11.523 9.258 1 95.81 184 ASP B N 1
ATOM 3184 C CA . ASP B 1 184 ? -6.945 10.07 9.18 1 95.81 184 ASP B CA 1
ATOM 3185 C C . ASP B 1 184 ? -7.438 9.484 10.5 1 95.81 184 ASP B C 1
ATOM 3187 O O . ASP B 1 184 ? -6.844 9.727 11.555 1 95.81 184 ASP B O 1
ATOM 3191 N N . ALA B 1 185 ? -8.469 8.641 10.453 1 95.81 185 ALA B N 1
ATOM 3192 C CA . ALA B 1 185 ? -9.086 8.086 11.648 1 95.81 185 ALA B CA 1
ATOM 3193 C C . ALA B 1 185 ? -8.102 7.207 12.422 1 95.81 185 ALA B C 1
ATOM 3195 O O . ALA B 1 185 ? -8.07 7.234 13.656 1 95.81 185 ALA B O 1
ATOM 3196 N N . THR B 1 186 ? -7.316 6.492 11.727 1 96.06 186 THR B N 1
ATOM 3197 C CA . THR B 1 186 ? -6.43 5.512 12.352 1 96.06 186 THR B CA 1
ATOM 3198 C C . THR B 1 186 ? -5.055 6.117 12.609 1 96.06 186 THR B C 1
ATOM 3200 O O . THR B 1 186 ? -4.578 6.121 13.742 1 96.06 186 THR B O 1
ATOM 3203 N N . LEU B 1 187 ? -4.461 6.715 11.594 1 96.81 187 LEU B N 1
ATOM 3204 C CA . LEU B 1 187 ? -3.092 7.207 11.703 1 96.81 187 LEU B CA 1
ATOM 3205 C C . LEU B 1 187 ? -3.018 8.398 12.648 1 96.81 187 LEU B C 1
ATOM 3207 O O . LEU B 1 187 ? -2.027 8.57 13.367 1 96.81 187 LEU B O 1
ATOM 3211 N N . ASP B 1 188 ? -4.07 9.18 12.656 1 98.06 188 ASP B N 1
ATOM 3212 C CA . ASP B 1 188 ? -4.039 10.422 13.43 1 98.06 188 ASP B CA 1
ATOM 3213 C C . ASP B 1 188 ? -4.863 10.297 14.703 1 98.06 188 ASP B C 1
ATOM 3215 O O . ASP B 1 188 ? -4.312 10.227 15.805 1 98.06 188 ASP B O 1
ATOM 3219 N N . ALA B 1 189 ? -6.188 10.219 14.539 1 98.06 189 ALA B N 1
ATOM 3220 C CA . ALA B 1 189 ? -7.094 10.312 15.68 1 98.06 189 ALA B CA 1
ATOM 3221 C C . ALA B 1 189 ? -6.898 9.133 16.641 1 98.06 189 ALA B C 1
ATOM 3223 O O . ALA B 1 189 ? -6.562 9.32 17.812 1 98.06 189 ALA B O 1
ATOM 3224 N N . HIS B 1 190 ? -7.039 7.957 16.141 1 97.69 190 HIS B N 1
ATOM 3225 C CA . HIS B 1 190 ? -6.895 6.777 16.984 1 97.69 190 HIS B CA 1
ATOM 3226 C C . HIS B 1 190 ? -5.469 6.641 17.5 1 97.69 190 HIS B C 1
ATOM 3228 O O . HIS B 1 190 ? -5.258 6.262 18.656 1 97.69 190 HIS B O 1
ATOM 3234 N N . GLY B 1 191 ? -4.469 6.91 16.609 1 97.88 191 GLY B N 1
ATOM 3235 C CA . GLY B 1 191 ? -3.072 6.867 17.016 1 97.88 191 GLY B CA 1
ATOM 3236 C C . GLY B 1 191 ? -2.756 7.801 18.172 1 97.88 191 GLY B C 1
ATOM 3237 O O . GLY B 1 191 ? -2.098 7.406 19.141 1 97.88 191 GLY B O 1
ATOM 3238 N N . ALA B 1 192 ? -3.232 8.961 18.094 1 98.69 192 ALA B N 1
ATOM 3239 C CA . ALA B 1 192 ? -2.988 9.953 19.141 1 98.69 192 ALA B CA 1
ATOM 3240 C C . ALA B 1 192 ? -3.635 9.539 20.453 1 98.69 192 ALA B C 1
ATOM 3242 O O . ALA B 1 192 ? -3.018 9.641 21.516 1 98.69 192 ALA B O 1
ATOM 3243 N N . LEU B 1 193 ? -4.906 9.117 20.391 1 98.25 193 LEU B N 1
ATOM 3244 C CA . LEU B 1 193 ? -5.594 8.633 21.594 1 98.25 193 LEU B CA 1
ATOM 3245 C C . LEU B 1 193 ? -4.816 7.496 22.234 1 98.25 193 LEU B C 1
ATOM 3247 O O . LEU B 1 193 ? -4.66 7.461 23.469 1 98.25 193 LEU B O 1
ATOM 3251 N N . GLY B 1 194 ? -4.332 6.629 21.406 1 97.56 194 GLY B N 1
ATOM 3252 C CA . GLY B 1 194 ? -3.549 5.508 21.906 1 97.56 194 GLY B CA 1
ATOM 3253 C C . GLY B 1 194 ? -2.25 5.926 22.562 1 97.56 194 GLY B C 1
ATOM 3254 O O . GLY B 1 194 ? -1.707 5.195 23.391 1 97.56 194 GLY B O 1
ATOM 3255 N N . ALA B 1 195 ? -1.736 7.066 22.234 1 98.56 195 ALA B N 1
ATOM 3256 C CA . ALA B 1 195 ? -0.489 7.598 22.766 1 98.56 195 ALA B CA 1
ATOM 3257 C C . ALA B 1 195 ? -0.746 8.438 24.016 1 98.56 195 ALA B C 1
ATOM 3259 O O . ALA B 1 195 ? 0.186 8.992 24.609 1 98.56 195 ALA B O 1
ATOM 3260 N N . GLY B 1 196 ? -2.01 8.555 24.422 1 98.38 196 GLY B N 1
ATOM 3261 C CA . GLY B 1 196 ? -2.346 9.305 25.625 1 98.38 196 GLY B CA 1
ATOM 3262 C C . GLY B 1 196 ? -2.582 10.781 25.359 1 98.38 196 GLY B C 1
ATOM 3263 O O . GLY B 1 196 ? -2.715 11.57 26.297 1 98.38 196 GLY B O 1
ATOM 3264 N N . MET B 1 197 ? -2.672 11.188 24.094 1 98.75 197 MET B N 1
ATOM 3265 C CA . MET B 1 197 ? -2.967 12.57 23.719 1 98.75 197 MET B CA 1
ATOM 3266 C C . MET B 1 197 ? -4.473 12.797 23.609 1 98.75 197 MET B C 1
ATOM 3268 O O . MET B 1 197 ? -5.246 11.836 23.609 1 98.75 197 MET B O 1
ATOM 3272 N N . GLN B 1 198 ? -4.891 14.031 23.609 1 98.62 198 GLN B N 1
ATOM 3273 C CA . GLN B 1 198 ? -6.207 14.359 23.078 1 98.62 198 GLN B CA 1
ATOM 3274 C C . GLN B 1 198 ? -6.188 14.391 21.547 1 98.62 198 GLN B C 1
ATOM 3276 O O . GLN B 1 198 ? -5.117 14.492 20.938 1 98.62 198 GLN B O 1
ATOM 3281 N N . ALA B 1 199 ? -7.348 14.211 20.938 1 98.75 199 ALA B N 1
ATOM 3282 C CA . ALA B 1 199 ? -7.395 14.156 19.484 1 98.75 199 ALA B CA 1
ATOM 3283 C C . ALA B 1 199 ? -8.625 14.883 18.953 1 98.75 199 ALA B C 1
ATOM 3285 O O . ALA B 1 199 ? -9.688 14.852 19.578 1 98.75 199 ALA B O 1
ATOM 3286 N N . ALA B 1 200 ? -8.492 15.547 17.875 1 98.75 200 ALA B N 1
ATOM 3287 C CA . ALA B 1 200 ? -9.57 16.031 17.016 1 98.75 200 ALA B CA 1
ATOM 3288 C C . ALA B 1 200 ? -9.43 15.469 15.602 1 98.75 200 ALA B C 1
ATOM 3290 O O . ALA B 1 200 ? -8.375 15.586 14.984 1 98.75 200 ALA B O 1
ATOM 3291 N N . TRP B 1 201 ? -10.453 14.844 15.148 1 98.25 201 TRP B N 1
ATOM 3292 C CA . TRP B 1 201 ? -10.477 14.203 13.836 1 98.25 201 TRP B CA 1
ATOM 3293 C C . TRP B 1 201 ? -11.094 15.125 12.789 1 98.25 201 TRP B C 1
ATOM 3295 O O . TRP B 1 201 ? -12.273 15.477 12.883 1 98.25 201 TRP B O 1
ATOM 3305 N N . LEU B 1 202 ? -10.258 15.57 11.828 1 97.75 202 LEU B N 1
ATOM 3306 C CA . LEU B 1 202 ? -10.734 16.359 10.695 1 97.75 202 LEU B CA 1
ATOM 3307 C C . LEU B 1 202 ? -11.281 15.445 9.602 1 97.75 202 LEU B C 1
ATOM 3309 O O . LEU B 1 202 ? -10.523 14.961 8.758 1 97.75 202 LEU B O 1
ATOM 3313 N N . ASN B 1 203 ? -12.586 15.336 9.508 1 94.94 203 ASN B N 1
ATOM 3314 C CA . ASN B 1 203 ? -13.25 14.391 8.617 1 94.94 203 ASN B CA 1
ATOM 3315 C C . ASN B 1 203 ? -14.023 15.109 7.516 1 94.94 203 ASN B C 1
ATOM 3317 O O . ASN B 1 203 ? -15.25 15.211 7.582 1 94.94 203 ASN B O 1
ATOM 3321 N N . ARG B 1 204 ? -13.305 15.492 6.488 1 89.06 204 ARG B N 1
ATOM 3322 C CA . ARG B 1 204 ? -13.891 16.281 5.402 1 89.06 204 ARG B CA 1
ATOM 3323 C C . ARG B 1 204 ? -14.797 15.406 4.531 1 89.06 204 ARG B C 1
ATOM 3325 O O . ARG B 1 204 ? -15.75 15.906 3.926 1 89.06 204 ARG B O 1
ATOM 3332 N N . GLY B 1 205 ? -14.586 14.125 4.488 1 83.25 205 GLY B N 1
ATOM 3333 C CA . GLY B 1 205 ? -15.266 13.258 3.537 1 83.25 205 GLY B CA 1
ATOM 3334 C C . GLY B 1 205 ? -16.312 12.375 4.18 1 83.25 205 GLY B C 1
ATOM 3335 O O . GLY B 1 205 ? -16.797 11.422 3.561 1 83.25 205 GLY B O 1
ATOM 3336 N N . ASP B 1 206 ? -16.625 12.586 5.457 1 84.12 206 ASP B N 1
ATOM 3337 C CA . ASP B 1 206 ? -17.609 11.797 6.191 1 84.12 206 ASP B CA 1
ATOM 3338 C C . ASP B 1 206 ? -17.203 10.328 6.25 1 84.12 206 ASP B C 1
ATOM 3340 O O . ASP B 1 206 ? -18.016 9.438 6 1 84.12 206 ASP B O 1
ATOM 3344 N N . ALA B 1 207 ? -15.93 10.117 6.422 1 85.56 207 ALA B N 1
ATOM 3345 C CA . ALA B 1 207 ? -15.422 8.758 6.59 1 85.56 207 ALA B CA 1
ATOM 3346 C C . ALA B 1 207 ? -16 8.102 7.844 1 85.56 207 ALA B C 1
ATOM 3348 O O . ALA B 1 207 ? -16.344 8.797 8.805 1 85.56 207 ALA B O 1
ATOM 3349 N N . VAL B 1 208 ? -16.094 6.809 7.816 1 85.81 208 VAL B N 1
ATOM 3350 C CA . VAL B 1 208 ? -16.578 6.062 8.969 1 85.81 208 VAL B CA 1
ATOM 3351 C C . VAL B 1 208 ? -15.445 5.832 9.961 1 85.81 208 VAL B C 1
ATOM 3353 O O . VAL B 1 208 ? -14.32 5.539 9.57 1 85.81 208 VAL B O 1
ATOM 3356 N N . TRP B 1 209 ? -15.797 5.945 11.219 1 92.12 209 TRP B N 1
ATOM 3357 C CA . TRP B 1 209 ? -14.867 5.602 12.289 1 92.12 209 TRP B CA 1
ATOM 3358 C C . TRP B 1 209 ? -14.75 4.09 12.438 1 92.12 209 TRP B C 1
ATOM 3360 O O . TRP B 1 209 ? -15.719 3.414 12.789 1 92.12 209 TRP B O 1
ATOM 3370 N N . PRO B 1 210 ? -13.555 3.557 12.273 1 90.12 210 PRO B N 1
ATOM 3371 C CA . PRO B 1 210 ? -13.469 2.1 12.148 1 90.12 210 PRO B CA 1
ATOM 3372 C C . PRO B 1 210 ? -13.07 1.422 13.461 1 90.12 210 PRO B C 1
ATOM 3374 O O . PRO B 1 210 ? -12.648 0.262 13.453 1 90.12 210 PRO B O 1
ATOM 3377 N N . HIS B 1 211 ? -13.109 2.068 14.539 1 93.25 211 HIS B N 1
ATOM 3378 C CA . HIS B 1 211 ? -12.586 1.518 15.781 1 93.25 211 HIS B CA 1
ATOM 3379 C C . HIS B 1 211 ? -13.703 1.289 16.797 1 93.25 211 HIS B C 1
ATOM 3381 O O . HIS B 1 211 ? -14.75 1.932 16.719 1 93.25 211 HIS B O 1
ATOM 3387 N N . ALA B 1 212 ? -13.477 0.403 17.703 1 92.81 212 ALA B N 1
ATOM 3388 C CA . ALA B 1 212 ? -14.484 0.022 18.703 1 92.81 212 ALA B CA 1
ATOM 3389 C C . ALA B 1 212 ? -14.711 1.147 19.703 1 92.81 212 ALA B C 1
ATOM 3391 O O . ALA B 1 212 ? -15.844 1.356 20.156 1 92.81 212 ALA B O 1
ATOM 3392 N N . VAL B 1 213 ? -13.688 1.843 20 1 94.12 213 VAL B N 1
ATOM 3393 C CA . VAL B 1 213 ? -13.82 2.955 20.922 1 94.12 213 VAL B CA 1
ATOM 3394 C C . VAL B 1 213 ? -14.523 4.125 20.25 1 94.12 213 VAL B C 1
ATOM 3396 O O . VAL B 1 213 ? -14.57 4.195 19.016 1 94.12 213 VAL B O 1
ATOM 3399 N N . ALA B 1 214 ? -15.078 5.008 20.969 1 95.38 214 ALA B N 1
ATOM 3400 C CA . ALA B 1 214 ? -15.781 6.168 20.422 1 95.38 214 ALA B CA 1
ATOM 3401 C C . ALA B 1 214 ? -14.805 7.121 19.75 1 95.38 214 ALA B C 1
ATOM 3403 O O . ALA B 1 214 ? -13.68 7.309 20.203 1 95.38 214 ALA B O 1
ATOM 3404 N N . PRO B 1 215 ? -15.219 7.66 18.672 1 96.5 215 PRO B N 1
ATOM 3405 C CA . PRO B 1 215 ? -14.375 8.68 18.031 1 96.5 215 PRO B CA 1
ATOM 3406 C C . PRO B 1 215 ? -14.172 9.906 18.906 1 96.5 215 PRO B C 1
ATOM 3408 O O . PRO B 1 215 ? -15.008 10.203 19.766 1 96.5 215 PRO B O 1
ATOM 3411 N N . PRO B 1 216 ? -13.102 10.562 18.75 1 97.75 216 PRO B N 1
ATOM 3412 C CA . PRO B 1 216 ? -12.914 11.844 19.438 1 97.75 216 PRO B CA 1
ATOM 3413 C C . PRO B 1 216 ? -13.734 12.977 18.812 1 97.75 216 PRO B C 1
ATOM 3415 O O . PRO B 1 216 ? -14.609 12.719 17.984 1 97.75 216 PRO B O 1
ATOM 3418 N N . ALA B 1 217 ? -13.539 14.219 19.328 1 97.5 217 ALA B N 1
ATOM 3419 C CA . ALA B 1 217 ? -14.148 15.375 18.672 1 97.5 217 ALA B CA 1
ATOM 3420 C C . ALA B 1 217 ? -13.883 15.359 17.172 1 97.5 217 ALA B C 1
ATOM 3422 O O . ALA B 1 217 ? -12.742 15.172 16.734 1 97.5 217 ALA B O 1
ATOM 3423 N N . THR B 1 218 ? -14.891 15.438 16.406 1 97.75 218 THR B N 1
ATOM 3424 C CA . THR B 1 218 ? -14.812 15.352 14.953 1 97.75 218 THR B CA 1
ATOM 3425 C C . THR B 1 218 ? -15.375 16.609 14.305 1 97.75 218 THR B C 1
ATOM 3427 O O . THR B 1 218 ? -16.438 17.094 14.68 1 97.75 218 THR B O 1
ATOM 3430 N N . VAL B 1 219 ? -14.609 17.172 13.43 1 97.44 219 VAL B N 1
ATOM 3431 C CA . VAL B 1 219 ? -15.031 18.359 12.703 1 97.44 219 VAL B CA 1
ATOM 3432 C C . VAL B 1 219 ? -14.859 18.141 11.203 1 97.44 219 VAL B C 1
ATOM 3434 O O . VAL B 1 219 ? -14.102 17.266 10.781 1 97.44 219 VAL B O 1
ATOM 3437 N N . ARG B 1 220 ? -15.469 18.938 10.359 1 95.62 220 ARG B N 1
ATOM 3438 C CA . ARG B 1 220 ? -15.492 18.734 8.914 1 95.62 220 ARG B CA 1
ATOM 3439 C C . ARG B 1 220 ? -14.422 19.562 8.227 1 95.62 220 ARG B C 1
ATOM 3441 O O . ARG B 1 220 ? -14.078 19.312 7.066 1 95.62 220 ARG B O 1
ATOM 3448 N N . ASP B 1 221 ? -14.047 20.625 8.914 1 97.44 221 ASP B N 1
ATOM 3449 C CA . ASP B 1 221 ? -13.031 21.5 8.336 1 97.44 221 ASP B CA 1
ATOM 3450 C C . ASP B 1 221 ? -12.297 22.281 9.422 1 97.44 221 ASP B C 1
ATOM 3452 O O . ASP B 1 221 ? -12.586 22.141 10.609 1 97.44 221 ASP B O 1
ATOM 3456 N N . LEU B 1 222 ? -11.266 23.031 9.008 1 98.38 222 LEU B N 1
ATOM 3457 C CA . LEU B 1 222 ? -10.398 23.719 9.961 1 98.38 222 LEU B CA 1
ATOM 3458 C C . LEU B 1 222 ? -11.117 24.891 10.617 1 98.38 222 LEU B C 1
ATOM 3460 O O . LEU B 1 222 ? -10.859 25.203 11.781 1 98.38 222 LEU B O 1
ATOM 3464 N N . ALA B 1 223 ? -12.031 25.5 9.914 1 98.06 223 ALA B N 1
ATOM 3465 C CA . ALA B 1 223 ? -12.836 26.562 10.508 1 98.06 223 ALA B CA 1
ATOM 3466 C C . ALA B 1 223 ? -13.664 26.047 11.672 1 98.06 223 ALA B C 1
ATOM 3468 O O . ALA B 1 223 ? -13.727 26.688 12.727 1 98.06 223 ALA B O 1
ATOM 3469 N N . ALA B 1 224 ? -14.312 24.891 11.438 1 98 224 ALA B N 1
ATOM 3470 C CA . ALA B 1 224 ? -15.094 24.266 12.5 1 98 224 ALA B CA 1
ATOM 3471 C C . ALA B 1 224 ? -14.211 23.891 13.688 1 98 224 ALA B C 1
ATOM 3473 O O . ALA B 1 224 ? -14.641 23.953 14.836 1 98 224 ALA B O 1
ATOM 3474 N N . LEU B 1 225 ? -13.008 23.484 13.383 1 97.94 225 LEU B N 1
ATOM 3475 C CA . LEU B 1 225 ? -12.047 23.156 14.43 1 97.94 225 LEU B CA 1
ATOM 3476 C C . LEU B 1 225 ? -11.742 24.359 15.297 1 97.94 225 LEU B C 1
ATOM 3478 O O . LEU B 1 225 ? -11.711 24.266 16.531 1 97.94 225 LEU B O 1
ATOM 3482 N N . CYS B 1 226 ? -11.516 25.5 14.695 1 97.88 226 CYS B N 1
ATOM 3483 C CA . CYS B 1 226 ? -11.219 26.719 15.422 1 97.88 226 CYS B CA 1
ATOM 3484 C C . CYS B 1 226 ? -12.406 27.141 16.281 1 97.88 226 CYS B C 1
ATOM 3486 O O . CYS B 1 226 ? -12.219 27.609 17.422 1 97.88 226 CYS B O 1
ATOM 3488 N N . ARG B 1 227 ? -13.609 26.938 15.781 1 97.44 227 ARG B N 1
ATOM 3489 C CA . ARG B 1 227 ? -14.805 27.25 16.562 1 97.44 227 ARG B CA 1
ATOM 3490 C C . ARG B 1 227 ? -14.914 26.344 17.781 1 97.44 227 ARG B C 1
ATOM 3492 O O . ARG B 1 227 ? -15.297 26.781 18.859 1 97.44 227 ARG B O 1
ATOM 3499 N N . LEU B 1 228 ? -14.555 25.125 17.562 1 96.56 228 LEU B N 1
ATOM 3500 C CA . LEU B 1 228 ? -14.609 24.125 18.625 1 96.56 228 LEU B CA 1
ATOM 3501 C C . LEU B 1 228 ? -13.625 24.484 19.75 1 96.56 228 LEU B C 1
ATOM 3503 O O . LEU B 1 228 ? -13.922 24.281 20.922 1 96.56 228 LEU B O 1
ATOM 3507 N N . LEU B 1 229 ? -12.445 25.016 19.438 1 96.44 229 LEU B N 1
ATOM 3508 C CA . LEU B 1 229 ? -11.359 25.234 20.391 1 96.44 229 LEU B CA 1
ATOM 3509 C C . LEU B 1 229 ? -11.438 26.625 21 1 96.44 229 LEU B C 1
ATOM 3511 O O . LEU B 1 229 ? -10.734 26.938 21.953 1 96.44 229 LEU B O 1
ATOM 3515 N N . GLY B 1 230 ? -12.188 27.531 20.297 1 88.69 230 GLY B N 1
ATOM 3516 C CA . GLY B 1 230 ? -12.336 28.906 20.781 1 88.69 230 GLY B CA 1
ATOM 3517 C C . GLY B 1 230 ? -13.602 29.125 21.594 1 88.69 230 GLY B C 1
ATOM 3518 O O . GLY B 1 230 ? -14.352 28.172 21.844 1 88.69 230 GLY B O 1
#

Radius of gyration: 23.97 Å; Cα contacts (8 Å, |Δi|>4): 843; chains: 2; bounding box: 50×68×52 Å

Solvent-accessible surface area (backbone atoms only — not comparable to full-atom values): 23654 Å² total; per-residue (Å²): 129,82,60,73,89,52,51,64,31,35,36,33,36,44,79,54,53,40,24,67,46,50,71,28,48,51,51,12,51,49,54,30,34,58,55,27,49,76,78,34,49,54,24,16,53,41,58,67,33,68,57,51,31,51,50,44,46,52,52,42,48,56,57,38,50,94,45,68,36,27,60,66,59,52,52,36,48,34,48,31,50,34,19,50,63,47,73,40,72,50,84,48,24,65,60,45,40,48,52,22,52,57,41,47,36,62,66,64,65,43,90,44,34,64,63,35,47,54,57,49,40,74,75,25,60,26,30,38,45,33,56,58,81,80,46,44,66,79,57,67,57,39,88,54,38,80,46,75,48,33,5,51,81,72,66,45,31,66,40,46,40,65,49,54,49,49,53,23,55,77,66,72,46,61,37,63,28,28,34,34,39,17,42,41,63,39,47,32,23,48,15,27,43,72,41,45,24,37,32,33,29,38,39,69,66,71,70,79,78,80,59,92,63,80,78,62,51,69,32,56,44,52,58,53,44,49,58,69,77,97,128,83,58,72,89,51,52,64,31,35,35,32,37,45,79,55,53,38,24,68,46,52,72,28,47,51,51,10,51,49,53,30,34,57,55,27,49,77,79,33,49,55,24,17,54,41,60,67,33,68,55,51,30,51,50,44,45,51,52,43,47,56,57,38,51,93,46,69,36,27,60,66,59,53,52,35,48,34,47,30,50,34,18,50,63,47,72,40,73,51,82,48,25,64,60,44,40,50,53,23,51,59,41,47,36,61,65,63,65,42,92,45,35,64,62,35,46,56,56,49,40,74,75,22,58,26,30,38,45,34,54,59,81,81,48,44,66,80,56,66,57,39,88,55,38,79,44,74,48,31,5,50,80,72,68,46,32,66,41,46,40,64,50,54,49,48,55,22,53,78,66,72,46,62,38,64,28,28,34,34,38,16,40,42,62,40,49,32,24,48,15,26,44,72,42,47,24,36,34,33,30,38,39,70,67,70,68,80,77,80,57,92,63,82,78,62,50,68,32,58,43,53,58,53,44,49,58,70,75,97

Nearest PDB structures (foldseek):
  3vay-assembly1_B  TM=9.283E-01  e=1.032E-20  Pseudomonas syringae pv. tomato str. DC3000
  3qnm-assembly1_A  TM=7.869E-01  e=1.304E-15  Bacteroides thetaiotaomicron
  8bp1-assembly1_A  TM=7.846E-01  e=1.036E-11  synthetic construct
  2om6-assembly1_B  TM=7.229E-01  e=5.964E-11  Pyrococcus horikoshii OT3
  2pke-assembly1_B  TM=6.884E-01  e=5.034E-11  Xanthomonas campestris pv. campestris